Protein AF-A0A1V5FV13-F1 (afdb_monomer)

Structure (mmCIF, N/CA/C/O backbone):
data_AF-A0A1V5FV13-F1
#
_entry.id   AF-A0A1V5FV13-F1
#
loop_
_atom_site.group_PDB
_atom_site.id
_atom_site.type_symbol
_atom_site.label_atom_id
_atom_site.label_alt_id
_atom_site.label_comp_id
_atom_site.label_asym_id
_atom_site.label_entity_id
_atom_site.label_seq_id
_atom_site.pdbx_PDB_ins_code
_atom_site.Cartn_x
_atom_site.Cartn_y
_atom_site.Cartn_z
_atom_site.occupancy
_atom_site.B_iso_or_equiv
_atom_site.auth_seq_id
_atom_site.auth_comp_id
_atom_site.auth_asym_id
_atom_site.auth_atom_id
_atom_site.pdbx_PDB_model_num
ATOM 1 N N . MET A 1 1 ? 7.565 -4.476 1.815 1.00 55.53 1 MET A N 1
ATOM 2 C CA . MET A 1 1 ? 7.872 -5.175 0.544 1.00 55.53 1 MET A CA 1
ATOM 3 C C . MET A 1 1 ? 6.632 -5.166 -0.353 1.00 55.53 1 MET A C 1
ATOM 5 O O . MET A 1 1 ? 6.034 -6.204 -0.584 1.00 55.53 1 MET A O 1
ATOM 9 N N . GLY A 1 2 ? 6.248 -3.991 -0.858 1.00 53.25 2 GLY A N 1
ATOM 10 C CA . GLY A 1 2 ? 4.907 -3.740 -1.401 1.00 53.25 2 GLY A CA 1
ATOM 11 C C . GLY A 1 2 ? 4.698 -3.949 -2.905 1.00 53.25 2 GLY A C 1
ATOM 12 O O . GLY A 1 2 ? 3.609 -3.717 -3.405 1.00 53.25 2 GLY A O 1
ATOM 13 N N . GLY A 1 3 ? 5.755 -4.334 -3.623 1.00 72.56 3 GLY A N 1
ATOM 14 C CA . GLY A 1 3 ? 5.903 -4.107 -5.072 1.00 72.56 3 GLY A CA 1
ATOM 15 C C . GLY A 1 3 ? 7.176 -3.326 -5.428 1.00 72.56 3 GLY A C 1
ATOM 16 O O . GLY A 1 3 ? 7.388 -2.966 -6.575 1.00 72.56 3 GLY A O 1
ATOM 17 N N . TYR A 1 4 ? 8.044 -3.070 -4.443 1.00 83.56 4 TYR A N 1
ATOM 18 C CA . TYR A 1 4 ? 9.275 -2.282 -4.582 1.00 83.56 4 TYR A CA 1
ATOM 19 C C . TYR A 1 4 ? 10.480 -3.029 -4.021 1.00 83.56 4 TYR A C 1
ATOM 21 O O . TYR A 1 4 ? 10.322 -3.952 -3.205 1.00 83.56 4 TYR A O 1
ATOM 29 N N . THR A 1 5 ? 11.686 -2.595 -4.374 1.00 78.31 5 THR A N 1
ATOM 30 C CA . THR A 1 5 ? 12.902 -2.999 -3.654 1.00 78.31 5 THR A CA 1
ATOM 31 C C . THR A 1 5 ? 12.886 -2.543 -2.192 1.00 78.31 5 THR A C 1
ATOM 33 O O . THR A 1 5 ? 12.186 -1.595 -1.805 1.00 78.31 5 THR A O 1
ATOM 36 N N . THR A 1 6 ? 13.637 -3.263 -1.353 1.00 77.94 6 THR A N 1
ATOM 37 C CA . THR A 1 6 ? 13.854 -2.907 0.056 1.00 77.94 6 THR A CA 1
ATOM 38 C C . THR A 1 6 ? 14.648 -1.608 0.178 1.00 77.94 6 THR A C 1
ATOM 40 O O . THR A 1 6 ? 15.412 -1.234 -0.717 1.00 77.94 6 THR A O 1
ATOM 43 N N . ASN A 1 7 ? 14.465 -0.914 1.301 1.00 75.44 7 ASN A N 1
ATOM 44 C CA . ASN A 1 7 ? 15.206 0.306 1.592 1.00 75.44 7 ASN A CA 1
ATOM 45 C C . ASN A 1 7 ? 16.709 -0.003 1.711 1.00 75.44 7 ASN A C 1
ATOM 47 O O . ASN A 1 7 ? 17.070 -0.952 2.400 1.00 75.44 7 ASN A O 1
ATOM 51 N N . GLN A 1 8 ? 17.563 0.794 1.058 1.00 70.12 8 GLN A N 1
ATOM 52 C CA . GLN A 1 8 ? 19.032 0.757 1.177 1.00 70.12 8 GLN A CA 1
ATOM 53 C C . GLN A 1 8 ? 19.722 -0.591 0.871 1.00 70.12 8 GLN A C 1
ATOM 55 O O . GLN A 1 8 ? 20.842 -0.809 1.319 1.00 70.12 8 GLN A O 1
ATOM 60 N N . GLY A 1 9 ? 19.108 -1.498 0.099 1.00 68.88 9 GLY A N 1
ATOM 61 C CA . GLY A 1 9 ? 19.774 -2.773 -0.222 1.00 68.88 9 GLY A CA 1
ATOM 62 C C . GLY A 1 9 ? 19.231 -3.571 -1.406 1.00 68.88 9 GLY A C 1
ATOM 63 O O . GLY A 1 9 ? 19.951 -4.397 -1.954 1.00 68.88 9 GLY A O 1
ATOM 64 N N . GLY A 1 10 ? 17.993 -3.338 -1.851 1.00 83.12 10 GLY A N 1
ATOM 65 C CA . GLY A 1 10 ? 17.407 -4.196 -2.886 1.00 83.12 10 GLY A CA 1
ATOM 66 C C . GLY A 1 10 ? 17.857 -3.896 -4.321 1.00 83.12 10 GLY A C 1
ATOM 67 O O . GLY A 1 10 ? 17.768 -4.779 -5.165 1.00 83.12 10 GLY A O 1
ATOM 68 N N . ALA A 1 11 ? 18.325 -2.680 -4.624 1.00 89.56 11 ALA A N 1
ATOM 69 C CA . ALA A 1 11 ? 18.615 -2.279 -6.005 1.00 89.56 11 ALA A CA 1
ATOM 70 C C . ALA A 1 11 ? 19.790 -3.049 -6.629 1.00 89.56 11 ALA A C 1
ATOM 72 O O . ALA A 1 11 ? 19.664 -3.518 -7.754 1.00 89.56 11 ALA A O 1
ATOM 73 N N . THR A 1 12 ? 20.884 -3.248 -5.888 1.00 90.81 12 THR A N 1
ATOM 74 C CA . THR A 1 12 ? 22.054 -4.006 -6.363 1.00 90.81 12 THR A CA 1
ATOM 75 C C . THR A 1 12 ? 21.690 -5.446 -6.718 1.00 90.81 12 THR A C 1
ATOM 77 O O . THR A 1 12 ? 22.043 -5.931 -7.789 1.00 90.81 12 THR A O 1
ATOM 80 N N . GLN A 1 13 ? 20.935 -6.129 -5.849 1.00 91.25 13 GLN A N 1
ATOM 81 C CA . GLN A 1 13 ? 20.506 -7.503 -6.115 1.00 91.25 13 GLN A CA 1
ATOM 82 C C . GLN A 1 13 ? 19.539 -7.578 -7.302 1.00 91.25 13 GLN A C 1
ATOM 84 O O . GLN A 1 13 ? 19.651 -8.488 -8.121 1.00 91.25 13 GLN A O 1
ATOM 89 N N . ILE A 1 14 ? 18.609 -6.622 -7.427 1.00 93.00 14 ILE A N 1
ATOM 90 C CA . ILE A 1 14 ? 17.726 -6.557 -8.595 1.00 93.00 14 ILE A CA 1
ATOM 91 C C . ILE A 1 14 ? 18.535 -6.401 -9.879 1.00 93.00 14 ILE A C 1
ATOM 93 O O . ILE A 1 14 ? 18.306 -7.164 -10.809 1.00 93.00 14 ILE A O 1
ATOM 97 N N . ASP A 1 15 ? 19.495 -5.480 -9.926 1.00 91.56 15 ASP A N 1
ATOM 98 C CA . ASP A 1 15 ? 20.342 -5.308 -11.105 1.00 91.56 15 ASP A CA 1
ATOM 99 C C . ASP A 1 15 ? 21.101 -6.598 -11.445 1.00 91.56 15 ASP A C 1
ATOM 101 O O . ASP A 1 15 ? 21.174 -6.975 -12.609 1.00 91.56 15 ASP A O 1
ATOM 105 N N . ARG A 1 16 ? 21.637 -7.306 -10.449 1.00 90.19 16 ARG A N 1
ATOM 106 C CA . ARG A 1 16 ? 22.454 -8.501 -10.692 1.00 90.19 16 ARG A CA 1
ATOM 107 C C . ARG A 1 16 ? 21.652 -9.732 -11.113 1.00 90.19 16 ARG A C 1
ATOM 109 O O . ARG A 1 16 ? 22.095 -10.484 -11.974 1.00 90.19 16 ARG A O 1
ATOM 116 N N . GLU A 1 17 ? 20.515 -9.975 -10.469 1.00 92.31 17 GLU A N 1
ATOM 117 C CA . GLU A 1 17 ? 19.840 -11.282 -10.515 1.00 92.31 17 GLU A CA 1
ATOM 118 C C . GLU A 1 17 ? 18.411 -11.207 -11.066 1.00 92.31 17 GLU A C 1
ATOM 120 O O . GLU A 1 17 ? 17.903 -12.194 -11.594 1.00 92.31 17 GLU A O 1
ATOM 125 N N . TYR A 1 18 ? 17.756 -10.046 -10.969 1.00 94.19 18 TYR A N 1
ATOM 126 C CA . TYR A 1 18 ? 16.312 -9.915 -11.193 1.00 94.19 18 TYR A CA 1
ATOM 127 C C . TYR A 1 18 ? 15.946 -8.695 -12.040 1.00 94.19 18 TYR A C 1
ATOM 129 O O . TYR A 1 18 ? 14.850 -8.154 -11.902 1.00 94.19 18 TYR A O 1
ATOM 137 N N . ARG A 1 19 ? 16.817 -8.240 -12.948 1.00 93.81 19 ARG A N 1
ATOM 138 C CA . ARG A 1 19 ? 16.584 -7.004 -13.717 1.00 93.81 19 ARG A CA 1
ATOM 139 C C . ARG A 1 19 ? 15.280 -7.049 -14.519 1.00 93.81 19 ARG A C 1
ATOM 141 O O . ARG A 1 19 ? 14.631 -6.030 -14.738 1.00 93.81 19 ARG A O 1
ATOM 148 N N . ARG A 1 20 ? 14.845 -8.249 -14.916 1.00 94.50 20 ARG A N 1
ATOM 149 C CA . ARG A 1 20 ? 13.572 -8.472 -15.619 1.00 94.50 20 ARG A CA 1
ATOM 150 C C . ARG A 1 20 ? 12.342 -8.201 -14.753 1.00 94.50 20 ARG A C 1
ATOM 152 O O . ARG A 1 20 ? 11.289 -7.945 -15.324 1.00 94.50 20 ARG A O 1
ATOM 159 N N . ALA A 1 21 ? 12.472 -8.255 -13.427 1.00 95.62 21 ALA A N 1
ATOM 160 C CA . ALA A 1 21 ? 11.410 -7.961 -12.470 1.00 95.62 21 ALA A CA 1
ATOM 161 C C . ALA A 1 21 ? 11.053 -6.470 -12.422 1.00 95.62 21 ALA A C 1
ATOM 163 O O . ALA A 1 21 ? 9.977 -6.119 -11.947 1.00 95.62 21 ALA A O 1
ATOM 164 N N . VAL A 1 22 ? 11.946 -5.586 -12.879 1.00 96.62 22 VAL A N 1
ATOM 165 C CA . VAL A 1 22 ? 11.745 -4.136 -12.818 1.00 96.62 22 VAL A CA 1
ATOM 166 C C . VAL A 1 22 ? 10.552 -3.727 -13.679 1.00 96.62 22 VAL A C 1
ATOM 168 O O . VAL A 1 22 ? 10.499 -4.020 -14.875 1.00 96.62 22 VAL A O 1
ATOM 171 N N . ALA A 1 23 ? 9.598 -3.030 -13.062 1.00 96.62 23 ALA A N 1
ATOM 172 C CA . ALA A 1 23 ? 8.479 -2.426 -13.764 1.00 96.62 23 ALA A CA 1
ATOM 173 C C . ALA A 1 23 ? 8.985 -1.337 -14.711 1.00 96.62 23 ALA A C 1
ATOM 175 O O . ALA A 1 23 ? 9.912 -0.590 -14.387 1.00 96.62 23 ALA A O 1
ATOM 176 N N . MET A 1 24 ? 8.353 -1.225 -15.876 1.00 97.38 24 MET A N 1
ATOM 177 C CA . MET A 1 24 ? 8.699 -0.216 -16.872 1.00 97.38 24 MET A CA 1
ATOM 178 C C . MET A 1 24 ? 7.460 0.578 -17.283 1.00 97.38 24 MET A C 1
ATOM 180 O O . MET A 1 24 ? 6.339 0.081 -17.179 1.00 97.38 24 MET A O 1
ATOM 184 N N . THR A 1 25 ? 7.663 1.805 -17.752 1.00 96.06 25 THR A N 1
ATOM 185 C CA . THR A 1 25 ? 6.617 2.657 -18.337 1.00 96.06 25 THR A CA 1
ATOM 186 C C . THR A 1 25 ? 7.013 3.042 -19.753 1.00 96.06 25 THR A C 1
ATOM 188 O O . THR A 1 25 ? 8.206 3.138 -20.051 1.00 96.06 25 THR A O 1
ATOM 191 N N . ASP A 1 26 ? 6.033 3.239 -20.633 1.00 94.19 26 ASP A N 1
ATOM 192 C CA . ASP A 1 26 ? 6.285 3.833 -21.941 1.00 94.19 26 ASP A CA 1
ATOM 193 C C . ASP A 1 26 ? 6.732 5.286 -21.756 1.00 94.19 26 ASP A C 1
ATOM 195 O O . ASP A 1 26 ? 6.127 6.036 -20.990 1.00 94.19 26 ASP A O 1
ATOM 199 N N . ALA A 1 27 ? 7.837 5.649 -22.404 1.00 93.00 27 ALA A N 1
ATOM 200 C CA . ALA A 1 27 ? 8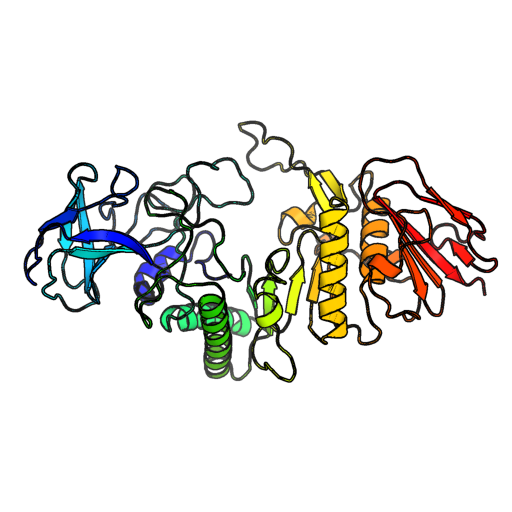.443 6.975 -22.291 1.00 93.00 27 ALA A CA 1
ATOM 201 C C . ALA A 1 27 ? 8.498 7.709 -23.630 1.00 93.00 27 ALA A C 1
ATOM 203 O O . ALA A 1 27 ? 8.430 8.935 -23.660 1.00 93.00 27 ALA A O 1
ATOM 204 N N . ALA A 1 28 ? 8.674 6.965 -24.724 1.00 94.12 28 ALA A N 1
ATOM 205 C CA . ALA A 1 28 ? 8.868 7.525 -26.052 1.00 94.12 28 ALA A CA 1
ATOM 206 C C . ALA A 1 28 ? 8.666 6.462 -27.146 1.00 94.12 28 ALA A C 1
ATOM 208 O O . ALA A 1 28 ? 8.244 5.335 -26.879 1.00 94.12 28 ALA A O 1
ATOM 209 N N . THR A 1 29 ? 9.016 6.809 -28.385 1.00 95.50 29 THR A N 1
ATOM 210 C CA . THR A 1 29 ? 9.021 5.892 -29.538 1.00 95.50 29 THR A CA 1
ATOM 211 C C . THR A 1 29 ? 10.331 5.979 -30.315 1.00 95.50 29 THR A C 1
ATOM 213 O O . THR A 1 29 ? 11.045 6.972 -30.215 1.00 95.50 29 THR A O 1
ATOM 216 N N . LEU A 1 30 ? 10.672 4.967 -31.112 1.00 96.88 30 LEU A N 1
ATOM 217 C CA . LEU A 1 30 ? 11.806 5.052 -32.034 1.00 96.88 30 LEU A CA 1
ATOM 218 C C . LEU A 1 30 ? 11.527 6.069 -33.151 1.00 96.88 30 LEU A C 1
ATOM 220 O O . LEU A 1 30 ? 10.501 5.996 -33.823 1.00 96.88 30 LEU A O 1
ATOM 224 N N . ALA A 1 31 ? 12.460 6.991 -33.396 1.00 95.94 31 ALA A N 1
ATOM 225 C CA . ALA A 1 31 ? 12.343 7.992 -34.462 1.00 95.94 31 ALA A CA 1
ATOM 226 C C . ALA A 1 31 ? 12.597 7.418 -35.865 1.00 95.94 31 ALA A C 1
ATOM 228 O O . ALA A 1 31 ? 12.163 7.988 -36.864 1.00 95.94 31 ALA A O 1
ATOM 229 N N . ALA A 1 32 ? 13.339 6.316 -35.943 1.00 95.75 32 ALA A N 1
ATOM 230 C CA . ALA A 1 32 ? 13.704 5.623 -37.171 1.00 95.75 32 ALA A CA 1
ATOM 231 C C . ALA A 1 32 ? 13.809 4.115 -36.893 1.00 95.75 32 ALA A C 1
ATOM 233 O O . ALA A 1 32 ? 13.938 3.735 -35.725 1.00 95.75 32 ALA A O 1
ATOM 234 N N . PRO A 1 33 ? 13.774 3.256 -37.928 1.00 97.06 33 PRO A N 1
ATOM 235 C CA . PRO A 1 33 ? 14.026 1.834 -37.745 1.00 97.06 33 PRO A CA 1
ATOM 236 C C . PRO A 1 33 ? 15.417 1.609 -37.147 1.00 97.06 33 PRO A C 1
ATOM 238 O O . PRO A 1 33 ? 16.367 2.327 -37.465 1.00 97.06 33 PRO A O 1
ATOM 241 N N . LEU A 1 34 ? 15.529 0.600 -36.293 1.00 97.50 34 LEU A N 1
ATOM 242 C CA . LEU A 1 34 ? 16.752 0.223 -35.604 1.00 97.50 34 LEU A CA 1
ATOM 243 C C . LEU A 1 34 ? 17.109 -1.207 -36.005 1.00 97.50 34 LEU A C 1
ATOM 245 O O . LEU A 1 34 ? 16.431 -2.146 -35.598 1.00 97.50 34 LEU A O 1
ATOM 249 N N . ASP A 1 35 ? 18.163 -1.395 -36.798 1.00 96.62 35 ASP A N 1
ATOM 250 C CA . ASP A 1 35 ? 18.653 -2.739 -37.131 1.00 96.62 35 ASP A CA 1
ATOM 251 C C . ASP A 1 35 ? 19.253 -3.442 -35.893 1.00 96.62 35 ASP A C 1
ATOM 253 O O . ASP A 1 35 ? 19.481 -2.805 -34.872 1.00 96.62 35 ASP A O 1
ATOM 257 N N . ALA A 1 36 ? 19.525 -4.749 -35.950 1.00 96.00 36 ALA A N 1
ATOM 258 C CA . ALA A 1 36 ? 19.979 -5.519 -34.783 1.00 96.00 36 ALA A CA 1
ATOM 259 C C . ALA A 1 36 ? 21.427 -5.232 -34.317 1.00 96.00 36 ALA A C 1
ATOM 261 O O . ALA A 1 36 ? 21.803 -5.659 -33.226 1.00 96.00 36 ALA A O 1
ATOM 262 N N . VAL A 1 37 ? 22.249 -4.540 -35.116 1.00 96.31 37 VAL A N 1
ATOM 263 C CA . VAL A 1 37 ? 23.675 -4.279 -34.818 1.00 96.31 37 VAL A CA 1
ATOM 264 C C . VAL A 1 37 ? 23.960 -2.811 -34.496 1.00 96.31 37 VAL A C 1
ATOM 266 O O . VAL A 1 37 ? 24.997 -2.496 -33.914 1.00 96.31 37 VAL A O 1
ATOM 269 N N . SER A 1 38 ? 23.040 -1.914 -34.843 1.00 96.81 38 SER A N 1
ATOM 270 C CA . SER A 1 38 ? 23.136 -0.478 -34.628 1.00 96.81 38 SER A CA 1
ATOM 271 C C . SER A 1 38 ? 23.206 -0.161 -33.139 1.00 96.81 38 SER A C 1
ATOM 273 O O . SER A 1 38 ? 22.321 -0.509 -32.362 1.00 96.81 38 SER A O 1
ATOM 275 N N . THR A 1 39 ? 24.257 0.535 -32.724 1.00 97.31 39 THR A N 1
ATOM 276 C CA . THR A 1 39 ? 24.445 0.960 -31.329 1.00 97.31 39 THR A CA 1
ATOM 277 C C . THR A 1 39 ? 23.926 2.367 -31.069 1.00 97.31 39 THR A C 1
ATOM 279 O O . THR A 1 39 ? 23.898 2.800 -29.924 1.00 97.31 39 THR A O 1
ATOM 282 N N . ARG A 1 40 ? 23.504 3.084 -32.114 1.00 97.62 40 ARG A N 1
ATOM 283 C CA . ARG A 1 40 ? 22.891 4.406 -32.003 1.00 97.62 40 ARG A CA 1
ATOM 284 C C . ARG A 1 40 ? 21.388 4.285 -32.149 1.00 97.62 40 ARG A C 1
ATOM 286 O O . ARG A 1 40 ? 20.903 3.755 -33.145 1.00 97.62 40 ARG A O 1
ATOM 293 N N . VAL A 1 41 ? 20.670 4.803 -31.167 1.00 96.69 41 VAL A N 1
ATOM 294 C CA . VAL A 1 41 ? 19.212 4.802 -31.127 1.00 96.69 41 VAL A CA 1
ATOM 295 C C . VAL A 1 41 ? 18.743 6.244 -31.122 1.00 96.69 41 VAL A C 1
ATOM 297 O O . VAL A 1 41 ? 19.195 7.044 -30.306 1.00 96.69 41 VAL A O 1
ATOM 300 N N . ARG A 1 42 ? 17.828 6.575 -32.033 1.00 95.31 42 ARG A N 1
ATOM 301 C CA . ARG A 1 42 ? 17.179 7.883 -32.063 1.00 95.31 42 ARG A CA 1
ATOM 302 C C . ARG A 1 42 ? 15.741 7.748 -31.600 1.00 95.31 42 ARG A C 1
ATOM 304 O O . ARG A 1 42 ? 14.995 6.911 -32.107 1.00 95.31 42 ARG A O 1
ATOM 311 N N . ILE A 1 43 ? 15.363 8.593 -30.659 1.00 93.88 43 ILE A N 1
ATOM 312 C CA . ILE A 1 43 ? 14.077 8.575 -29.984 1.00 93.88 43 ILE A CA 1
ATOM 313 C C . ILE A 1 43 ? 13.241 9.773 -30.449 1.00 93.88 43 ILE A C 1
ATOM 315 O O . ILE A 1 43 ? 13.753 10.873 -30.647 1.00 93.88 43 ILE A O 1
ATOM 319 N N . ALA A 1 44 ? 11.946 9.550 -30.651 1.00 90.81 44 ALA A N 1
ATOM 320 C CA . ALA A 1 44 ? 10.945 10.554 -30.976 1.00 90.81 44 ALA A CA 1
ATOM 321 C C . ALA A 1 44 ? 9.891 10.640 -29.868 1.00 90.81 44 ALA A C 1
ATOM 323 O O . ALA A 1 44 ? 9.537 9.627 -29.261 1.00 90.81 44 ALA A O 1
ATOM 324 N N . ASN A 1 45 ? 9.342 11.849 -29.703 1.00 72.50 45 ASN A N 1
ATOM 325 C CA . ASN A 1 45 ? 8.282 12.221 -28.763 1.00 72.50 45 ASN A CA 1
ATOM 326 C C . ASN A 1 45 ? 8.658 12.063 -27.283 1.00 72.50 45 ASN A C 1
ATOM 328 O O . ASN A 1 45 ? 8.735 10.958 -26.758 1.00 72.50 45 ASN A O 1
ATOM 332 N N . SER A 1 46 ? 8.795 13.195 -26.597 1.00 65.25 46 SER A N 1
ATOM 333 C CA . SER A 1 46 ? 8.669 13.287 -25.144 1.00 65.25 46 SER A CA 1
ATOM 334 C C . SER A 1 46 ? 7.488 14.214 -24.861 1.00 65.25 46 SER A C 1
ATOM 336 O O . SER A 1 46 ? 7.507 15.375 -25.272 1.00 65.25 46 SER A O 1
ATOM 338 N N . GLU A 1 47 ? 6.448 13.717 -24.184 1.00 61.84 47 GLU A N 1
ATOM 339 C CA . GLU A 1 47 ? 5.317 14.555 -23.747 1.00 61.84 47 GLU A CA 1
ATOM 340 C C . GLU A 1 47 ? 5.779 15.687 -22.803 1.00 61.84 47 GLU A C 1
ATOM 342 O O . GLU A 1 47 ? 5.127 16.726 -22.711 1.00 61.84 47 GLU A O 1
ATOM 347 N N . SER A 1 48 ? 6.925 15.509 -22.132 1.00 60.59 48 SER A N 1
ATOM 348 C CA . SER A 1 48 ? 7.515 16.442 -21.166 1.00 60.59 48 SER A CA 1
ATOM 349 C C . SER A 1 48 ? 8.538 17.421 -21.754 1.00 60.59 48 SER A C 1
ATOM 351 O O . SER A 1 48 ? 9.039 18.269 -21.019 1.00 60.59 48 SER A O 1
ATOM 353 N N . GLY A 1 49 ? 8.891 17.313 -23.040 1.00 68.94 49 GLY A N 1
ATOM 354 C CA . GLY A 1 49 ? 9.936 18.122 -23.689 1.00 68.94 49 GLY A CA 1
ATOM 355 C C . GLY A 1 49 ? 11.382 17.763 -23.306 1.00 68.94 49 GLY A C 1
ATOM 356 O O . GLY A 1 49 ? 12.310 18.175 -23.993 1.00 68.94 49 GLY A O 1
ATOM 357 N N . GLU A 1 50 ? 11.577 16.965 -22.255 1.00 81.56 50 GLU A N 1
ATOM 358 C CA . GLU A 1 50 ? 12.847 16.350 -21.853 1.00 81.56 50 GLU A CA 1
ATOM 359 C C . GLU A 1 50 ? 12.697 14.828 -21.918 1.00 81.56 50 GLU A C 1
ATOM 361 O O . GLU A 1 50 ? 11.684 14.287 -21.459 1.00 81.56 50 GLU A O 1
ATOM 366 N N . PHE A 1 51 ? 13.664 14.131 -22.513 1.00 88.25 51 PHE A N 1
ATOM 367 C CA . PHE A 1 51 ? 13.632 12.675 -22.583 1.00 88.25 51 PHE A CA 1
ATOM 368 C C . PHE A 1 51 ? 14.130 12.045 -21.275 1.00 88.25 51 PHE A C 1
ATOM 370 O O . PHE A 1 51 ? 15.226 12.386 -20.824 1.00 88.25 51 PHE A O 1
ATOM 377 N N . PRO A 1 52 ? 13.390 11.094 -20.675 1.00 91.50 52 PRO A N 1
ATOM 378 C CA . PRO A 1 52 ? 13.731 10.564 -19.364 1.00 91.50 52 PRO A CA 1
ATOM 379 C C . PRO A 1 52 ? 14.776 9.445 -19.440 1.00 91.50 52 PRO A C 1
ATOM 381 O O . PRO A 1 52 ? 14.520 8.302 -19.064 1.00 91.50 52 PRO A O 1
ATOM 384 N N . PHE A 1 53 ? 15.963 9.769 -19.954 1.00 92.31 53 PHE A N 1
ATOM 385 C CA . PHE A 1 53 ? 17.067 8.830 -20.136 1.00 92.31 53 PHE A CA 1
ATOM 386 C C . PHE A 1 53 ? 18.310 9.280 -19.375 1.00 92.31 53 PHE A C 1
ATOM 388 O O . PHE A 1 53 ? 18.651 10.459 -19.353 1.00 92.31 53 PHE A O 1
ATOM 395 N N . HIS A 1 54 ? 19.031 8.309 -18.818 1.00 93.56 54 HIS A N 1
ATOM 396 C CA . HIS A 1 54 ? 20.362 8.508 -18.257 1.00 93.56 54 HIS A CA 1
ATOM 397 C C . HIS A 1 54 ? 21.373 7.596 -18.950 1.00 93.56 54 HIS A C 1
ATOM 399 O O . HIS A 1 54 ? 21.026 6.531 -19.452 1.00 93.56 54 HIS A O 1
ATOM 405 N N . ALA A 1 55 ? 22.644 7.983 -18.958 1.00 96.06 55 ALA A N 1
ATOM 406 C CA . ALA A 1 55 ? 23.714 7.033 -19.229 1.00 96.06 55 ALA A CA 1
ATOM 407 C C . ALA A 1 55 ? 23.957 6.170 -17.982 1.00 96.06 55 ALA A C 1
ATOM 409 O O . ALA A 1 55 ? 23.847 6.656 -16.856 1.00 96.06 55 ALA A O 1
ATOM 410 N N . SER A 1 56 ? 24.310 4.899 -18.168 1.00 96.50 56 SER A N 1
ATOM 411 C CA . SER A 1 56 ? 24.803 4.071 -17.066 1.00 96.50 56 SER A CA 1
ATOM 412 C C . SER A 1 56 ? 26.108 4.645 -16.532 1.00 96.50 56 SER A C 1
ATOM 414 O O . SER A 1 56 ? 27.020 4.939 -17.301 1.00 96.50 56 SER A O 1
ATOM 416 N N . THR A 1 57 ? 26.228 4.736 -15.215 1.00 95.69 57 THR A N 1
ATOM 417 C CA . THR A 1 57 ? 27.454 5.179 -14.537 1.00 95.69 57 THR A CA 1
ATOM 418 C C . THR A 1 57 ? 28.241 4.014 -13.932 1.00 95.69 57 THR A C 1
ATOM 420 O O . THR A 1 57 ? 29.399 4.179 -13.552 1.00 95.69 57 THR A O 1
ATOM 423 N N . ALA A 1 58 ? 27.628 2.829 -13.867 1.00 92.62 58 ALA A N 1
ATOM 424 C CA . ALA A 1 58 ? 28.221 1.576 -13.417 1.00 92.62 58 ALA A CA 1
ATOM 425 C C . ALA A 1 58 ? 27.592 0.367 -14.148 1.00 92.62 58 ALA A C 1
ATOM 427 O O . ALA A 1 58 ? 26.666 0.509 -14.952 1.00 92.62 58 ALA A O 1
ATOM 428 N N . ASP A 1 59 ? 28.105 -0.840 -13.894 1.00 88.69 59 ASP A N 1
ATOM 429 C CA . ASP A 1 59 ? 27.507 -2.094 -14.388 1.00 88.69 59 ASP A CA 1
ATOM 430 C C . ASP A 1 59 ? 26.312 -2.562 -13.545 1.00 88.69 59 ASP A C 1
ATOM 432 O O . ASP A 1 59 ? 25.406 -3.217 -14.063 1.00 88.69 59 ASP A O 1
ATOM 436 N N . GLU A 1 60 ? 26.280 -2.167 -12.273 1.00 88.94 60 GLU A N 1
ATOM 437 C CA . GLU A 1 60 ? 25.229 -2.464 -11.298 1.00 88.94 60 GLU A CA 1
ATOM 438 C C . GLU A 1 60 ? 24.981 -1.232 -10.413 1.00 88.94 60 GLU A C 1
ATOM 440 O O . GLU A 1 60 ? 25.856 -0.374 -10.264 1.00 88.94 60 GLU A O 1
ATOM 445 N N . ALA A 1 61 ? 23.802 -1.152 -9.799 1.00 82.31 61 ALA A N 1
ATOM 446 C CA . ALA A 1 61 ? 23.501 -0.182 -8.756 1.00 82.31 61 ALA A CA 1
ATOM 447 C C . ALA A 1 61 ? 24.336 -0.393 -7.486 1.00 82.31 61 ALA A C 1
ATOM 449 O O . ALA A 1 61 ? 24.510 -1.522 -7.022 1.00 82.31 61 ALA A O 1
ATOM 450 N N . ASP A 1 62 ? 24.761 0.705 -6.863 1.00 82.56 62 ASP A N 1
ATOM 451 C CA . ASP A 1 62 ? 25.391 0.714 -5.541 1.00 82.56 62 ASP A CA 1
ATOM 452 C C . ASP A 1 62 ? 24.376 1.192 -4.488 1.00 82.56 62 ASP A C 1
ATOM 454 O O . ASP A 1 62 ? 23.842 2.301 -4.556 1.00 82.56 62 ASP A O 1
ATOM 458 N N . SER A 1 63 ? 24.084 0.355 -3.490 1.00 75.62 63 SER A N 1
ATOM 459 C CA . SER A 1 63 ? 23.139 0.703 -2.423 1.00 75.62 63 SER A CA 1
ATOM 460 C C . SER A 1 63 ? 23.605 1.869 -1.541 1.00 75.62 63 SER A C 1
ATOM 462 O O . SER A 1 63 ? 22.770 2.497 -0.886 1.00 75.62 63 SER A O 1
ATOM 464 N N . GLY A 1 64 ? 24.915 2.138 -1.494 1.00 78.38 64 GLY A N 1
ATOM 465 C CA . GLY A 1 64 ? 25.521 3.237 -0.741 1.00 78.38 64 GLY A CA 1
ATOM 466 C C . GLY A 1 64 ? 25.796 4.494 -1.570 1.00 78.38 64 GLY A C 1
ATOM 467 O O . GLY A 1 64 ? 26.103 5.532 -0.987 1.00 78.38 64 GLY A O 1
ATOM 468 N N . ASP A 1 65 ? 25.680 4.419 -2.897 1.00 84.00 65 ASP A N 1
ATOM 469 C CA . ASP A 1 65 ? 25.997 5.512 -3.817 1.00 84.00 65 ASP A CA 1
ATOM 470 C C . ASP A 1 65 ? 24.998 5.556 -4.981 1.00 84.00 65 ASP A C 1
ATOM 472 O O . ASP A 1 65 ? 25.115 4.855 -5.984 1.00 84.00 65 ASP A O 1
ATOM 476 N N . ASN A 1 66 ? 24.006 6.434 -4.859 1.00 82.88 66 ASN A N 1
ATOM 477 C CA . ASN A 1 66 ? 22.939 6.598 -5.844 1.00 82.88 66 ASN A CA 1
ATOM 478 C C . ASN A 1 66 ? 23.391 7.223 -7.179 1.00 82.88 66 ASN A C 1
ATOM 480 O O . ASN A 1 66 ? 22.586 7.323 -8.110 1.00 82.88 66 ASN A O 1
ATOM 484 N N . SER A 1 67 ? 24.651 7.658 -7.269 1.00 87.44 67 SER A N 1
ATOM 485 C CA . SER A 1 67 ? 25.262 8.127 -8.507 1.00 87.44 67 SER A CA 1
ATOM 486 C C . SER A 1 67 ? 25.808 6.973 -9.344 1.00 87.44 67 SER A C 1
ATOM 488 O O . SER A 1 67 ? 26.077 7.173 -10.526 1.00 87.44 67 SER A O 1
ATOM 490 N N . LYS A 1 68 ? 25.914 5.763 -8.772 1.00 91.56 68 LYS A N 1
ATOM 491 C CA . LYS A 1 68 ? 26.334 4.531 -9.447 1.00 91.56 68 LYS A CA 1
ATOM 492 C C . LYS A 1 68 ? 25.137 3.635 -9.724 1.00 91.56 68 LYS A C 1
ATOM 494 O O . LYS A 1 68 ? 24.554 3.047 -8.813 1.00 91.56 68 LYS A O 1
ATOM 499 N N . TYR A 1 69 ? 24.776 3.531 -10.994 1.00 93.50 69 TYR A N 1
ATOM 500 C CA . TYR A 1 69 ? 23.643 2.738 -11.450 1.00 93.50 69 TYR A CA 1
ATOM 501 C C . TYR A 1 69 ? 23.840 2.249 -12.883 1.00 93.50 69 TYR A C 1
ATOM 503 O O . TYR A 1 69 ? 24.563 2.848 -13.685 1.00 93.50 69 TYR A O 1
ATOM 511 N N . CYS A 1 70 ? 23.148 1.161 -13.208 1.00 94.88 70 CYS A N 1
ATOM 512 C CA . CYS A 1 70 ? 22.991 0.678 -14.570 1.00 94.88 70 CYS A CA 1
ATOM 513 C C . CYS A 1 70 ? 21.656 1.190 -15.117 1.00 94.88 70 CYS A C 1
ATOM 515 O O . CYS A 1 70 ? 20.612 0.952 -14.515 1.00 94.88 70 CYS A O 1
ATOM 517 N N . PHE A 1 71 ? 21.675 1.899 -16.245 1.00 96.56 71 PHE A N 1
ATOM 518 C CA . PHE A 1 71 ? 20.462 2.341 -16.926 1.00 96.56 71 PHE A CA 1
ATOM 519 C C . PHE A 1 71 ? 20.272 1.575 -18.232 1.00 96.56 71 PHE A C 1
ATOM 521 O O . PHE A 1 71 ? 21.193 1.419 -19.038 1.00 96.56 71 PHE A O 1
ATOM 528 N N . TRP A 1 72 ? 19.049 1.114 -18.466 1.00 97.50 72 TRP A N 1
ATOM 529 C CA . TRP A 1 72 ? 18.678 0.408 -19.683 1.00 97.50 72 TRP A CA 1
ATOM 530 C C . TRP A 1 72 ? 17.306 0.858 -20.165 1.00 97.50 72 TRP A C 1
ATOM 532 O O . TRP A 1 72 ? 16.468 1.301 -19.385 1.00 97.50 72 TRP A O 1
ATOM 542 N N . ILE A 1 73 ? 17.072 0.689 -21.459 1.00 97.69 73 ILE A N 1
ATOM 543 C CA . ILE A 1 73 ? 15.756 0.826 -22.083 1.00 97.69 73 ILE A CA 1
ATOM 544 C C . ILE A 1 73 ? 15.273 -0.538 -22.566 1.00 97.69 73 ILE A C 1
ATOM 546 O O . ILE A 1 73 ? 16.060 -1.485 -22.666 1.00 97.69 73 ILE A O 1
ATOM 550 N N . ARG A 1 74 ? 13.984 -0.644 -22.890 1.00 97.88 74 ARG A N 1
ATOM 551 C CA . ARG A 1 74 ? 13.417 -1.808 -23.579 1.00 97.88 74 ARG A CA 1
ATOM 552 C C . ARG A 1 74 ? 12.654 -1.377 -24.827 1.00 97.88 74 ARG A C 1
ATOM 554 O O . ARG A 1 74 ? 11.905 -0.407 -24.773 1.00 97.88 74 ARG A O 1
ATOM 561 N N . VAL A 1 75 ? 12.823 -2.126 -25.914 1.00 97.75 75 VAL A N 1
ATOM 562 C CA . VAL A 1 75 ? 12.047 -2.013 -27.158 1.00 97.75 75 VAL A CA 1
ATOM 563 C C . VAL A 1 75 ? 11.629 -3.422 -27.568 1.00 97.75 75 VAL A C 1
ATOM 565 O O . VAL A 1 75 ? 12.476 -4.303 -27.715 1.00 97.75 75 VAL A O 1
ATOM 568 N N . GLY A 1 76 ? 10.321 -3.672 -27.677 1.00 95.75 76 GLY A N 1
ATOM 569 C CA . GLY A 1 76 ? 9.809 -5.040 -27.807 1.00 95.75 76 GLY A CA 1
ATOM 570 C C . GLY A 1 76 ? 10.296 -5.916 -26.646 1.00 95.75 76 GLY A C 1
ATOM 571 O O . GLY A 1 76 ? 10.109 -5.561 -25.483 1.00 95.75 76 GLY A O 1
ATOM 572 N N . ASP A 1 77 ? 10.970 -7.027 -26.944 1.00 95.81 77 ASP A N 1
ATOM 573 C CA . ASP A 1 77 ? 11.587 -7.912 -25.940 1.00 95.81 77 ASP A CA 1
ATOM 574 C C . ASP A 1 77 ? 13.083 -7.663 -25.707 1.00 95.81 77 ASP A C 1
ATOM 576 O O . ASP A 1 77 ? 13.681 -8.262 -24.807 1.00 95.81 77 ASP A O 1
ATOM 580 N N . GLU A 1 78 ? 13.690 -6.758 -26.474 1.00 97.75 78 GLU A N 1
ATOM 581 C CA . GLU A 1 78 ? 15.098 -6.415 -26.326 1.00 97.75 78 GLU A CA 1
ATOM 582 C C . GLU A 1 78 ? 15.282 -5.356 -25.237 1.00 97.75 78 GLU A C 1
ATOM 584 O O . GLU A 1 78 ? 14.651 -4.300 -25.258 1.00 97.75 78 GLU A O 1
ATOM 589 N N . ARG A 1 79 ? 16.209 -5.610 -24.313 1.00 97.50 79 ARG A N 1
ATOM 590 C CA . ARG A 1 79 ? 16.761 -4.599 -23.410 1.00 97.50 79 ARG A CA 1
ATOM 591 C C . ARG A 1 79 ? 18.116 -4.140 -23.926 1.00 97.50 79 ARG A C 1
ATOM 593 O O . ARG A 1 79 ? 18.917 -4.942 -24.405 1.00 97.50 79 ARG A O 1
ATOM 600 N N . MET A 1 80 ? 18.385 -2.851 -23.785 1.00 98.06 80 MET A N 1
ATOM 601 C CA . MET A 1 80 ? 19.622 -2.229 -24.245 1.00 98.06 80 MET A CA 1
ATOM 602 C C . MET A 1 80 ? 20.196 -1.381 -23.115 1.00 98.06 80 MET A C 1
ATOM 604 O O . MET A 1 80 ? 19.505 -0.498 -22.603 1.00 98.06 80 MET A O 1
ATOM 608 N N . LYS A 1 81 ? 21.445 -1.639 -22.713 1.00 97.75 81 LYS A N 1
ATOM 609 C CA . LYS A 1 81 ? 22.134 -0.809 -21.712 1.00 97.75 81 LYS A CA 1
ATOM 610 C C . LYS A 1 81 ? 22.525 0.507 -22.369 1.00 97.75 81 LYS A C 1
ATOM 612 O O . LYS A 1 81 ? 23.190 0.485 -23.399 1.00 97.75 81 LYS A O 1
ATOM 617 N N . VAL A 1 82 ? 22.152 1.638 -21.784 1.00 97.94 82 VAL A N 1
ATOM 618 C CA . VAL A 1 82 ? 22.527 2.959 -22.305 1.00 97.94 82 VAL A CA 1
ATOM 619 C C . VAL A 1 82 ? 23.892 3.330 -21.745 1.00 97.94 82 VAL A C 1
ATOM 621 O O . VAL A 1 82 ? 24.083 3.328 -20.528 1.00 97.94 82 VAL A O 1
ATOM 624 N N . VAL A 1 83 ? 24.842 3.630 -22.624 1.00 98.12 83 VAL A N 1
ATOM 625 C CA . VAL A 1 83 ? 26.206 4.038 -22.252 1.00 98.12 83 VAL A CA 1
ATOM 626 C C . VAL A 1 83 ? 26.441 5.531 -22.456 1.00 98.12 83 VAL A C 1
ATOM 628 O O . VAL A 1 83 ? 27.253 6.111 -21.748 1.00 98.12 83 VAL A O 1
ATOM 631 N N . GLU A 1 84 ? 25.691 6.164 -23.359 1.00 97.44 84 GLU A N 1
ATOM 632 C CA . GLU A 1 84 ? 25.678 7.617 -23.555 1.00 97.44 84 GLU A CA 1
ATOM 633 C C . GLU A 1 84 ? 24.248 8.066 -23.872 1.00 97.44 84 GLU A C 1
ATOM 635 O O . GLU A 1 84 ? 23.504 7.336 -24.533 1.00 97.44 84 GLU A O 1
ATOM 640 N N . ALA A 1 85 ? 23.868 9.259 -23.416 1.00 94.50 85 ALA A N 1
ATOM 641 C CA . ALA A 1 85 ? 22.555 9.836 -23.675 1.00 94.50 85 ALA A CA 1
ATOM 642 C C . ALA A 1 85 ? 22.657 11.349 -23.900 1.00 94.50 85 ALA A C 1
ATOM 644 O O . ALA A 1 85 ? 23.232 12.059 -23.075 1.00 94.50 85 ALA A O 1
ATOM 645 N N . ASP A 1 86 ? 22.045 11.828 -24.981 1.00 92.06 86 ASP A N 1
ATOM 646 C CA . ASP A 1 86 ? 21.691 13.229 -25.185 1.00 92.06 86 ASP A CA 1
ATOM 647 C C . ASP A 1 86 ? 20.171 13.380 -24.980 1.00 92.06 86 ASP A C 1
ATOM 649 O O . ASP A 1 86 ? 19.381 13.110 -25.896 1.00 92.06 86 ASP A O 1
ATOM 653 N N . PRO A 1 87 ? 19.728 13.786 -23.775 1.00 84.31 87 PRO A N 1
ATOM 654 C CA . PRO A 1 87 ? 18.310 13.903 -23.452 1.00 84.31 87 PRO A CA 1
ATOM 655 C C . PRO A 1 87 ? 17.623 15.099 -24.129 1.00 84.31 87 PRO A C 1
ATOM 657 O O . PRO A 1 87 ? 16.400 15.197 -24.048 1.00 84.31 87 PRO A O 1
ATOM 660 N N . GLN A 1 88 ? 18.362 16.002 -24.792 1.00 84.56 88 GLN A N 1
ATOM 661 C CA . GLN A 1 88 ? 17.777 17.091 -25.583 1.00 84.56 88 GLN A CA 1
ATOM 662 C C . GLN A 1 88 ? 17.563 16.670 -27.037 1.00 84.56 88 GLN A C 1
ATOM 664 O O . GLN A 1 88 ? 16.511 16.948 -27.613 1.00 84.56 88 GLN A O 1
ATOM 669 N N . ALA A 1 89 ? 18.537 15.973 -27.627 1.00 87.38 89 ALA A N 1
ATOM 670 C CA . ALA A 1 89 ? 18.444 15.483 -29.002 1.00 87.38 89 ALA A CA 1
ATOM 671 C C . ALA A 1 89 ? 17.643 14.175 -29.131 1.00 87.38 89 ALA A C 1
ATOM 673 O O . ALA A 1 89 ? 17.211 13.823 -30.233 1.00 87.38 89 ALA A O 1
ATOM 674 N N . GLY A 1 90 ? 17.438 13.453 -28.022 1.00 90.00 90 GLY A N 1
ATOM 675 C CA . GLY A 1 90 ? 16.829 12.123 -28.030 1.00 90.00 90 GLY A CA 1
ATOM 676 C C . GLY A 1 90 ? 17.747 11.076 -28.662 1.00 90.00 90 GLY A C 1
ATOM 677 O O . GLY A 1 90 ? 17.268 10.152 -29.319 1.00 90.00 90 GLY A O 1
ATOM 678 N N . GLU A 1 91 ? 19.062 11.233 -28.516 1.00 94.94 91 GLU A N 1
ATOM 679 C CA . GLU A 1 91 ? 20.063 10.324 -29.077 1.00 94.94 91 GLU A CA 1
ATOM 680 C C . GLU A 1 91 ? 20.707 9.493 -27.970 1.00 94.94 91 GLU A C 1
ATOM 682 O O . GLU A 1 91 ? 21.148 10.024 -26.953 1.00 94.94 91 GLU A O 1
ATOM 687 N N . LEU A 1 92 ? 20.762 8.176 -28.165 1.00 97.38 92 LEU A N 1
ATOM 688 C CA . LEU A 1 92 ? 21.339 7.234 -27.211 1.00 97.38 92 LEU A CA 1
ATOM 689 C C . LEU A 1 92 ? 22.411 6.386 -27.896 1.00 97.38 92 LEU A C 1
ATOM 691 O O . LEU A 1 92 ? 22.190 5.873 -28.997 1.00 97.38 92 LEU A O 1
ATOM 695 N N . THR A 1 93 ? 23.528 6.160 -27.207 1.00 98.31 93 THR A N 1
ATOM 696 C CA . THR A 1 93 ? 24.468 5.078 -27.532 1.00 98.31 93 THR A CA 1
ATOM 697 C C . THR A 1 93 ? 24.200 3.917 -26.582 1.00 98.31 93 THR A C 1
ATOM 699 O O . THR A 1 93 ? 24.144 4.104 -25.363 1.00 98.31 93 THR A O 1
ATOM 702 N N . VAL A 1 94 ? 24.035 2.707 -27.119 1.00 98.19 94 VAL A N 1
ATOM 703 C CA . VAL A 1 94 ? 23.618 1.532 -26.349 1.00 98.19 94 VAL A CA 1
ATOM 704 C C . VAL A 1 94 ? 24.471 0.290 -26.610 1.00 98.19 94 VAL A C 1
ATOM 706 O O . VAL A 1 94 ? 25.011 0.090 -27.699 1.00 98.19 94 VAL A O 1
ATOM 709 N N . VAL A 1 95 ? 24.513 -0.599 -25.617 1.00 97.81 95 VAL A N 1
ATOM 710 C CA . VAL A 1 95 ? 24.897 -2.006 -25.775 1.00 97.81 95 VAL A CA 1
ATOM 711 C C . VAL A 1 95 ? 23.630 -2.818 -26.039 1.00 97.81 95 VAL A C 1
ATOM 713 O O . VAL A 1 95 ? 22.720 -2.859 -25.207 1.00 97.81 95 VAL A O 1
ATOM 716 N N . ARG A 1 96 ? 23.575 -3.444 -27.216 1.00 97.56 96 ARG A N 1
ATOM 717 C CA . ARG A 1 96 ? 22.448 -4.254 -27.703 1.00 97.56 96 ARG A CA 1
ATOM 718 C C . ARG A 1 96 ? 22.372 -5.609 -27.008 1.00 97.56 96 ARG A C 1
ATOM 720 O O . ARG A 1 96 ? 23.386 -6.112 -26.529 1.00 97.56 96 ARG A O 1
ATOM 727 N N . GLY A 1 97 ? 21.177 -6.200 -26.972 1.00 94.94 97 GLY A N 1
ATOM 728 C CA . GLY A 1 97 ? 20.968 -7.531 -26.392 1.00 94.94 97 GLY A CA 1
ATOM 729 C C . GLY A 1 97 ? 21.415 -7.651 -24.929 1.00 94.94 97 GLY A C 1
ATOM 730 O O . GLY A 1 97 ? 21.951 -8.676 -24.509 1.00 94.94 97 GLY A O 1
ATOM 731 N N . PHE A 1 98 ? 21.227 -6.600 -24.132 1.00 94.25 98 PHE A N 1
ATOM 732 C CA . PHE A 1 98 ? 21.570 -6.625 -22.716 1.00 94.25 98 PHE A CA 1
ATOM 733 C C . PHE A 1 98 ? 20.623 -7.598 -21.993 1.00 94.25 98 PHE A C 1
ATOM 735 O O . PHE A 1 98 ? 19.438 -7.321 -21.825 1.00 94.25 98 PHE A O 1
ATOM 742 N N . GLU A 1 99 ? 21.107 -8.799 -21.657 1.00 90.69 99 GLU A N 1
ATOM 743 C CA . GLU A 1 99 ? 20.318 -9.894 -21.047 1.00 90.69 99 GLU A CA 1
ATOM 744 C C . GLU A 1 99 ? 19.080 -10.331 -21.856 1.00 90.69 99 GLU A C 1
ATOM 746 O O . GLU A 1 99 ? 18.080 -10.841 -21.321 1.00 90.69 99 GLU A O 1
ATOM 751 N N . SER A 1 100 ? 19.139 -10.100 -23.162 1.00 95.06 100 SER A N 1
ATOM 752 C CA . SER A 1 100 ? 18.103 -10.383 -24.153 1.00 95.06 100 SER A CA 1
ATOM 753 C C . SER A 1 100 ? 18.760 -10.598 -25.519 1.00 95.06 100 SER A C 1
ATOM 755 O O . SER A 1 100 ? 19.957 -10.378 -25.676 1.00 95.06 100 SER A O 1
ATOM 757 N N . ALA A 1 101 ? 18.009 -11.061 -26.516 1.00 97.00 101 ALA A N 1
ATOM 758 C CA . ALA A 1 101 ? 18.530 -11.126 -27.878 1.00 97.00 101 ALA A CA 1
ATOM 759 C C . ALA A 1 101 ? 18.417 -9.749 -28.545 1.00 97.00 101 ALA A C 1
ATOM 761 O O . ALA A 1 101 ? 17.383 -9.091 -28.421 1.00 97.00 101 ALA A O 1
ATOM 762 N N . ALA A 1 102 ? 19.459 -9.331 -29.266 1.00 97.94 102 ALA A N 1
ATOM 763 C CA . ALA A 1 102 ? 19.377 -8.146 -30.112 1.00 97.94 102 ALA A CA 1
ATOM 764 C C . ALA A 1 102 ? 18.435 -8.402 -31.300 1.00 97.94 102 ALA A C 1
ATOM 766 O O . ALA A 1 102 ? 18.501 -9.467 -31.919 1.00 97.94 102 ALA A O 1
ATOM 767 N N . ALA A 1 103 ? 17.566 -7.442 -31.621 1.00 97.94 103 ALA A N 1
ATOM 768 C CA . ALA A 1 103 ? 16.564 -7.576 -32.677 1.00 97.94 103 ALA A CA 1
ATOM 769 C C . ALA A 1 103 ? 16.446 -6.303 -33.525 1.00 97.94 103 ALA A C 1
ATOM 771 O O . ALA A 1 103 ? 16.845 -5.219 -33.108 1.00 97.94 103 ALA A O 1
ATOM 772 N N . ALA A 1 104 ? 15.908 -6.429 -34.737 1.00 98.12 104 ALA A N 1
ATOM 773 C CA . ALA A 1 104 ? 15.510 -5.258 -35.509 1.00 98.12 104 ALA A CA 1
ATOM 774 C C . ALA A 1 104 ? 14.158 -4.734 -35.000 1.00 98.12 104 ALA A C 1
ATOM 776 O O . ALA A 1 104 ? 13.286 -5.527 -34.644 1.00 98.12 104 ALA A O 1
ATOM 777 N N . HIS A 1 105 ? 13.982 -3.415 -34.999 1.00 98.12 105 HIS A N 1
ATOM 778 C CA . HIS A 1 105 ? 12.757 -2.743 -34.569 1.00 98.12 105 HIS A CA 1
ATOM 779 C C . HIS A 1 105 ? 12.345 -1.689 -35.591 1.00 98.12 105 HIS A C 1
ATOM 781 O O . HIS A 1 105 ? 13.186 -0.982 -36.146 1.00 98.12 105 HIS A O 1
ATOM 787 N N . GLU A 1 106 ? 11.045 -1.560 -35.817 1.00 97.75 106 GLU A N 1
ATOM 788 C CA . GLU A 1 106 ? 10.495 -0.571 -36.741 1.00 97.75 106 GLU A CA 1
ATOM 789 C C . GLU A 1 106 ? 10.463 0.837 -36.127 1.00 97.75 106 GLU A C 1
ATOM 791 O O . GLU A 1 106 ? 10.425 1.012 -34.904 1.00 97.75 106 GLU A O 1
ATOM 796 N N . ALA A 1 107 ? 10.424 1.861 -36.984 1.00 97.06 107 ALA A N 1
ATOM 797 C CA . ALA A 1 107 ? 10.133 3.222 -36.538 1.00 97.06 107 ALA A CA 1
ATOM 798 C C . ALA A 1 107 ? 8.770 3.276 -35.827 1.00 97.06 107 ALA A C 1
ATOM 800 O O . ALA A 1 107 ? 7.824 2.589 -36.210 1.00 97.06 107 ALA A O 1
ATOM 801 N N . GLY A 1 108 ? 8.659 4.109 -34.795 1.00 96.00 108 GLY A N 1
ATOM 802 C CA . GLY A 1 108 ? 7.454 4.226 -33.977 1.00 96.00 108 GLY A CA 1
ATOM 803 C C . GLY A 1 108 ? 7.296 3.136 -32.912 1.00 96.00 108 GLY A C 1
ATOM 804 O O . GLY A 1 108 ? 6.370 3.229 -32.108 1.00 96.00 108 GLY A O 1
ATOM 805 N N . ALA A 1 109 ? 8.184 2.133 -32.846 1.00 97.06 109 ALA A N 1
ATOM 806 C CA . ALA A 1 109 ? 8.163 1.154 -31.759 1.00 97.06 109 ALA A CA 1
ATOM 807 C C . ALA A 1 109 ? 8.318 1.846 -30.395 1.00 97.06 109 ALA A C 1
ATOM 809 O O . ALA A 1 109 ? 9.134 2.757 -30.247 1.00 97.06 109 ALA A O 1
ATOM 810 N N . MET A 1 110 ? 7.538 1.418 -29.399 1.00 96.31 110 MET A N 1
ATOM 811 C CA . MET A 1 110 ? 7.582 2.002 -28.056 1.00 96.31 110 MET A CA 1
ATOM 812 C C . MET A 1 110 ? 8.919 1.735 -27.373 1.00 96.31 110 MET A C 1
ATOM 814 O O . MET A 1 110 ? 9.452 0.624 -27.421 1.00 96.31 110 MET A O 1
ATOM 818 N N . VAL A 1 111 ? 9.411 2.760 -26.684 1.00 96.56 111 VAL A N 1
ATOM 819 C CA . VAL A 1 111 ? 10.598 2.696 -25.841 1.00 96.56 111 VAL A CA 1
ATOM 820 C C . VAL A 1 111 ? 10.175 2.835 -24.390 1.00 96.56 111 VAL A C 1
ATOM 822 O O . VAL A 1 111 ? 9.541 3.817 -23.994 1.00 96.56 111 VAL A O 1
ATOM 825 N N . PHE A 1 112 ? 10.543 1.833 -23.602 1.00 97.50 112 PHE A N 1
ATOM 826 C CA . PHE A 1 112 ? 10.208 1.733 -22.192 1.00 97.50 112 PHE A CA 1
ATOM 827 C C . PHE A 1 112 ? 11.419 2.039 -21.319 1.00 97.50 112 PHE A C 1
ATOM 829 O O . PHE A 1 112 ? 12.539 1.628 -21.638 1.00 97.50 112 PHE A O 1
ATOM 836 N N . VAL A 1 113 ? 11.173 2.685 -20.179 1.00 97.06 113 VAL A N 1
ATOM 837 C CA . VAL A 1 113 ? 12.190 2.988 -19.160 1.00 97.06 113 VAL A CA 1
ATOM 838 C C . VAL A 1 113 ? 11.835 2.356 -17.812 1.00 97.06 113 VAL A C 1
ATOM 840 O O . VAL A 1 113 ? 10.647 2.178 -17.526 1.00 97.06 113 VAL A O 1
ATOM 843 N N . PRO A 1 114 ? 12.833 2.014 -16.976 1.00 97.38 114 PRO A N 1
ATOM 844 C CA . PRO A 1 114 ? 12.622 1.571 -15.604 1.00 97.38 114 PRO A CA 1
ATOM 845 C C . PRO A 1 114 ? 11.814 2.580 -14.789 1.00 97.38 114 PRO A C 1
ATOM 847 O O . PRO A 1 114 ? 11.993 3.791 -14.928 1.00 97.38 114 PRO A O 1
ATOM 850 N N . VAL A 1 115 ? 10.955 2.069 -13.910 1.00 96.62 115 VAL A N 1
ATOM 851 C CA . VAL A 1 115 ? 10.182 2.883 -12.969 1.00 96.62 115 VAL A CA 1
ATOM 852 C C . VAL A 1 115 ? 10.802 2.807 -11.579 1.00 96.62 115 VAL A C 1
ATOM 854 O O . VAL A 1 115 ? 11.137 1.732 -11.072 1.00 96.62 115 VAL A O 1
ATOM 857 N N . TYR A 1 116 ? 10.925 3.971 -10.955 1.00 95.00 116 TYR A N 1
ATOM 858 C CA . TYR A 1 116 ? 11.533 4.186 -9.650 1.00 95.00 116 TYR A CA 1
ATOM 859 C C . TYR A 1 116 ? 10.496 4.648 -8.621 1.00 95.00 116 TYR A C 1
ATOM 861 O O . TYR A 1 116 ? 9.320 4.846 -8.939 1.00 95.00 116 TYR A O 1
ATOM 869 N N . VAL A 1 117 ? 10.927 4.816 -7.369 1.00 92.62 117 VAL A N 1
ATOM 870 C CA . VAL A 1 117 ? 10.081 5.321 -6.277 1.00 92.62 117 VAL A CA 1
ATOM 871 C C . VAL A 1 117 ? 10.511 6.739 -5.907 1.00 92.62 117 VAL A C 1
ATOM 873 O O . VAL A 1 117 ? 11.585 6.924 -5.345 1.00 92.62 117 VAL A O 1
ATOM 876 N N . GLY A 1 118 ? 9.679 7.742 -6.171 1.00 92.25 118 GLY A N 1
ATOM 877 C CA . GLY A 1 118 ? 9.954 9.129 -5.816 1.00 92.25 118 GLY A CA 1
ATOM 878 C C . GLY A 1 118 ? 9.052 10.157 -6.478 1.00 92.25 118 GLY A C 1
ATOM 879 O O . GLY A 1 118 ? 8.147 9.827 -7.244 1.00 92.25 118 GLY A O 1
ATOM 880 N N . ASN A 1 119 ? 9.306 11.424 -6.147 1.00 92.06 119 ASN A N 1
ATOM 881 C CA . ASN A 1 119 ? 8.685 12.570 -6.792 1.00 92.06 119 ASN A CA 1
ATOM 882 C C . ASN A 1 119 ? 9.595 13.804 -6.679 1.00 92.06 119 ASN A C 1
ATOM 884 O O . ASN A 1 119 ? 9.706 14.408 -5.610 1.00 92.06 119 ASN A O 1
ATOM 888 N N . ARG A 1 120 ? 10.186 14.240 -7.799 1.00 91.50 120 ARG A N 1
ATOM 889 C CA . ARG A 1 120 ? 11.089 15.407 -7.841 1.00 91.50 120 ARG A CA 1
ATOM 890 C C . ARG A 1 120 ? 10.446 16.713 -7.373 1.00 91.50 120 ARG A C 1
ATOM 892 O O . ARG A 1 120 ? 11.150 17.621 -6.946 1.00 91.50 120 ARG A O 1
ATOM 899 N N . ASN A 1 121 ? 9.117 16.795 -7.413 1.00 90.00 121 ASN A N 1
ATOM 900 C CA . ASN A 1 121 ? 8.362 17.968 -6.976 1.00 90.00 121 ASN A CA 1
ATOM 901 C C . ASN A 1 121 ? 7.980 17.921 -5.484 1.00 90.00 121 ASN A C 1
ATOM 903 O O . ASN A 1 121 ? 7.353 18.858 -4.996 1.00 90.00 121 ASN A O 1
ATOM 907 N N . ASP A 1 122 ? 8.330 16.854 -4.755 1.00 85.31 122 ASP A N 1
ATOM 908 C CA . ASP A 1 122 ? 7.959 16.649 -3.346 1.00 85.31 122 ASP A CA 1
ATOM 909 C C . ASP A 1 122 ? 9.148 16.162 -2.492 1.00 85.31 122 ASP A C 1
ATOM 911 O O . ASP A 1 122 ? 9.056 15.223 -1.698 1.00 85.31 122 ASP A O 1
ATOM 915 N N . LEU A 1 123 ? 10.302 16.822 -2.646 1.00 86.06 123 LEU A N 1
ATOM 916 C CA . LEU A 1 123 ? 11.560 16.414 -1.999 1.00 86.06 123 LEU A CA 1
ATOM 917 C C . LEU A 1 123 ? 11.535 16.468 -0.462 1.00 86.06 123 LEU A C 1
ATOM 919 O O . LEU A 1 123 ? 12.356 15.839 0.202 1.00 86.06 123 LEU A O 1
ATOM 923 N N . ASN A 1 124 ? 10.609 17.235 0.115 1.00 79.38 124 ASN A N 1
ATOM 924 C CA . ASN A 1 124 ? 10.562 17.493 1.554 1.00 79.38 124 ASN A CA 1
ATOM 925 C C . ASN A 1 124 ? 9.615 16.561 2.320 1.00 79.38 124 ASN A C 1
ATOM 927 O O . ASN A 1 124 ? 9.566 16.639 3.551 1.00 79.38 124 ASN A O 1
ATOM 931 N N . ASN A 1 125 ? 8.866 15.694 1.634 1.00 75.31 125 ASN A N 1
ATOM 932 C CA . ASN A 1 125 ? 7.894 14.825 2.280 1.00 75.31 125 ASN A CA 1
ATOM 933 C C . ASN A 1 125 ? 8.584 13.667 3.018 1.00 75.31 125 ASN A C 1
ATOM 935 O O . ASN A 1 125 ? 9.172 12.791 2.387 1.00 75.31 125 ASN A O 1
ATOM 939 N N . PRO A 1 126 ? 8.492 13.601 4.359 1.00 66.69 126 PRO A N 1
ATOM 940 C CA . PRO A 1 126 ? 9.202 12.598 5.148 1.00 66.69 126 PRO A CA 1
ATOM 941 C C . PRO A 1 126 ? 8.642 11.175 4.991 1.00 66.69 126 PRO A C 1
ATOM 943 O O . PRO A 1 126 ? 9.238 10.240 5.524 1.00 66.69 126 PRO A O 1
ATOM 946 N N . ARG A 1 127 ? 7.492 11.005 4.321 1.00 70.50 127 ARG A N 1
ATOM 947 C CA . ARG A 1 127 ? 6.888 9.696 4.020 1.00 70.50 127 ARG A CA 1
ATOM 948 C C . ARG A 1 127 ? 7.303 9.149 2.650 1.00 70.50 127 ARG A C 1
ATOM 950 O O . ARG A 1 127 ? 7.025 7.988 2.356 1.00 70.50 127 ARG A O 1
ATOM 957 N N . HIS A 1 128 ? 7.947 9.960 1.814 1.00 77.38 128 HIS A N 1
ATOM 958 C CA . HIS A 1 128 ? 8.378 9.566 0.479 1.00 77.38 128 HIS A CA 1
ATOM 959 C C . HIS A 1 128 ? 9.893 9.376 0.454 1.00 77.38 128 HIS A C 1
ATOM 961 O O . HIS A 1 128 ? 10.642 10.187 0.990 1.00 77.38 128 HIS A O 1
ATOM 967 N N . SER A 1 129 ? 10.337 8.291 -0.176 1.00 81.94 129 SER A N 1
ATOM 968 C CA . SER A 1 129 ? 11.719 8.180 -0.638 1.00 81.94 129 SER A CA 1
ATOM 969 C C . SER A 1 129 ? 11.805 8.796 -2.027 1.00 81.94 129 SER A C 1
ATOM 971 O O . SER A 1 129 ? 10.914 8.559 -2.841 1.00 81.94 129 SER A O 1
ATOM 973 N N . ASN A 1 130 ? 12.861 9.547 -2.296 1.00 89.75 130 ASN A N 1
ATOM 974 C CA . ASN A 1 130 ? 13.164 10.174 -3.571 1.00 89.75 130 ASN A CA 1
ATOM 975 C C . ASN A 1 130 ? 14.332 9.428 -4.232 1.00 89.75 130 ASN A C 1
ATOM 977 O O . ASN A 1 130 ? 15.488 9.850 -4.201 1.00 89.75 130 ASN A O 1
ATOM 981 N N . SER A 1 131 ? 13.993 8.249 -4.755 1.00 91.81 131 SER A N 1
ATOM 982 C CA . SER A 1 131 ? 14.890 7.121 -4.999 1.00 91.81 131 SER A CA 1
ATOM 983 C C . SER A 1 131 ? 15.005 6.740 -6.479 1.00 91.81 131 SER A C 1
ATOM 985 O O . SER A 1 131 ? 14.664 5.623 -6.871 1.00 91.81 131 SER A O 1
ATOM 987 N N . TRP A 1 132 ? 15.516 7.655 -7.297 1.00 93.81 132 TRP A N 1
ATOM 988 C CA . TRP A 1 132 ? 15.795 7.465 -8.728 1.00 93.81 132 TRP A CA 1
ATOM 989 C C . TRP A 1 132 ? 17.268 7.803 -9.043 1.00 93.81 132 TRP A C 1
ATOM 991 O O . TRP A 1 132 ? 17.975 8.290 -8.152 1.00 93.81 132 TRP A O 1
ATOM 1001 N N . PRO A 1 133 ? 17.765 7.535 -10.265 1.00 93.44 133 PRO A N 1
ATOM 1002 C CA . PRO A 1 133 ? 19.137 7.850 -10.658 1.00 93.44 133 PRO A CA 1
ATOM 1003 C C . PRO A 1 133 ? 19.501 9.320 -10.407 1.00 93.44 133 PRO A C 1
ATOM 1005 O O . PRO A 1 133 ? 18.836 10.227 -10.896 1.00 93.44 133 PRO A O 1
ATOM 1008 N N . GLY A 1 134 ? 20.541 9.574 -9.606 1.00 89.56 134 GLY A N 1
ATOM 1009 C CA . GLY A 1 134 ? 20.944 10.942 -9.245 1.00 89.56 134 GLY A CA 1
ATOM 1010 C C . GLY A 1 134 ? 19.961 11.709 -8.343 1.00 89.56 134 GLY A C 1
ATOM 1011 O O . GLY A 1 134 ? 20.134 12.913 -8.147 1.00 89.56 134 GLY A O 1
ATOM 1012 N N . GLY A 1 135 ? 18.939 11.045 -7.789 1.00 90.38 135 GLY A N 1
ATOM 1013 C CA . GLY A 1 135 ? 18.044 11.616 -6.779 1.00 90.38 135 GLY A CA 1
ATOM 1014 C C . GLY A 1 135 ? 18.758 11.928 -5.452 1.00 90.38 135 GLY A C 1
ATOM 1015 O O . GLY A 1 135 ? 19.967 11.759 -5.333 1.00 90.38 135 GLY A O 1
ATOM 1016 N N . PRO A 1 136 ? 18.051 12.411 -4.418 1.00 88.88 136 PRO A N 1
ATOM 1017 C CA . PRO A 1 136 ? 18.673 12.732 -3.128 1.00 88.88 136 PRO A CA 1
ATOM 1018 C C . PRO A 1 136 ? 18.852 11.535 -2.173 1.00 88.88 136 PRO A C 1
ATOM 1020 O O . PRO A 1 136 ? 19.638 11.651 -1.234 1.00 88.88 136 PRO A O 1
ATOM 1023 N N . ASP A 1 137 ? 18.134 10.419 -2.369 1.00 87.19 137 ASP A N 1
ATOM 1024 C CA . ASP A 1 137 ? 18.169 9.258 -1.458 1.00 87.19 137 ASP A CA 1
ATOM 1025 C C . ASP A 1 137 ? 19.008 8.094 -2.029 1.00 87.19 137 ASP A C 1
ATOM 1027 O O . ASP A 1 137 ? 20.082 8.304 -2.561 1.00 87.19 137 ASP A O 1
ATOM 1031 N N . TYR A 1 138 ? 18.576 6.841 -1.908 1.00 88.88 138 TYR A N 1
ATOM 1032 C CA . TYR A 1 138 ? 19.210 5.654 -2.511 1.00 88.88 138 TYR A CA 1
ATOM 1033 C C . TYR A 1 138 ? 18.349 5.136 -3.666 1.00 88.88 138 TYR A C 1
ATOM 1035 O O . TYR A 1 138 ? 17.172 5.474 -3.728 1.00 88.88 138 TYR A O 1
ATOM 1043 N N . LEU A 1 139 ? 18.874 4.295 -4.559 1.00 90.50 139 LEU A N 1
ATOM 1044 C CA . LEU A 1 139 ? 18.098 3.793 -5.700 1.00 90.50 139 LEU A CA 1
ATOM 1045 C C . LEU A 1 139 ? 17.002 2.800 -5.267 1.00 90.50 139 LEU A C 1
ATOM 1047 O O . LEU A 1 139 ? 17.256 1.890 -4.470 1.00 90.50 139 LEU A O 1
ATOM 1051 N N . ARG A 1 140 ? 15.782 2.939 -5.804 1.00 92.50 140 ARG A N 1
ATOM 1052 C CA . ARG A 1 140 ? 14.691 1.972 -5.599 1.00 92.50 140 ARG A CA 1
ATOM 1053 C C . ARG A 1 140 ? 13.891 1.746 -6.869 1.00 92.50 140 ARG A C 1
ATOM 1055 O O . ARG A 1 140 ? 13.341 2.693 -7.416 1.00 92.50 140 ARG A O 1
ATOM 1062 N N . TYR A 1 141 ? 13.742 0.484 -7.257 1.00 94.19 141 TYR A N 1
ATOM 1063 C CA . TYR A 1 141 ? 12.899 0.092 -8.382 1.00 94.19 141 TYR A CA 1
ATOM 1064 C C . TYR A 1 141 ? 11.483 -0.249 -7.925 1.00 94.19 141 TYR A C 1
ATOM 1066 O O . TYR A 1 141 ? 11.282 -0.875 -6.874 1.00 94.19 141 TYR A O 1
ATOM 1074 N N . ALA A 1 142 ? 10.513 0.107 -8.761 1.00 94.88 142 ALA A N 1
ATOM 1075 C CA . ALA A 1 142 ? 9.232 -0.576 -8.804 1.00 94.88 142 ALA A CA 1
ATOM 1076 C C . ALA A 1 142 ? 9.383 -1.921 -9.522 1.00 94.88 142 ALA A C 1
ATOM 1078 O O . ALA A 1 142 ? 10.181 -2.058 -10.448 1.00 94.88 142 ALA A O 1
ATOM 1079 N N . LEU A 1 143 ? 8.636 -2.924 -9.072 1.00 95.06 143 LEU A N 1
ATOM 1080 C CA . LEU A 1 143 ? 8.667 -4.282 -9.600 1.00 95.06 143 LEU A CA 1
ATOM 1081 C C . LEU A 1 143 ? 7.316 -4.615 -10.235 1.00 95.06 143 LEU A C 1
ATOM 1083 O O . LEU A 1 143 ? 6.269 -4.285 -9.679 1.00 95.06 143 LEU A O 1
ATOM 1087 N N . ASP A 1 144 ? 7.344 -5.265 -11.394 1.00 95.25 144 ASP A N 1
ATOM 1088 C CA . ASP A 1 144 ? 6.146 -5.694 -12.110 1.00 95.25 144 ASP A CA 1
ATOM 1089 C C . ASP A 1 144 ? 5.533 -6.907 -11.389 1.00 95.25 144 ASP A C 1
ATOM 1091 O O . ASP A 1 144 ? 6.185 -7.957 -11.323 1.00 95.25 144 ASP A O 1
ATOM 1095 N N . PRO A 1 145 ? 4.307 -6.807 -10.839 1.00 93.94 145 PRO A N 1
ATOM 1096 C CA . PRO A 1 145 ? 3.700 -7.902 -10.086 1.00 93.94 145 PRO A CA 1
ATOM 1097 C C . PRO A 1 145 ? 3.417 -9.131 -10.954 1.00 93.94 145 PRO A C 1
ATOM 1099 O O . PRO A 1 145 ? 3.423 -10.253 -10.447 1.00 93.94 145 PRO A O 1
ATOM 1102 N N . ALA A 1 146 ? 3.219 -8.959 -12.264 1.00 94.06 146 ALA A N 1
ATOM 1103 C CA . ALA A 1 146 ? 3.038 -10.098 -13.148 1.00 94.06 146 ALA A CA 1
ATOM 1104 C C . ALA A 1 146 ? 4.341 -10.883 -13.333 1.00 94.06 146 ALA A C 1
ATOM 1106 O O . ALA A 1 146 ? 4.292 -12.083 -13.589 1.00 94.06 146 ALA A O 1
ATOM 1107 N N . ASN A 1 147 ? 5.513 -10.263 -13.203 1.00 95.31 147 ASN A N 1
ATOM 1108 C CA . ASN A 1 147 ? 6.770 -10.915 -13.543 1.00 95.31 147 ASN A CA 1
ATOM 1109 C C . ASN A 1 147 ? 7.146 -12.037 -12.552 1.00 95.31 147 ASN A C 1
ATOM 1111 O O . ASN A 1 147 ? 7.129 -11.858 -11.334 1.00 95.31 147 ASN A O 1
ATOM 1115 N N . SER A 1 148 ? 7.538 -13.207 -13.068 1.00 95.69 148 SER A N 1
ATOM 1116 C CA . SER A 1 148 ? 7.954 -14.346 -12.238 1.00 95.69 148 SER A CA 1
ATOM 1117 C C . SER A 1 148 ? 9.221 -14.071 -11.427 1.00 95.69 148 SER A C 1
ATOM 1119 O O . SER A 1 148 ? 9.380 -14.621 -10.339 1.00 95.69 148 SER A O 1
ATOM 1121 N N . ASP A 1 149 ? 10.109 -13.208 -11.921 1.00 95.75 149 ASP A N 1
ATOM 1122 C CA . ASP A 1 149 ? 11.333 -12.829 -11.214 1.00 95.75 149 ASP A CA 1
ATOM 1123 C C . ASP A 1 149 ? 11.004 -11.946 -10.001 1.00 95.75 149 ASP A C 1
ATOM 1125 O O . ASP A 1 149 ? 11.652 -12.074 -8.964 1.00 95.75 149 ASP A O 1
ATOM 1129 N N . THR A 1 150 ? 9.927 -11.147 -10.061 1.00 95.25 150 THR A N 1
ATOM 1130 C CA . THR A 1 150 ? 9.381 -10.446 -8.885 1.00 95.25 150 THR A CA 1
ATOM 1131 C C . THR A 1 150 ? 8.940 -11.445 -7.821 1.00 95.25 150 THR A C 1
ATOM 1133 O O . THR A 1 150 ? 9.282 -11.295 -6.648 1.00 95.25 150 THR A O 1
ATOM 1136 N N . GLN A 1 151 ? 8.203 -12.484 -8.224 1.00 95.88 151 GLN A N 1
ATOM 1137 C CA . GLN A 1 151 ? 7.719 -13.523 -7.311 1.00 95.88 151 GLN A CA 1
ATOM 1138 C C . GLN A 1 151 ? 8.880 -14.276 -6.660 1.00 95.88 151 GLN A C 1
ATOM 1140 O O . GLN A 1 151 ? 8.875 -14.456 -5.445 1.00 95.88 151 GLN A O 1
ATOM 1145 N N . ARG A 1 152 ? 9.893 -14.656 -7.450 1.00 96.69 152 ARG A N 1
ATOM 1146 C CA . ARG A 1 152 ? 11.102 -15.338 -6.973 1.00 96.69 152 ARG A CA 1
ATOM 1147 C C . ARG A 1 152 ? 11.880 -14.483 -5.981 1.00 96.69 152 ARG A C 1
ATOM 1149 O O . ARG A 1 152 ? 12.061 -14.911 -4.849 1.00 96.69 152 ARG A O 1
ATOM 1156 N N . TYR A 1 153 ? 12.220 -13.250 -6.355 1.00 95.25 153 TYR A N 1
ATOM 1157 C CA . TYR A 1 153 ? 12.932 -12.319 -5.480 1.00 95.25 153 TYR A CA 1
ATOM 1158 C C . TYR A 1 153 ? 12.228 -12.139 -4.126 1.00 95.25 153 TYR A C 1
ATOM 1160 O O . TYR A 1 153 ? 12.853 -12.186 -3.068 1.00 95.25 153 TYR A O 1
ATOM 1168 N N . LYS A 1 154 ? 10.900 -11.957 -4.136 1.00 94.38 154 LYS A N 1
ATOM 1169 C CA . LYS A 1 154 ? 10.120 -11.816 -2.899 1.00 94.38 154 LYS A CA 1
ATOM 1170 C C . LYS A 1 154 ? 10.056 -13.109 -2.097 1.00 94.38 154 LYS A C 1
ATOM 1172 O O . LYS A 1 154 ? 10.189 -13.054 -0.877 1.00 94.38 154 LYS A O 1
ATOM 1177 N N . ALA A 1 155 ? 9.855 -14.244 -2.759 1.00 96.44 155 ALA A N 1
ATOM 1178 C CA . ALA A 1 155 ? 9.826 -15.542 -2.106 1.00 96.44 155 ALA A CA 1
ATOM 1179 C C . ALA A 1 155 ? 11.159 -15.867 -1.426 1.00 96.44 155 ALA A C 1
ATOM 1181 O O . ALA A 1 155 ? 11.142 -16.334 -0.292 1.00 96.44 155 ALA A O 1
ATOM 1182 N N . ASP A 1 156 ? 12.291 -15.560 -2.060 1.00 95.38 156 ASP A N 1
ATOM 1183 C CA . ASP A 1 156 ? 13.617 -15.817 -1.497 1.00 95.38 156 ASP A CA 1
ATOM 1184 C C . ASP A 1 156 ? 13.849 -14.998 -0.221 1.00 95.38 156 ASP A C 1
ATOM 1186 O O . ASP A 1 156 ? 14.187 -15.570 0.816 1.00 95.38 156 ASP A O 1
ATOM 1190 N N . LEU A 1 157 ? 13.523 -13.698 -0.235 1.00 93.75 157 LEU A N 1
ATOM 1191 C CA . LEU A 1 157 ? 13.593 -12.849 0.964 1.00 93.75 157 LEU A CA 1
ATOM 1192 C C . LEU A 1 157 ? 12.702 -13.366 2.105 1.00 93.75 157 LEU A C 1
ATOM 1194 O O . LEU A 1 157 ? 13.099 -13.366 3.269 1.00 93.75 157 LEU A O 1
ATOM 1198 N N . ILE A 1 158 ? 11.481 -13.804 1.791 1.00 95.69 158 ILE A N 1
ATOM 1199 C CA . ILE A 1 158 ? 10.544 -14.328 2.796 1.00 95.69 158 ILE A CA 1
ATOM 1200 C C . ILE A 1 158 ? 11.030 -15.677 3.335 1.00 95.69 158 ILE A C 1
ATOM 1202 O O . ILE A 1 158 ? 10.975 -15.914 4.541 1.00 95.69 158 ILE A O 1
ATOM 1206 N N . ALA A 1 159 ? 11.538 -16.553 2.470 1.00 97.19 159 ALA A N 1
ATOM 1207 C CA . ALA A 1 159 ? 12.081 -17.843 2.864 1.00 97.19 159 ALA A CA 1
ATOM 1208 C C . ALA A 1 159 ? 13.308 -17.683 3.772 1.00 97.19 159 ALA A C 1
ATOM 1210 O O . ALA A 1 159 ? 13.434 -18.415 4.753 1.00 97.19 159 ALA A O 1
ATOM 1211 N N . GLU A 1 160 ? 14.192 -16.722 3.489 1.00 95.31 160 GLU A N 1
ATOM 1212 C CA . GLU A 1 160 ? 15.314 -16.374 4.367 1.00 95.31 160 GLU A CA 1
ATOM 1213 C C . GLU A 1 160 ? 14.837 -15.914 5.746 1.00 95.31 160 GLU A C 1
ATOM 1215 O O . GLU A 1 160 ? 15.299 -16.451 6.753 1.00 95.31 160 GLU A O 1
ATOM 1220 N N . LEU A 1 161 ? 13.853 -15.009 5.812 1.00 94.50 161 LEU A N 1
ATOM 1221 C CA . LEU A 1 161 ? 13.258 -14.589 7.085 1.00 94.50 161 LEU A CA 1
ATOM 1222 C C . LEU A 1 161 ? 12.682 -15.786 7.854 1.00 94.50 161 LEU A C 1
ATOM 1224 O O . LEU A 1 161 ? 12.987 -15.979 9.032 1.00 94.50 161 LEU A O 1
ATOM 1228 N N . MET A 1 162 ? 11.910 -16.650 7.196 1.00 96.38 162 MET A N 1
ATOM 1229 C CA . MET A 1 162 ? 11.310 -17.813 7.854 1.00 96.38 162 MET A CA 1
ATOM 1230 C C . MET A 1 162 ? 12.342 -18.827 8.362 1.00 96.38 162 MET A C 1
ATOM 1232 O O . MET A 1 162 ? 12.141 -19.425 9.420 1.00 96.38 162 MET A O 1
ATOM 1236 N N . LYS A 1 163 ? 13.476 -18.989 7.668 1.00 96.56 163 LYS A N 1
ATOM 1237 C CA . LYS A 1 163 ? 14.600 -19.827 8.128 1.00 96.56 163 LYS A CA 1
ATOM 1238 C C . LYS A 1 163 ? 15.235 -19.310 9.425 1.00 96.56 163 LYS A C 1
ATOM 1240 O O . LYS A 1 163 ? 15.852 -20.092 10.140 1.00 96.56 163 LYS A O 1
ATOM 1245 N N . THR A 1 164 ? 15.054 -18.028 9.755 1.00 95.69 164 THR A N 1
ATOM 1246 C CA . THR A 1 164 ? 15.524 -17.422 11.017 1.00 95.69 164 THR A CA 1
ATOM 1247 C C . THR A 1 164 ? 14.506 -17.483 12.162 1.00 95.69 164 THR A C 1
ATOM 1249 O O . THR A 1 164 ? 14.789 -16.999 13.255 1.00 95.69 164 THR A O 1
ATOM 1252 N N . GLY A 1 165 ? 13.345 -18.111 11.944 1.00 94.62 165 GLY A N 1
ATOM 1253 C CA . GLY A 1 165 ? 12.338 -18.366 12.980 1.00 94.62 165 GLY A CA 1
ATOM 1254 C C . GLY A 1 165 ? 11.058 -17.538 12.865 1.00 94.62 165 GLY A C 1
ATOM 1255 O O . GLY A 1 165 ? 10.162 -17.714 13.683 1.00 94.62 165 GLY A O 1
ATOM 1256 N N . TYR A 1 166 ? 10.938 -16.666 11.861 1.00 94.81 166 TYR A N 1
ATOM 1257 C CA . TYR A 1 166 ? 9.690 -15.948 11.585 1.00 94.81 166 TYR A CA 1
ATOM 1258 C C . TYR A 1 166 ? 8.652 -16.852 10.897 1.00 94.81 166 TYR A C 1
ATOM 1260 O O . TYR A 1 166 ? 8.991 -17.822 10.219 1.00 94.81 166 TYR A O 1
ATOM 1268 N N . ASP A 1 167 ? 7.369 -16.512 11.022 1.00 96.69 167 ASP A N 1
ATOM 1269 C CA . ASP A 1 167 ? 6.274 -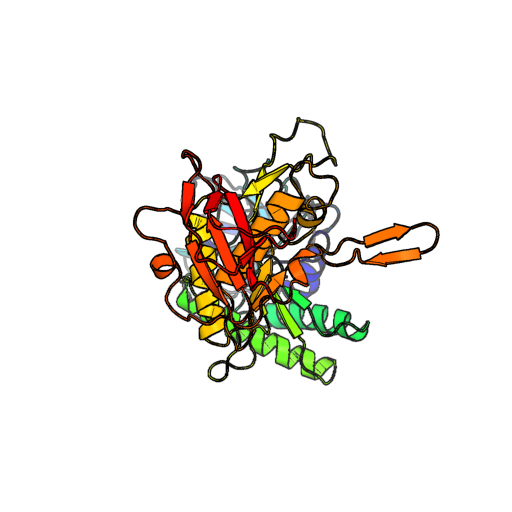17.242 10.362 1.00 96.69 167 ASP A CA 1
ATOM 1270 C C . ASP A 1 167 ? 5.930 -16.737 8.962 1.00 96.69 167 ASP A C 1
ATOM 1272 O O . ASP A 1 167 ? 5.214 -17.401 8.214 1.00 96.69 167 ASP A O 1
ATOM 1276 N N . GLY A 1 168 ? 6.464 -15.584 8.578 1.00 95.62 168 GLY A N 1
ATOM 1277 C CA . GLY A 1 168 ? 6.228 -14.992 7.275 1.00 95.62 168 GLY A CA 1
ATOM 1278 C C . GLY A 1 168 ? 6.707 -13.551 7.232 1.00 95.62 168 GLY A C 1
ATOM 1279 O O . GLY A 1 168 ? 7.751 -13.232 7.803 1.00 95.62 168 GLY A O 1
ATOM 1280 N N . ALA A 1 169 ? 5.975 -12.680 6.540 1.00 94.25 169 ALA A N 1
ATOM 1281 C CA . ALA A 1 169 ? 6.429 -11.321 6.279 1.00 94.25 169 ALA A CA 1
ATOM 1282 C C . ALA A 1 169 ? 5.314 -10.275 6.312 1.00 94.25 169 ALA A C 1
ATOM 1284 O O . ALA A 1 169 ? 4.174 -10.518 5.919 1.00 94.25 169 ALA A O 1
ATOM 1285 N N . TRP A 1 170 ? 5.713 -9.066 6.715 1.00 90.81 170 TRP A N 1
ATOM 1286 C CA . TRP A 1 170 ? 4.925 -7.845 6.597 1.00 90.81 170 TRP A CA 1
ATOM 1287 C C . TRP A 1 170 ? 5.279 -7.091 5.307 1.00 90.81 170 TRP A C 1
ATOM 1289 O O . TRP A 1 170 ? 6.387 -6.568 5.120 1.00 90.81 170 TRP A O 1
ATOM 1299 N N . LEU A 1 171 ? 4.325 -7.010 4.389 1.00 91.44 171 LEU A N 1
ATOM 1300 C CA . LEU A 1 171 ? 4.455 -6.366 3.092 1.00 91.44 171 LEU A CA 1
ATOM 1301 C C . LEU A 1 171 ? 4.132 -4.872 3.214 1.00 91.44 171 LEU A C 1
ATOM 1303 O O . LEU A 1 171 ? 3.016 -4.424 2.987 1.00 91.44 171 LEU A O 1
ATOM 1307 N N . ASP A 1 172 ? 5.144 -4.090 3.587 1.00 86.25 172 ASP A N 1
ATOM 1308 C CA . ASP A 1 172 ? 5.010 -2.629 3.670 1.00 86.25 172 ASP A CA 1
ATOM 1309 C C . ASP A 1 172 ? 4.863 -1.940 2.298 1.00 86.25 172 ASP A C 1
ATOM 1311 O O . ASP A 1 172 ? 5.506 -2.392 1.340 1.00 86.25 172 ASP A O 1
ATOM 1315 N N . THR A 1 173 ? 4.117 -0.826 2.224 1.00 82.12 173 THR A N 1
ATOM 1316 C CA . THR A 1 173 ? 3.738 -0.055 1.010 1.00 82.12 173 THR A CA 1
ATOM 1317 C C . THR A 1 173 ? 3.007 -0.881 -0.056 1.00 82.12 173 THR A C 1
ATOM 1319 O O . THR A 1 173 ? 3.250 -0.726 -1.249 1.00 82.12 173 THR A O 1
ATOM 1322 N N . PHE A 1 174 ? 2.163 -1.823 0.362 1.00 88.06 174 PHE A N 1
ATOM 1323 C CA . PHE A 1 174 ? 1.493 -2.763 -0.535 1.00 88.06 174 PHE A CA 1
ATOM 1324 C C . PHE A 1 174 ? 0.081 -2.263 -0.839 1.00 88.06 174 PHE A C 1
ATOM 1326 O O . PHE A 1 174 ? -0.775 -2.245 0.036 1.00 88.06 174 PHE A O 1
ATOM 1333 N N . GLN A 1 175 ? -0.188 -1.837 -2.069 1.00 85.62 175 GLN A N 1
ATOM 1334 C CA . GLN A 1 175 ? -1.517 -1.361 -2.455 1.00 85.62 175 GLN A CA 1
ATOM 1335 C C . GLN A 1 175 ? -1.825 -1.683 -3.912 1.00 85.62 175 GLN A C 1
ATOM 1337 O O . GLN A 1 175 ? -0.920 -1.787 -4.738 1.00 85.62 175 GLN A O 1
ATOM 1342 N N . VAL A 1 176 ? -3.115 -1.789 -4.238 1.00 86.06 176 VAL A N 1
ATOM 1343 C CA . VAL A 1 176 ? -3.546 -1.792 -5.639 1.00 86.06 176 VAL A CA 1
ATOM 1344 C C . VAL A 1 176 ? -3.336 -0.393 -6.217 1.00 86.06 176 VAL A C 1
ATOM 1346 O O . VAL A 1 176 ? -3.801 0.606 -5.660 1.00 86.06 176 VAL A O 1
ATOM 1349 N N . GLY A 1 177 ? -2.646 -0.331 -7.354 1.00 84.38 177 GLY A N 1
ATOM 1350 C CA . GLY A 1 177 ? -2.336 0.906 -8.064 1.00 84.38 177 GLY A CA 1
ATOM 1351 C C . GLY A 1 177 ? -0.918 1.401 -7.800 1.00 84.38 177 GLY A C 1
ATOM 1352 O O . GLY A 1 177 ? -0.018 0.636 -7.463 1.00 84.38 177 GLY A O 1
ATOM 1353 N N . THR A 1 178 ? -0.702 2.697 -8.003 1.00 83.06 178 THR A N 1
ATOM 1354 C CA . THR A 1 178 ? 0.632 3.300 -7.992 1.00 83.06 178 THR A CA 1
ATOM 1355 C C . THR A 1 178 ? 0.881 4.088 -6.706 1.00 83.06 178 THR A C 1
ATOM 1357 O O . THR A 1 178 ? 0.055 4.896 -6.280 1.00 83.06 178 THR A O 1
ATOM 1360 N N . TYR A 1 179 ? 2.014 3.832 -6.044 1.00 84.81 179 TYR A N 1
ATOM 1361 C CA . TYR A 1 179 ? 2.484 4.581 -4.874 1.00 84.81 179 TYR A CA 1
ATOM 1362 C C . TYR A 1 179 ? 3.789 5.295 -5.214 1.00 84.81 179 TYR A C 1
ATOM 1364 O O . TYR A 1 179 ? 4.783 4.626 -5.475 1.00 84.81 179 TYR A O 1
ATOM 1372 N N . ASN A 1 180 ? 3.783 6.633 -5.173 1.00 88.50 180 ASN A N 1
ATOM 1373 C CA . ASN A 1 180 ? 4.990 7.466 -5.258 1.00 88.50 180 ASN A CA 1
ATOM 1374 C C . ASN A 1 180 ? 5.974 7.002 -6.351 1.00 88.50 180 ASN A C 1
ATOM 1376 O O . ASN A 1 180 ? 7.134 6.731 -6.063 1.00 88.50 180 ASN A O 1
ATOM 1380 N N . LEU A 1 181 ? 5.490 6.815 -7.578 1.00 92.38 181 LEU A N 1
ATOM 1381 C CA . LEU A 1 181 ? 6.315 6.332 -8.681 1.00 92.38 181 LEU A CA 1
ATOM 1382 C C . LEU A 1 181 ? 6.880 7.478 -9.485 1.00 92.38 181 LEU A C 1
ATOM 1384 O O . LEU A 1 181 ? 6.169 8.457 -9.740 1.00 92.38 181 LEU A O 1
ATOM 1388 N N . CYS A 1 182 ? 8.090 7.281 -9.990 1.00 94.94 182 CYS A N 1
ATOM 1389 C CA . CYS A 1 182 ? 8.672 8.192 -10.945 1.00 94.94 182 CYS A CA 1
ATOM 1390 C C . CYS A 1 182 ? 9.438 7.517 -12.076 1.00 94.94 182 CYS A C 1
ATOM 1392 O O . CYS A 1 182 ? 9.829 6.354 -12.000 1.00 94.94 182 CYS A O 1
ATOM 1394 N N . ASP A 1 183 ? 9.645 8.291 -13.130 1.00 95.31 183 ASP A N 1
ATOM 1395 C CA . ASP A 1 183 ? 10.564 7.980 -14.209 1.00 95.31 183 ASP A CA 1
ATOM 1396 C C . ASP A 1 183 ? 12.028 8.200 -13.746 1.00 95.31 183 ASP A C 1
ATOM 1398 O O . ASP A 1 183 ? 12.275 8.596 -12.595 1.00 95.31 183 ASP A O 1
ATOM 1402 N N . PRO A 1 184 ? 13.016 7.944 -14.617 1.00 94.69 184 PRO A N 1
ATOM 1403 C CA . PRO A 1 184 ? 14.429 8.149 -14.303 1.00 94.69 184 PRO A CA 1
ATOM 1404 C C . PRO A 1 184 ? 14.812 9.590 -13.923 1.00 94.69 184 PRO A C 1
ATOM 1406 O O . PRO A 1 184 ? 15.808 9.767 -13.233 1.00 94.69 184 PRO A O 1
ATOM 1409 N N . LEU A 1 185 ? 14.023 10.603 -14.303 1.00 93.75 185 LEU A N 1
ATOM 1410 C CA . LEU A 1 185 ? 14.246 12.015 -13.953 1.00 93.75 185 LEU A CA 1
ATOM 1411 C C . LEU A 1 185 ? 13.511 12.441 -12.673 1.00 93.75 185 LEU A C 1
ATOM 1413 O O . LEU A 1 185 ? 13.573 13.608 -12.271 1.00 93.75 185 LEU A O 1
ATOM 1417 N N . GLY A 1 186 ? 12.764 11.530 -12.047 1.00 93.75 186 GLY A N 1
ATOM 1418 C CA . GLY A 1 186 ? 11.936 11.826 -10.886 1.00 93.75 186 GLY A CA 1
ATOM 1419 C C . GLY A 1 186 ? 10.564 12.425 -11.226 1.00 93.75 186 GLY A C 1
ATOM 1420 O O . GLY A 1 186 ? 9.861 12.865 -10.311 1.00 93.75 186 GLY A O 1
ATOM 1421 N N . ASN A 1 187 ? 10.145 12.455 -12.499 1.00 93.25 187 ASN A N 1
ATOM 1422 C CA . ASN A 1 187 ? 8.780 12.846 -12.866 1.00 93.25 187 ASN A CA 1
ATOM 1423 C C . ASN A 1 187 ? 7.787 11.781 -12.442 1.00 93.25 187 ASN A C 1
ATOM 1425 O O . ASN A 1 187 ? 8.031 10.594 -12.620 1.00 93.25 187 ASN A O 1
ATOM 1429 N N . ARG A 1 188 ? 6.623 12.204 -11.953 1.00 93.06 188 ARG A N 1
ATOM 1430 C CA . ARG A 1 188 ? 5.583 11.282 -11.505 1.00 93.06 188 ARG A CA 1
ATOM 1431 C C . ARG A 1 188 ? 5.094 10.380 -12.644 1.00 93.06 188 ARG A C 1
ATOM 1433 O O . ARG A 1 188 ? 4.678 10.872 -13.687 1.00 93.06 188 ARG A O 1
ATOM 1440 N N . VAL A 1 189 ? 5.028 9.081 -12.369 1.00 92.38 189 VAL A N 1
ATOM 1441 C CA . VAL A 1 189 ? 4.461 8.058 -13.257 1.00 92.38 189 VAL A CA 1
ATOM 1442 C C . VAL A 1 189 ? 3.133 7.558 -12.685 1.00 92.38 189 VAL A C 1
ATOM 1444 O O . VAL A 1 189 ? 2.997 7.348 -11.478 1.00 92.38 189 VAL A O 1
ATOM 1447 N N . ALA A 1 190 ? 2.121 7.400 -13.541 1.00 90.69 190 ALA A N 1
ATOM 1448 C CA . ALA A 1 190 ? 0.768 7.026 -13.121 1.00 90.69 190 ALA A CA 1
ATOM 1449 C C . ALA A 1 190 ? 0.470 5.521 -13.227 1.00 90.69 190 ALA A C 1
ATOM 1451 O O . ALA A 1 190 ? -0.459 5.055 -12.566 1.00 90.69 190 ALA A O 1
ATOM 1452 N N . TYR A 1 191 ? 1.239 4.772 -14.022 1.00 92.00 191 TYR A N 1
ATOM 1453 C CA . TYR A 1 191 ? 1.002 3.362 -14.353 1.00 92.00 191 TYR A CA 1
ATOM 1454 C C . TYR A 1 191 ? 2.315 2.642 -14.703 1.00 92.00 191 TYR A C 1
ATOM 1456 O O . TYR A 1 191 ? 3.329 3.281 -14.961 1.00 92.00 191 TYR A O 1
ATOM 1464 N N . TYR A 1 192 ? 2.283 1.309 -14.750 1.00 92.25 192 TYR A N 1
ATOM 1465 C CA . TYR A 1 192 ? 3.315 0.504 -15.415 1.00 92.25 192 TYR A CA 1
ATOM 1466 C C . TYR A 1 192 ? 2.743 -0.120 -16.693 1.00 92.25 192 TYR A C 1
ATOM 1468 O O . TYR A 1 192 ? 1.521 -0.189 -16.868 1.00 92.25 192 TYR A O 1
ATOM 1476 N N . TRP A 1 193 ? 3.623 -0.619 -17.553 1.00 95.50 193 TRP A N 1
ATOM 1477 C CA . TRP A 1 193 ? 3.267 -1.416 -18.720 1.00 95.50 193 TRP A CA 1
ATOM 1478 C C . TRP A 1 193 ? 3.164 -2.906 -18.370 1.00 95.50 193 TRP A C 1
ATOM 1480 O O . TRP A 1 193 ? 4.096 -3.484 -17.813 1.00 95.50 193 TRP A O 1
ATOM 1490 N N . ASP A 1 194 ? 2.049 -3.536 -18.732 1.00 95.25 194 ASP A N 1
ATOM 1491 C CA . ASP A 1 194 ? 1.878 -4.986 -18.737 1.00 95.25 194 ASP A CA 1
ATOM 1492 C C . ASP A 1 194 ? 2.380 -5.539 -20.078 1.00 95.25 194 ASP A C 1
ATOM 1494 O O . ASP A 1 194 ? 1.713 -5.445 -21.111 1.00 95.25 194 ASP A O 1
ATOM 1498 N N . PHE A 1 195 ? 3.568 -6.144 -20.066 1.00 94.19 195 PHE A N 1
ATOM 1499 C CA . PHE A 1 195 ? 4.159 -6.742 -21.265 1.00 94.19 195 PHE A CA 1
ATOM 1500 C C . PHE A 1 195 ? 3.469 -8.033 -21.722 1.00 94.19 195 PHE A C 1
ATOM 1502 O O . PHE A 1 195 ? 3.647 -8.418 -22.873 1.00 94.19 195 PHE A O 1
ATOM 1509 N N . ARG A 1 196 ? 2.683 -8.709 -20.870 1.00 92.69 196 ARG A N 1
ATOM 1510 C CA . ARG A 1 196 ? 1.946 -9.924 -21.263 1.00 92.69 196 ARG A CA 1
ATOM 1511 C C . ARG A 1 196 ? 0.752 -9.576 -22.132 1.00 92.69 196 ARG A C 1
ATOM 1513 O O . ARG A 1 196 ? 0.475 -10.267 -23.106 1.00 92.69 196 ARG A O 1
ATOM 1520 N N . ALA A 1 197 ? 0.057 -8.506 -21.761 1.00 93.81 197 ALA A N 1
ATOM 1521 C CA . ALA A 1 197 ? -1.114 -8.026 -22.478 1.00 93.81 197 ALA A CA 1
ATOM 1522 C C . ALA A 1 197 ? -0.804 -6.859 -23.435 1.00 93.81 197 ALA A C 1
ATOM 1524 O O . ALA A 1 197 ? -1.699 -6.388 -24.132 1.00 93.81 197 ALA A O 1
ATOM 1525 N N . ASN A 1 198 ? 0.456 -6.413 -23.468 1.00 94.81 198 ASN A N 1
ATOM 1526 C CA . ASN A 1 198 ? 0.972 -5.306 -24.268 1.00 94.81 198 ASN A CA 1
ATOM 1527 C C . ASN A 1 198 ? 0.134 -4.020 -24.149 1.00 94.81 198 ASN A C 1
ATOM 1529 O O . ASN A 1 198 ? -0.304 -3.451 -25.149 1.00 94.81 198 ASN A O 1
ATOM 1533 N N . GLN A 1 199 ? -0.108 -3.580 -22.915 1.00 95.69 199 GLN A N 1
ATOM 1534 C CA . GLN A 1 199 ? -0.864 -2.361 -22.611 1.00 95.69 199 GLN A CA 1
ATOM 1535 C C . GLN A 1 199 ? -0.533 -1.835 -21.210 1.00 95.69 199 GLN A C 1
ATOM 1537 O O . GLN A 1 199 ? 0.080 -2.529 -20.405 1.00 95.69 199 GLN A O 1
ATOM 1542 N N . ARG A 1 200 ? -0.978 -0.621 -20.877 1.00 95.81 200 ARG A N 1
ATOM 1543 C CA . ARG A 1 200 ? -0.871 -0.078 -19.512 1.00 95.81 200 ARG A CA 1
ATOM 1544 C C . ARG A 1 200 ? -1.773 -0.860 -18.552 1.00 95.81 200 ARG A C 1
ATOM 1546 O O . ARG A 1 200 ? -2.897 -1.209 -18.913 1.00 95.81 200 ARG A O 1
ATOM 1553 N N . TYR A 1 201 ? -1.311 -1.087 -17.323 1.00 94.12 201 TYR A N 1
ATOM 1554 C CA . TYR A 1 201 ? -2.167 -1.660 -16.285 1.00 94.12 201 TYR A CA 1
ATOM 1555 C C . TYR A 1 201 ? -3.350 -0.738 -15.981 1.00 94.12 201 TYR A C 1
ATOM 1557 O O . TYR A 1 201 ? -3.175 0.441 -15.668 1.00 94.12 201 TYR A O 1
ATOM 1565 N N . ASP A 1 202 ? -4.547 -1.311 -15.987 1.00 92.62 202 ASP A N 1
ATOM 1566 C CA . ASP A 1 202 ? -5.693 -0.764 -15.272 1.00 92.62 202 ASP A CA 1
ATOM 1567 C C . ASP A 1 202 ? -5.787 -1.381 -13.865 1.00 92.62 202 ASP A C 1
ATOM 1569 O O . ASP A 1 202 ? -4.981 -2.226 -13.462 1.00 92.62 202 ASP A O 1
ATOM 1573 N N . LEU A 1 203 ? -6.774 -0.926 -13.094 1.00 90.62 203 LEU A N 1
ATOM 1574 C CA . LEU A 1 203 ? -6.973 -1.364 -11.718 1.00 90.62 203 LEU A CA 1
ATOM 1575 C C . LEU A 1 203 ? -7.281 -2.866 -11.614 1.00 90.62 203 LEU A C 1
ATOM 1577 O O . LEU A 1 203 ? -6.786 -3.531 -10.703 1.00 90.62 203 LEU A O 1
ATOM 1581 N N . GLU A 1 204 ? -8.084 -3.402 -12.534 1.00 92.94 204 GLU A N 1
ATOM 1582 C CA . GLU A 1 204 ? -8.522 -4.799 -12.514 1.00 92.94 204 GLU A CA 1
ATOM 1583 C C . GLU A 1 204 ? -7.345 -5.732 -12.805 1.00 92.94 204 GLU A C 1
ATOM 1585 O O . GLU A 1 204 ? -7.066 -6.646 -12.027 1.00 92.94 204 GLU A O 1
ATOM 1590 N N . ARG A 1 205 ? -6.580 -5.438 -13.860 1.00 92.88 205 ARG A N 1
ATOM 1591 C CA . ARG A 1 205 ? -5.387 -6.201 -14.244 1.00 92.88 205 ARG A CA 1
ATOM 1592 C C . ARG A 1 205 ? -4.291 -6.114 -13.198 1.00 92.88 205 ARG A C 1
ATOM 1594 O O . ARG A 1 205 ? -3.673 -7.127 -12.889 1.00 92.88 205 ARG A O 1
ATOM 1601 N N . M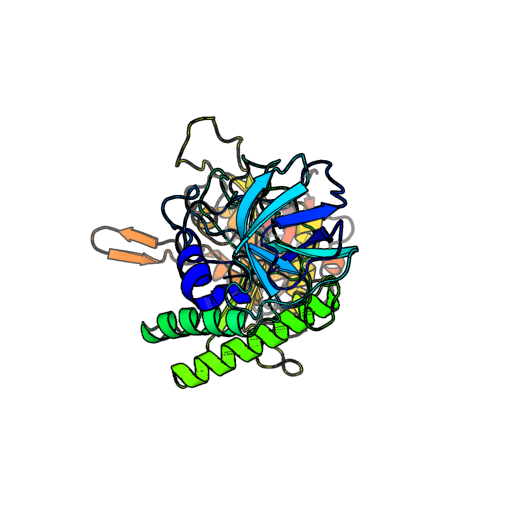ET A 1 206 ? -4.084 -4.935 -12.608 1.00 93.38 206 MET A N 1
ATOM 1602 C CA . MET A 1 206 ? -3.158 -4.775 -11.485 1.00 93.38 206 MET A CA 1
ATOM 1603 C C . MET A 1 206 ? -3.574 -5.654 -10.300 1.00 93.38 206 MET A C 1
ATOM 1605 O O . MET A 1 206 ? -2.743 -6.356 -9.729 1.00 93.38 206 MET A O 1
ATOM 1609 N N . THR A 1 207 ? -4.864 -5.658 -9.952 1.00 93.75 207 THR A N 1
ATOM 1610 C CA . THR A 1 207 ? -5.393 -6.508 -8.874 1.00 93.75 207 THR A CA 1
ATOM 1611 C C . THR A 1 207 ? -5.141 -7.987 -9.166 1.00 93.75 207 THR A C 1
ATOM 1613 O O . THR A 1 207 ? -4.611 -8.692 -8.309 1.00 93.75 207 THR A O 1
ATOM 1616 N N . ALA A 1 208 ? -5.460 -8.451 -10.378 1.00 94.44 208 ALA A N 1
ATOM 1617 C CA . ALA A 1 208 ? -5.252 -9.840 -10.785 1.00 94.44 208 ALA A CA 1
ATOM 1618 C C . ALA A 1 208 ? -3.765 -10.237 -10.762 1.00 94.44 208 ALA A C 1
ATOM 1620 O O . ALA A 1 208 ? -3.407 -11.262 -10.183 1.00 94.44 208 ALA A O 1
ATOM 1621 N N . ALA A 1 209 ? -2.883 -9.389 -11.297 1.00 94.81 209 ALA A N 1
ATOM 1622 C CA . ALA A 1 209 ? -1.443 -9.628 -11.289 1.00 94.81 209 ALA A CA 1
ATOM 1623 C C . ALA A 1 209 ? -0.879 -9.720 -9.861 1.00 94.81 209 ALA A C 1
ATOM 1625 O O . ALA A 1 209 ? -0.051 -10.585 -9.581 1.00 94.81 209 ALA A O 1
ATOM 1626 N N . ILE A 1 210 ? -1.351 -8.879 -8.934 1.00 95.06 210 ILE A N 1
ATOM 1627 C CA . ILE A 1 210 ? -0.948 -8.947 -7.522 1.00 95.06 210 ILE A CA 1
ATOM 1628 C C . ILE A 1 210 ? -1.469 -10.228 -6.853 1.00 95.06 210 ILE A C 1
ATOM 1630 O O . ILE A 1 210 ? -0.736 -10.846 -6.081 1.00 95.06 210 ILE A O 1
ATOM 1634 N N . GLN A 1 211 ? -2.699 -10.663 -7.145 1.00 95.88 211 GLN A N 1
ATOM 1635 C CA . GLN A 1 211 ? -3.212 -11.941 -6.634 1.00 95.88 211 GLN A CA 1
ATOM 1636 C C . GLN A 1 211 ? -2.352 -13.121 -7.103 1.00 95.88 211 GLN A C 1
ATOM 1638 O O . GLN A 1 211 ? -1.977 -13.972 -6.295 1.00 95.88 211 GLN A O 1
ATOM 1643 N N . ASP A 1 212 ? -1.995 -13.154 -8.386 1.00 95.75 212 ASP A N 1
ATOM 1644 C CA . ASP A 1 212 ? -1.124 -14.191 -8.939 1.00 95.75 212 ASP A CA 1
ATOM 1645 C C . ASP A 1 212 ? 0.282 -14.130 -8.340 1.00 95.75 212 ASP A C 1
ATOM 1647 O O . ASP A 1 212 ? 0.861 -15.168 -8.013 1.00 95.75 212 ASP A O 1
ATOM 1651 N N . MET A 1 213 ? 0.802 -12.922 -8.105 1.00 96.31 213 MET A N 1
ATOM 1652 C CA . MET A 1 213 ? 2.065 -12.720 -7.403 1.00 96.31 213 MET A CA 1
ATOM 1653 C C . MET A 1 213 ? 2.035 -13.325 -5.994 1.00 96.31 213 MET A C 1
ATOM 1655 O O . MET A 1 213 ? 2.959 -14.049 -5.628 1.00 96.31 213 MET A O 1
ATOM 1659 N N . LEU A 1 214 ? 0.984 -13.063 -5.208 1.00 97.12 214 LEU A N 1
ATOM 1660 C CA . LEU A 1 214 ? 0.837 -13.593 -3.846 1.00 97.12 214 LEU A CA 1
ATOM 1661 C C . LEU A 1 214 ? 0.789 -15.126 -3.835 1.00 97.12 214 LEU A C 1
ATOM 1663 O O . LEU A 1 214 ? 1.496 -15.758 -3.045 1.00 97.12 214 LEU A O 1
ATOM 1667 N N . ARG A 1 215 ? 0.015 -15.728 -4.747 1.00 97.31 215 ARG A N 1
ATOM 1668 C CA . ARG A 1 215 ? -0.063 -17.191 -4.894 1.00 97.31 215 ARG A CA 1
ATOM 1669 C C . ARG A 1 215 ? 1.291 -17.789 -5.276 1.00 97.31 215 ARG A C 1
ATOM 1671 O O . ARG A 1 215 ? 1.720 -18.767 -4.662 1.00 97.31 215 ARG A O 1
ATOM 1678 N N . GLY A 1 216 ? 1.984 -17.174 -6.236 1.00 97.31 216 GLY A N 1
ATOM 1679 C CA . GLY A 1 216 ? 3.321 -17.586 -6.664 1.00 97.31 216 GLY A CA 1
ATOM 1680 C C . GLY A 1 216 ? 4.347 -17.508 -5.533 1.00 97.31 216 GLY A C 1
ATOM 1681 O O . GLY A 1 216 ? 5.069 -18.474 -5.290 1.00 97.31 216 GLY A O 1
ATOM 1682 N N . ILE A 1 217 ? 4.354 -16.408 -4.771 1.00 97.38 217 ILE A N 1
ATOM 1683 C CA . ILE A 1 217 ? 5.220 -16.242 -3.594 1.00 97.38 217 ILE A CA 1
ATOM 1684 C C . ILE A 1 217 ? 4.965 -17.354 -2.572 1.00 97.38 217 ILE A C 1
ATOM 1686 O O . ILE A 1 217 ? 5.913 -18.012 -2.147 1.00 97.38 217 ILE A O 1
ATOM 1690 N N . ARG A 1 218 ? 3.704 -17.606 -2.194 1.00 97.75 218 ARG A N 1
ATOM 1691 C CA . ARG A 1 218 ? 3.361 -18.669 -1.231 1.00 97.75 218 ARG A CA 1
ATOM 1692 C C . ARG A 1 218 ? 3.860 -20.034 -1.688 1.00 97.75 218 ARG A C 1
ATOM 1694 O O . ARG A 1 218 ? 4.449 -20.764 -0.893 1.00 97.75 218 ARG A O 1
ATOM 1701 N N . GLN A 1 219 ? 3.649 -20.364 -2.962 1.00 98.19 219 GLN A N 1
ATOM 1702 C CA . GLN A 1 219 ? 4.086 -21.633 -3.534 1.00 98.19 219 GLN A CA 1
ATOM 1703 C C . GLN A 1 219 ? 5.612 -21.781 -3.492 1.00 98.19 219 GLN A C 1
ATOM 1705 O O . GLN A 1 219 ? 6.109 -22.811 -3.035 1.00 98.19 219 GLN A O 1
ATOM 1710 N N . LEU A 1 220 ? 6.350 -20.760 -3.934 1.00 98.31 220 LEU A N 1
ATOM 1711 C CA . LEU A 1 220 ? 7.815 -20.768 -3.954 1.00 98.31 220 LEU A CA 1
ATOM 1712 C C . LEU A 1 220 ? 8.402 -20.849 -2.538 1.00 98.31 220 LEU A C 1
ATOM 1714 O O . LEU A 1 220 ? 9.311 -21.641 -2.288 1.00 98.31 220 LEU A O 1
ATOM 1718 N N . VAL A 1 221 ? 7.839 -20.105 -1.581 1.00 98.31 221 VAL A N 1
ATOM 1719 C CA . VAL A 1 221 ? 8.248 -20.189 -0.172 1.00 98.31 221 VAL A CA 1
ATOM 1720 C C . VAL A 1 221 ? 7.984 -21.590 0.375 1.00 98.31 221 VAL A C 1
ATOM 1722 O O . VAL A 1 221 ? 8.897 -22.204 0.922 1.00 98.31 221 VAL A O 1
ATOM 1725 N N . LYS A 1 222 ? 6.787 -22.149 0.164 1.00 98.31 222 LYS A N 1
ATOM 1726 C CA . LYS A 1 222 ? 6.439 -23.509 0.606 1.00 98.31 222 LYS A CA 1
ATOM 1727 C C . LYS A 1 222 ? 7.394 -24.565 0.062 1.00 98.31 222 LYS A C 1
ATOM 1729 O O . LYS A 1 222 ? 7.769 -25.470 0.799 1.00 98.31 222 LYS A O 1
ATOM 1734 N N . GLN A 1 223 ? 7.815 -24.442 -1.193 1.00 98.25 223 GLN A N 1
ATOM 1735 C CA . GLN A 1 223 ? 8.824 -25.325 -1.785 1.00 98.25 223 GLN A CA 1
ATOM 1736 C C . GLN A 1 223 ? 10.197 -25.178 -1.109 1.00 98.25 223 GLN A C 1
ATOM 1738 O O . GLN A 1 223 ? 10.895 -26.172 -0.937 1.00 98.25 223 GLN A O 1
ATOM 1743 N N . SER A 1 224 ? 10.569 -23.960 -0.705 1.00 97.88 224 SER A N 1
ATOM 1744 C CA . SER A 1 224 ? 11.863 -23.648 -0.082 1.00 97.88 224 SER A CA 1
ATOM 1745 C C . SER A 1 224 ? 11.943 -24.027 1.405 1.00 97.88 224 SER A C 1
ATOM 1747 O O . SER A 1 224 ? 12.993 -24.477 1.864 1.00 97.88 224 SER A O 1
ATOM 1749 N N . VAL A 1 225 ? 10.857 -23.855 2.173 1.00 97.88 225 VAL A N 1
ATOM 1750 C CA . VAL A 1 225 ? 10.852 -24.039 3.644 1.00 97.88 225 VAL A CA 1
ATOM 1751 C C . VAL A 1 225 ? 9.872 -25.102 4.157 1.00 97.88 225 VAL A C 1
ATOM 1753 O O . VAL A 1 225 ? 9.791 -25.328 5.361 1.00 97.88 225 VAL A O 1
ATOM 1756 N N . GLY A 1 226 ? 9.116 -25.763 3.277 1.00 97.69 226 GLY A N 1
ATOM 1757 C CA . GLY A 1 226 ? 8.201 -26.863 3.619 1.00 97.69 226 GLY A CA 1
ATOM 1758 C C . GLY A 1 226 ? 6.831 -26.446 4.170 1.00 97.69 226 GLY A C 1
ATOM 1759 O O . GLY A 1 226 ? 6.000 -27.310 4.448 1.00 97.69 226 GLY A O 1
ATOM 1760 N N . ARG A 1 227 ? 6.560 -25.144 4.315 1.00 97.38 227 ARG A N 1
ATOM 1761 C CA . ARG A 1 227 ? 5.281 -24.591 4.799 1.00 97.38 227 ARG A CA 1
ATOM 1762 C C . ARG A 1 227 ? 4.977 -23.239 4.161 1.00 97.38 227 ARG A C 1
ATOM 1764 O O . ARG A 1 227 ? 5.888 -22.552 3.709 1.00 97.38 227 ARG A O 1
ATOM 1771 N N . GLU A 1 228 ? 3.705 -22.859 4.130 1.00 97.06 228 GLU A N 1
ATOM 1772 C CA . GLU A 1 228 ? 3.295 -21.558 3.591 1.00 97.06 228 GLU A CA 1
ATOM 1773 C C . GLU A 1 228 ? 3.649 -20.411 4.550 1.00 97.06 228 GLU A C 1
ATOM 1775 O O . GLU A 1 228 ? 3.609 -20.608 5.768 1.00 97.06 228 GLU A O 1
ATOM 1780 N N . PRO A 1 229 ? 4.006 -19.228 4.016 1.00 97.62 229 PRO A N 1
ATOM 1781 C CA . PRO A 1 229 ? 4.245 -18.042 4.825 1.00 97.62 229 PRO A CA 1
ATOM 1782 C C . PRO A 1 229 ? 2.933 -17.421 5.307 1.00 97.62 229 PRO A C 1
ATOM 1784 O O . PRO A 1 229 ? 1.945 -17.410 4.572 1.00 97.62 229 PRO A O 1
ATOM 1787 N N . TYR A 1 230 ? 2.976 -16.797 6.483 1.00 96.81 230 TYR A N 1
ATOM 1788 C CA . TYR A 1 230 ? 1.983 -15.808 6.891 1.00 96.81 230 TYR A CA 1
ATOM 1789 C C . TYR A 1 230 ? 2.271 -14.458 6.209 1.00 96.81 230 TYR A C 1
ATOM 1791 O O . TYR A 1 230 ? 3.308 -13.837 6.454 1.00 96.81 230 TYR A O 1
ATOM 1799 N N . LEU A 1 231 ? 1.387 -13.993 5.331 1.00 96.44 231 LEU A N 1
ATOM 1800 C CA . LEU A 1 231 ? 1.542 -12.749 4.577 1.00 96.44 231 LEU A CA 1
ATOM 1801 C C . LEU A 1 231 ? 0.550 -11.699 5.069 1.00 96.44 231 LEU A C 1
ATOM 1803 O O . LEU A 1 231 ? -0.631 -11.736 4.729 1.00 96.44 231 LEU A O 1
ATOM 1807 N N . ALA A 1 232 ? 1.056 -10.719 5.811 1.00 94.19 232 ALA A N 1
ATOM 1808 C CA . ALA A 1 232 ? 0.313 -9.514 6.158 1.00 94.19 232 ALA A CA 1
ATOM 1809 C C . ALA A 1 232 ? 0.785 -8.342 5.298 1.00 94.19 232 ALA A C 1
ATOM 1811 O O . ALA A 1 232 ? 1.960 -8.272 4.945 1.00 94.19 232 ALA A O 1
ATOM 1812 N N . ALA A 1 233 ? -0.094 -7.396 4.985 1.00 92.88 233 ALA A N 1
ATOM 1813 C CA . ALA A 1 233 ? 0.261 -6.215 4.203 1.00 92.88 233 ALA A CA 1
ATOM 1814 C C . ALA A 1 233 ? -0.118 -4.908 4.896 1.00 92.88 233 ALA A C 1
ATOM 1816 O O . ALA A 1 233 ? -0.999 -4.867 5.756 1.00 92.88 233 ALA A O 1
ATOM 1817 N N . ASN A 1 234 ? 0.542 -3.832 4.475 1.00 89.44 234 ASN A N 1
ATOM 1818 C CA . ASN A 1 234 ? 0.273 -2.472 4.917 1.00 89.44 234 ASN A CA 1
ATOM 1819 C C . ASN A 1 234 ? -0.401 -1.634 3.835 1.00 89.44 234 ASN A C 1
ATOM 1821 O O . ASN A 1 234 ? -0.135 -1.874 2.664 1.00 89.44 234 ASN A O 1
ATOM 1825 N N . SER A 1 235 ? -1.162 -0.612 4.234 1.00 85.81 235 SER A N 1
ATOM 1826 C CA . SER A 1 235 ? -1.730 0.416 3.346 1.00 85.81 235 SER A CA 1
ATOM 1827 C C . SER A 1 235 ? -3.009 0.020 2.581 1.00 85.81 235 SER A C 1
ATOM 1829 O O . SER A 1 235 ? -3.215 0.435 1.436 1.00 85.81 235 SER A O 1
ATOM 1831 N N . VAL A 1 236 ? -3.938 -0.710 3.221 1.00 90.56 236 VAL A N 1
ATOM 1832 C CA . VAL A 1 236 ? -5.297 -0.872 2.648 1.00 90.56 236 VAL A CA 1
ATOM 1833 C C . VAL A 1 236 ? -6.125 0.414 2.750 1.00 90.56 236 VAL A C 1
ATOM 1835 O O . VAL A 1 236 ? -7.062 0.637 1.976 1.00 90.56 236 VAL A O 1
ATOM 1838 N N . SER A 1 237 ? -5.757 1.304 3.680 1.00 82.31 237 SER A N 1
ATOM 1839 C CA . SER A 1 237 ? -6.380 2.618 3.855 1.00 82.31 237 SER A CA 1
ATOM 1840 C C . SER A 1 237 ? -6.360 3.406 2.541 1.00 82.31 237 SER A C 1
ATOM 1842 O O . SER A 1 237 ? -5.313 3.812 2.049 1.00 82.31 237 SER A O 1
ATOM 1844 N N . GLY A 1 238 ? -7.539 3.633 1.957 1.00 81.88 238 GLY A N 1
ATOM 1845 C CA . GLY A 1 238 ? -7.702 4.346 0.685 1.00 81.88 238 GLY A CA 1
ATOM 1846 C C . GLY A 1 238 ? -7.588 3.483 -0.579 1.00 81.88 238 GLY A C 1
ATOM 1847 O O . GLY A 1 238 ? -7.908 3.972 -1.665 1.00 81.88 238 GLY A O 1
ATOM 1848 N N . SER A 1 239 ? -7.187 2.215 -0.479 1.00 87.88 239 SER A N 1
ATOM 1849 C CA . SER A 1 239 ? -7.216 1.247 -1.589 1.00 87.88 239 SER A CA 1
ATOM 1850 C C . SER A 1 239 ? -8.293 0.170 -1.419 1.00 87.88 239 SER A C 1
ATOM 1852 O O . SER A 1 239 ? -8.618 -0.492 -2.399 1.00 87.88 239 SER A O 1
ATOM 1854 N N . TYR A 1 240 ? -8.903 0.052 -0.232 1.00 92.94 240 TYR A N 1
ATOM 1855 C CA . TYR A 1 240 ? -9.940 -0.935 0.095 1.00 92.94 240 TYR A CA 1
ATOM 1856 C C . TYR A 1 240 ? -11.017 -1.088 -0.997 1.00 92.94 240 TYR A C 1
ATOM 1858 O O . TYR A 1 240 ? -11.101 -2.142 -1.629 1.00 92.94 240 TYR A O 1
ATOM 1866 N N . ASP A 1 241 ? -11.737 -0.002 -1.309 1.00 90.69 241 ASP A N 1
ATOM 1867 C CA . ASP A 1 241 ? -12.805 0.031 -2.330 1.00 90.69 241 ASP A CA 1
ATOM 1868 C C . ASP A 1 241 ? -12.273 -0.043 -3.770 1.00 90.69 241 ASP A C 1
ATOM 1870 O O . ASP A 1 241 ? -13.028 -0.227 -4.720 1.00 90.69 241 ASP A O 1
ATOM 1874 N N . ARG A 1 242 ? -10.959 0.126 -3.950 1.00 88.94 242 ARG A N 1
ATOM 1875 C CA . ARG A 1 242 ? -10.263 0.130 -5.244 1.00 88.94 242 ARG A CA 1
ATOM 1876 C C . ARG A 1 242 ? -9.533 -1.192 -5.491 1.00 88.94 242 ARG A C 1
ATOM 1878 O O . ARG A 1 242 ? -8.463 -1.210 -6.083 1.00 88.94 242 ARG A O 1
ATOM 1885 N N . GLY A 1 243 ? -10.090 -2.295 -5.001 1.00 89.94 243 GLY A N 1
ATOM 1886 C CA . GLY A 1 243 ? -9.536 -3.637 -5.186 1.00 89.94 243 GLY A CA 1
ATOM 1887 C C . GLY A 1 243 ? -8.640 -4.124 -4.048 1.00 89.94 243 GLY A C 1
ATOM 1888 O O . GLY A 1 243 ? -8.325 -5.308 -4.020 1.00 89.94 243 GLY A O 1
ATOM 1889 N N . GLY A 1 244 ? -8.289 -3.281 -3.068 1.00 92.69 244 GLY A N 1
ATOM 1890 C CA . GLY A 1 244 ? -7.507 -3.696 -1.897 1.00 92.69 244 GLY A CA 1
ATOM 1891 C C . GLY A 1 244 ? -8.170 -4.838 -1.123 1.00 92.69 244 GLY A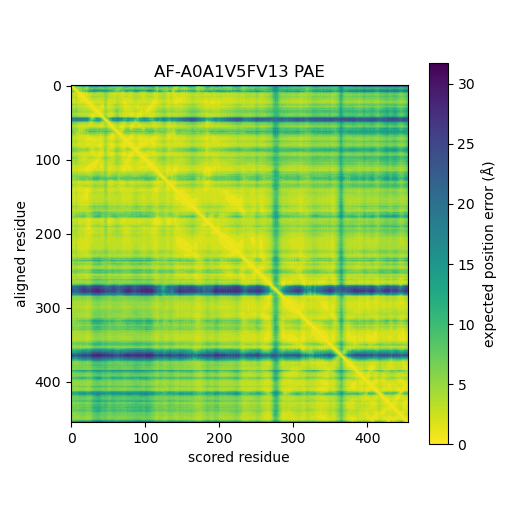 C 1
ATOM 1892 O O . GLY A 1 244 ? -7.501 -5.808 -0.769 1.00 92.69 244 GLY A O 1
ATOM 1893 N N . LYS A 1 245 ? -9.501 -4.799 -0.969 1.00 94.56 245 LYS A N 1
ATOM 1894 C CA . LYS A 1 245 ? -10.258 -5.895 -0.341 1.00 94.56 245 LYS A CA 1
ATOM 1895 C C . LYS A 1 245 ? -10.150 -7.225 -1.089 1.00 94.56 245 LYS A C 1
ATOM 1897 O O . LYS A 1 245 ? -10.246 -8.288 -0.490 1.00 94.56 245 LYS A O 1
ATOM 1902 N N . ASN A 1 246 ? -9.894 -7.180 -2.398 1.00 94.62 246 ASN A N 1
ATOM 1903 C CA . ASN A 1 246 ? -9.746 -8.376 -3.225 1.00 94.62 246 ASN A CA 1
ATOM 1904 C C . ASN A 1 246 ? -8.381 -9.051 -3.072 1.00 94.62 246 ASN A C 1
ATOM 1906 O O . ASN A 1 246 ? -8.163 -10.101 -3.668 1.00 94.62 246 ASN A O 1
ATOM 1910 N N . LEU A 1 247 ? -7.465 -8.462 -2.304 1.00 95.31 247 LEU A N 1
ATOM 1911 C CA . LEU A 1 247 ? -6.170 -9.057 -1.981 1.00 95.31 247 LEU A CA 1
ATOM 1912 C C . LEU A 1 247 ? -6.191 -9.815 -0.647 1.00 95.31 247 LEU A C 1
ATOM 1914 O O . LEU A 1 247 ? -5.193 -10.427 -0.281 1.00 95.31 247 LEU A O 1
ATOM 1918 N N . MET A 1 248 ? -7.300 -9.769 0.088 1.00 95.62 248 MET A N 1
ATOM 1919 C CA . MET A 1 248 ? -7.468 -10.455 1.367 1.00 95.62 248 MET A CA 1
ATOM 1920 C C . MET A 1 248 ? -7.989 -11.871 1.125 1.00 95.62 248 MET A C 1
ATOM 1922 O O . MET A 1 248 ? -8.822 -12.080 0.243 1.00 95.62 248 MET A O 1
ATOM 1926 N N . SER A 1 249 ? -7.475 -12.841 1.880 1.00 93.56 249 SER A N 1
ATOM 1927 C CA . SER A 1 249 ? -7.932 -14.225 1.760 1.00 93.56 249 SER A CA 1
ATOM 1928 C C . SER A 1 249 ? -9.312 -14.395 2.385 1.00 93.56 249 SER A C 1
ATOM 1930 O O . SER A 1 249 ? -9.574 -13.879 3.468 1.00 93.56 249 SER A O 1
ATOM 1932 N N . ASP A 1 250 ? -10.154 -15.185 1.727 1.00 90.12 250 ASP A N 1
ATOM 1933 C CA . ASP A 1 250 ? -11.409 -15.703 2.272 1.00 90.12 250 ASP A CA 1
ATOM 1934 C C . ASP A 1 250 ? -11.679 -17.114 1.720 1.00 90.12 250 ASP A C 1
ATOM 1936 O O . ASP A 1 250 ? -10.864 -17.676 0.981 1.00 90.12 250 ASP A O 1
ATOM 1940 N N . ALA A 1 251 ? -12.827 -17.701 2.067 1.00 87.88 251 ALA A N 1
ATOM 1941 C CA . ALA A 1 251 ? -13.201 -19.043 1.617 1.00 87.88 251 ALA A CA 1
ATOM 1942 C C . ALA A 1 251 ? -13.307 -19.180 0.081 1.00 87.88 251 ALA A C 1
ATOM 1944 O O . ALA A 1 251 ? -13.032 -20.248 -0.462 1.00 87.88 251 ALA A O 1
ATOM 1945 N N . SER A 1 252 ? -13.698 -18.114 -0.622 1.00 88.12 252 SER A N 1
ATOM 1946 C CA . SER A 1 252 ? -13.802 -18.054 -2.088 1.00 88.12 252 SER A CA 1
ATOM 1947 C C . SER A 1 252 ? -12.483 -17.682 -2.777 1.00 88.12 252 SER A C 1
ATOM 1949 O O . SER A 1 252 ? -12.279 -18.001 -3.949 1.00 88.12 252 SER A O 1
ATOM 1951 N N . ARG A 1 253 ? -11.571 -17.023 -2.054 1.00 88.81 253 ARG A N 1
ATOM 1952 C CA . ARG A 1 253 ? -10.286 -16.509 -2.542 1.00 88.81 253 ARG A CA 1
ATOM 1953 C C . ARG A 1 253 ? -9.153 -16.936 -1.605 1.00 88.81 253 ARG A C 1
ATOM 1955 O O . ARG A 1 253 ? -8.560 -16.091 -0.932 1.00 88.81 253 ARG A O 1
ATOM 1962 N N . PRO A 1 254 ? -8.825 -18.235 -1.544 1.00 90.75 254 PRO A N 1
ATOM 1963 C CA . PRO A 1 254 ? -7.749 -18.703 -0.685 1.00 90.75 254 PRO A CA 1
ATOM 1964 C C . PRO A 1 254 ? -6.377 -18.241 -1.199 1.00 90.75 254 PRO A C 1
ATOM 1966 O O . PRO A 1 254 ? -6.203 -17.906 -2.377 1.00 90.75 254 PRO A O 1
ATOM 1969 N N . ASN A 1 255 ? -5.374 -18.324 -0.321 1.00 92.44 255 ASN A N 1
ATOM 1970 C CA . ASN A 1 255 ? -3.952 -18.144 -0.640 1.00 92.44 255 ASN A CA 1
ATOM 1971 C C . ASN A 1 255 ? -3.568 -16.725 -1.106 1.00 92.44 255 ASN A C 1
ATOM 1973 O O . ASN A 1 255 ? -2.700 -16.573 -1.968 1.00 92.44 255 ASN A O 1
ATOM 1977 N N . LEU A 1 256 ? -4.189 -15.688 -0.541 1.00 95.81 256 LEU A N 1
ATOM 1978 C CA . LEU A 1 256 ? -3.834 -14.280 -0.759 1.00 95.81 256 LEU A CA 1
ATOM 1979 C C . LEU A 1 256 ? -3.160 -13.700 0.499 1.00 95.81 256 LEU A C 1
ATOM 1981 O O . LEU A 1 256 ? -2.221 -14.314 1.004 1.00 95.81 256 LEU A O 1
ATOM 1985 N N . LEU A 1 257 ? -3.566 -12.532 1.004 1.00 96.69 257 LEU A N 1
ATOM 1986 C CA . LEU A 1 257 ? -3.084 -11.999 2.285 1.00 96.69 257 LEU A CA 1
ATOM 1987 C C . LEU A 1 257 ? -3.826 -12.646 3.458 1.00 96.69 257 LEU A C 1
ATOM 1989 O O . LEU A 1 257 ? -5.044 -12.801 3.399 1.00 96.69 257 LEU A O 1
ATOM 1993 N N . ASP A 1 258 ? -3.110 -12.984 4.527 1.00 96.00 258 ASP A N 1
ATOM 1994 C CA . ASP A 1 258 ? -3.697 -13.448 5.794 1.00 96.00 258 ASP A CA 1
ATOM 1995 C C . ASP A 1 258 ? -4.157 -12.291 6.685 1.00 96.00 258 ASP A C 1
ATOM 1997 O O . ASP A 1 258 ? -4.861 -12.506 7.666 1.00 96.00 258 ASP A O 1
ATOM 2001 N N . GLY A 1 259 ? -3.745 -11.063 6.368 1.00 94.25 259 GLY A N 1
ATOM 2002 C CA . GLY A 1 259 ? -4.201 -9.868 7.056 1.00 94.25 259 GLY A CA 1
ATOM 2003 C C . GLY A 1 259 ? -3.804 -8.590 6.326 1.00 94.25 259 GLY A C 1
ATOM 2004 O O . GLY A 1 259 ? -2.765 -8.534 5.663 1.00 94.25 259 GLY A O 1
ATOM 2005 N N . TYR A 1 260 ? -4.621 -7.544 6.442 1.00 94.69 260 TYR A N 1
ATOM 2006 C CA . TYR A 1 260 ? -4.343 -6.262 5.792 1.00 94.69 260 TYR A CA 1
ATOM 2007 C C . TYR A 1 260 ? -4.556 -5.086 6.748 1.00 94.69 260 TYR A C 1
ATOM 2009 O O . TYR A 1 260 ? -5.565 -4.998 7.447 1.00 94.69 260 TYR A O 1
ATOM 2017 N N . CYS A 1 261 ? -3.572 -4.196 6.820 1.00 93.94 261 CYS A N 1
ATOM 2018 C CA . CYS A 1 261 ? -3.534 -3.101 7.773 1.00 93.94 261 CYS A CA 1
ATOM 2019 C C . CYS A 1 261 ? -4.181 -1.812 7.256 1.00 93.94 261 CYS A C 1
ATOM 2021 O O . CYS A 1 261 ? -3.782 -1.254 6.224 1.00 93.94 261 CYS A O 1
ATOM 2023 N N . PHE A 1 262 ? -5.151 -1.324 8.031 1.00 94.00 262 PHE A N 1
ATOM 2024 C CA . PHE A 1 262 ? -5.683 0.029 7.952 1.00 94.00 262 PHE A CA 1
ATOM 2025 C C . PHE A 1 262 ? -4.785 0.965 8.773 1.00 94.00 262 PHE A C 1
ATOM 2027 O O . PHE A 1 262 ? -4.876 1.028 9.999 1.00 94.00 262 PHE A O 1
ATOM 2034 N N . GLU A 1 263 ? -3.908 1.702 8.095 1.00 90.25 263 GLU A N 1
ATOM 2035 C CA . GLU A 1 263 ? -3.084 2.746 8.712 1.00 90.25 263 GLU A CA 1
ATOM 2036 C C . GLU A 1 263 ? -3.856 4.036 8.933 1.00 90.25 263 GLU A C 1
ATOM 2038 O O . GLU A 1 263 ? -4.775 4.363 8.170 1.00 90.25 263 GLU A O 1
ATOM 2043 N N . ASP A 1 264 ? -3.402 4.804 9.926 1.00 90.88 264 ASP A N 1
ATOM 2044 C CA . ASP A 1 264 ? -4.019 6.057 10.350 1.00 90.88 264 ASP A CA 1
ATOM 2045 C C . ASP A 1 264 ? -5.537 5.847 10.553 1.00 90.88 264 ASP A C 1
ATOM 2047 O O . ASP A 1 264 ? -6.354 6.618 10.038 1.00 90.88 264 ASP A O 1
ATOM 2051 N N . SER A 1 265 ? -5.931 4.739 11.204 1.00 93.31 265 SER A N 1
ATOM 2052 C CA . SER A 1 265 ? -7.348 4.369 11.321 1.00 93.31 265 SER A CA 1
ATOM 2053 C C . SER A 1 265 ? -8.136 5.442 12.064 1.00 93.31 265 SER A C 1
ATOM 2055 O O . SER A 1 265 ? -9.219 5.829 11.621 1.00 93.31 265 SER A O 1
ATOM 2057 N N . TYR A 1 266 ? -7.566 5.942 13.163 1.00 95.38 266 TYR A N 1
ATOM 2058 C CA . TYR A 1 266 ? -8.235 6.874 14.073 1.00 95.38 266 TYR A CA 1
ATOM 2059 C C . TYR A 1 266 ? -7.402 8.122 14.340 1.00 95.38 266 TYR A C 1
ATOM 2061 O O . TYR A 1 266 ? -7.965 9.191 14.560 1.00 95.38 266 TYR A O 1
ATOM 2069 N N . LEU A 1 267 ? -6.075 8.004 14.283 1.00 94.12 267 LEU A N 1
ATOM 2070 C CA . LEU A 1 267 ? -5.123 9.066 14.563 1.00 94.12 267 LEU A CA 1
ATOM 2071 C C . LEU A 1 267 ? -4.279 9.377 13.326 1.00 94.12 267 LEU A C 1
ATOM 2073 O O . LEU A 1 267 ? -3.882 8.485 12.578 1.00 94.12 267 LEU A O 1
ATOM 2077 N N . ARG A 1 268 ? -3.944 10.652 13.147 1.00 90.81 268 ARG A N 1
ATOM 2078 C CA . ARG A 1 268 ? -2.953 11.132 12.179 1.00 90.81 268 ARG A CA 1
ATOM 2079 C C . ARG A 1 268 ? -1.844 11.888 12.906 1.00 90.81 268 ARG A C 1
ATOM 2081 O O . ARG A 1 268 ? -2.125 12.609 13.864 1.00 90.81 268 ARG A O 1
ATOM 2088 N N . PRO A 1 269 ? -0.591 11.797 12.442 1.00 87.81 269 PRO A N 1
ATOM 2089 C CA . PRO A 1 269 ? 0.450 12.681 12.929 1.00 87.81 269 PRO A CA 1
ATOM 2090 C C . PRO A 1 269 ? 0.204 14.099 12.406 1.00 87.81 269 PRO A C 1
ATOM 2092 O O . PRO A 1 269 ? -0.056 14.305 11.218 1.00 87.81 269 PRO A O 1
ATOM 2095 N N . ILE A 1 270 ? 0.348 15.083 13.284 1.00 84.56 270 ILE A N 1
ATOM 2096 C CA . ILE A 1 270 ? 0.530 16.480 12.916 1.00 84.56 270 ILE A CA 1
ATOM 2097 C C . ILE A 1 270 ? 2.030 16.655 12.684 1.00 84.56 270 ILE A C 1
ATOM 2099 O O . ILE A 1 270 ? 2.820 16.876 13.602 1.00 84.56 270 ILE A O 1
ATOM 2103 N N . LEU A 1 271 ? 2.449 16.486 11.435 1.00 68.56 271 LEU A N 1
ATOM 2104 C CA . LEU A 1 271 ? 3.836 16.729 11.069 1.00 68.56 271 LEU A CA 1
ATOM 2105 C C . LEU A 1 271 ? 4.049 18.245 11.016 1.00 68.56 271 LEU A C 1
ATOM 2107 O O . LEU A 1 271 ? 3.573 18.913 10.098 1.00 68.56 271 LEU A O 1
ATOM 2111 N N . GLY A 1 272 ? 4.755 18.792 12.009 1.00 58.59 272 GLY A N 1
ATOM 2112 C CA . GLY A 1 272 ? 5.279 20.152 11.918 1.00 58.59 272 GLY A CA 1
ATOM 2113 C C . GLY A 1 272 ? 6.165 20.303 10.676 1.00 58.59 272 GLY A C 1
ATOM 2114 O O . GLY A 1 272 ? 6.736 19.322 10.187 1.00 58.59 272 GLY A O 1
ATOM 2115 N N . ARG A 1 273 ? 6.305 21.531 10.152 1.00 50.50 273 ARG A N 1
ATOM 2116 C CA . ARG A 1 273 ? 7.333 21.806 9.135 1.00 50.50 273 ARG A CA 1
ATOM 2117 C C . ARG A 1 273 ? 8.670 21.314 9.692 1.00 50.50 273 ARG A C 1
ATOM 2119 O O . ARG A 1 273 ? 9.043 21.711 10.793 1.00 50.50 273 ARG A O 1
ATOM 2126 N N . ARG A 1 274 ? 9.380 20.456 8.950 1.00 51.62 274 ARG A N 1
ATOM 2127 C CA . ARG A 1 274 ? 10.789 20.172 9.249 1.00 51.62 274 ARG A CA 1
ATOM 2128 C C . ARG A 1 274 ? 11.497 21.520 9.338 1.00 51.62 274 ARG A C 1
ATOM 2130 O O . ARG A 1 274 ? 11.517 22.249 8.348 1.00 51.62 274 ARG A O 1
ATOM 2137 N N . GLU A 1 275 ? 12.061 21.854 10.495 1.00 47.44 275 GLU A N 1
ATOM 2138 C CA . GLU A 1 275 ? 13.049 22.924 10.527 1.00 47.44 275 GLU A CA 1
ATOM 2139 C C . GLU A 1 275 ? 14.199 22.506 9.599 1.00 47.44 275 GLU A C 1
ATOM 2141 O O . GLU A 1 275 ? 14.700 21.376 9.718 1.00 47.44 275 GLU A O 1
ATOM 2146 N N . PRO A 1 276 ? 14.598 23.352 8.635 1.00 42.88 276 PRO A N 1
ATOM 2147 C CA . PRO A 1 276 ? 15.743 23.061 7.787 1.00 42.88 276 PRO A CA 1
ATOM 2148 C C . PRO A 1 276 ? 16.967 22.749 8.663 1.00 42.88 276 PRO A C 1
ATOM 2150 O O . PRO A 1 276 ? 17.383 23.577 9.465 1.00 42.88 276 PRO A O 1
ATOM 2153 N N . GLY A 1 277 ? 17.527 21.541 8.538 1.00 44.12 277 GLY A N 1
ATOM 2154 C CA . GLY A 1 277 ? 18.708 21.105 9.300 1.00 44.12 277 GLY A CA 1
ATOM 2155 C C . GLY A 1 277 ? 18.441 20.167 10.486 1.00 44.12 277 GLY A C 1
ATOM 2156 O O . GLY A 1 277 ? 19.381 19.535 10.968 1.00 44.12 277 GLY A O 1
ATOM 2157 N N . ALA A 1 278 ? 17.188 19.966 10.907 1.00 45.62 278 ALA A N 1
ATOM 2158 C CA . ALA A 1 278 ? 16.846 19.017 11.972 1.00 45.62 278 ALA A CA 1
ATOM 2159 C C . ALA A 1 278 ? 16.805 17.561 11.458 1.00 45.62 278 ALA A C 1
ATOM 2161 O O . ALA A 1 278 ? 15.755 16.914 11.408 1.00 45.62 278 ALA A O 1
ATOM 2162 N N . ARG A 1 279 ? 17.957 17.009 11.055 1.00 42.31 279 ARG A N 1
ATOM 2163 C CA . ARG A 1 279 ? 18.076 15.560 10.822 1.00 42.31 279 ARG A CA 1
ATOM 2164 C C . ARG A 1 279 ? 17.903 14.836 12.164 1.00 42.31 279 ARG A C 1
ATOM 2166 O O . ARG A 1 279 ? 18.754 14.940 13.038 1.00 42.31 279 ARG A O 1
ATOM 2173 N N . GLY A 1 280 ? 16.804 14.095 12.322 1.00 46.97 280 GLY A N 1
ATOM 2174 C CA . GLY A 1 280 ? 16.665 13.078 13.375 1.00 46.97 280 GLY A CA 1
ATOM 2175 C C . GLY A 1 280 ? 15.777 13.407 14.580 1.00 46.97 280 GLY A C 1
ATOM 2176 O O . GLY A 1 280 ? 15.682 12.572 15.474 1.00 46.97 280 GLY A O 1
ATOM 2177 N N . ARG A 1 281 ? 15.085 14.555 14.629 1.00 50.91 281 ARG A N 1
ATOM 2178 C CA . ARG A 1 281 ? 14.051 14.808 15.654 1.00 50.91 281 ARG A CA 1
ATOM 2179 C C . ARG A 1 281 ? 12.697 15.052 15.001 1.00 50.91 281 ARG A C 1
ATOM 2181 O O . ARG A 1 281 ? 12.378 16.170 14.613 1.00 50.91 281 ARG A O 1
ATOM 2188 N N . LEU A 1 282 ? 11.904 13.989 14.866 1.00 59.25 282 LEU A N 1
ATOM 2189 C CA . LEU A 1 282 ? 10.480 14.129 14.575 1.00 59.25 282 LEU A CA 1
ATOM 2190 C C . LEU A 1 282 ? 9.803 14.592 15.873 1.00 59.25 282 LEU A C 1
ATOM 2192 O O . LEU A 1 282 ? 9.753 13.833 16.838 1.00 59.25 282 LEU A O 1
ATOM 2196 N N . ASN A 1 283 ? 9.324 15.834 15.921 1.00 62.59 283 ASN A N 1
ATOM 2197 C CA . ASN A 1 283 ? 8.395 16.255 16.967 1.00 62.59 283 ASN A CA 1
ATOM 2198 C C . ASN A 1 283 ? 6.983 15.895 16.488 1.00 62.59 283 ASN A C 1
ATOM 2200 O O . ASN A 1 283 ? 6.320 16.704 15.840 1.00 62.59 283 ASN A O 1
ATOM 2204 N N . ALA A 1 284 ? 6.591 14.632 16.668 1.00 69.44 284 ALA A N 1
ATOM 2205 C CA . ALA A 1 284 ? 5.255 14.175 16.303 1.00 69.44 284 ALA A CA 1
ATOM 2206 C C . ALA A 1 284 ? 4.271 14.528 17.417 1.00 69.44 284 ALA A C 1
ATOM 2208 O O . ALA A 1 284 ? 4.343 13.961 18.504 1.00 69.44 284 ALA A O 1
ATOM 2209 N N . SER A 1 285 ? 3.320 15.411 17.130 1.00 85.19 285 SER A N 1
ATOM 2210 C CA . SER A 1 285 ? 2.035 15.404 17.826 1.00 85.19 285 SER A CA 1
ATOM 2211 C C . SER A 1 285 ? 1.024 14.604 17.008 1.00 85.19 285 SER A C 1
ATOM 2213 O O . SER A 1 285 ? 1.221 14.361 15.814 1.00 85.19 285 SER A O 1
ATOM 2215 N N . PHE A 1 286 ? -0.048 14.152 17.652 1.00 90.25 286 PHE A N 1
ATOM 2216 C CA . PHE A 1 286 ? -1.105 13.378 17.009 1.00 90.25 286 PHE A CA 1
ATOM 2217 C C . PHE A 1 286 ? -2.454 14.022 17.260 1.00 90.25 286 PHE A C 1
ATOM 2219 O O . PHE A 1 286 ? -2.712 14.570 18.334 1.00 90.25 286 PHE A O 1
ATOM 2226 N N . ASP A 1 287 ? -3.305 13.909 16.252 1.00 92.31 287 ASP A N 1
ATOM 2227 C CA . ASP A 1 287 ? -4.698 14.311 16.313 1.00 92.31 287 ASP A CA 1
ATOM 2228 C C . ASP A 1 287 ? -5.583 13.193 15.788 1.00 92.31 287 ASP A C 1
ATOM 2230 O O . ASP A 1 287 ? -5.119 12.289 15.089 1.00 92.31 287 ASP A O 1
ATOM 2234 N N . VAL A 1 288 ? -6.870 13.286 16.078 1.00 94.44 288 VAL A N 1
ATOM 2235 C CA . VAL A 1 288 ? -7.868 12.423 15.459 1.00 94.44 288 VAL A CA 1
ATOM 2236 C C . VAL A 1 288 ? -7.943 12.688 13.950 1.00 94.44 288 VAL A C 1
ATOM 2238 O O . VAL A 1 288 ? -7.682 13.794 13.459 1.00 94.44 288 VAL A O 1
ATOM 2241 N N . VAL A 1 289 ? -8.259 11.656 13.170 1.00 93.44 289 VAL A N 1
ATOM 2242 C CA . VAL A 1 289 ? -8.501 11.828 11.734 1.00 93.44 289 VAL A CA 1
ATOM 2243 C C . VAL A 1 289 ? -9.821 12.586 11.503 1.00 93.44 289 VAL A C 1
ATOM 2245 O O . VAL A 1 289 ? -10.754 12.424 12.289 1.00 93.44 289 VAL A O 1
ATOM 2248 N N . PRO A 1 290 ? -9.932 13.409 10.438 1.00 92.69 290 PRO A N 1
ATOM 2249 C CA . PRO A 1 290 ? -11.167 14.142 10.142 1.00 92.69 290 PRO A CA 1
ATOM 2250 C C . PRO A 1 290 ? -12.376 13.215 9.964 1.00 92.69 290 PRO A C 1
ATOM 2252 O O . PRO A 1 290 ? -12.209 12.126 9.409 1.00 92.69 290 PRO A O 1
ATOM 2255 N N . GLU A 1 291 ? -13.577 13.676 10.340 1.00 93.69 291 GLU A N 1
ATOM 2256 C CA . GLU A 1 291 ? -14.834 12.900 10.312 1.00 93.69 291 GLU A CA 1
ATOM 2257 C C . GLU A 1 291 ? -15.002 12.043 9.051 1.00 93.69 291 GLU A C 1
ATOM 2259 O O . GLU A 1 291 ? -15.158 10.830 9.149 1.00 93.69 291 GLU A O 1
ATOM 2264 N N . ALA A 1 292 ? -14.892 12.639 7.859 1.00 93.25 292 ALA A N 1
ATOM 2265 C CA . ALA A 1 292 ? -15.086 11.913 6.603 1.00 93.25 292 ALA A CA 1
ATOM 2266 C C . ALA A 1 292 ? -14.110 10.732 6.428 1.00 93.25 292 ALA A C 1
ATOM 2268 O O . ALA A 1 292 ? -14.488 9.676 5.921 1.00 93.25 292 ALA A O 1
ATOM 2269 N N . ARG A 1 293 ? -12.850 10.882 6.866 1.00 93.56 293 ARG A N 1
ATOM 2270 C CA . ARG A 1 293 ? -11.861 9.792 6.837 1.00 93.56 293 ARG A CA 1
ATOM 2271 C C . ARG A 1 293 ? -12.140 8.771 7.938 1.00 93.56 293 ARG A C 1
ATOM 2273 O O . ARG A 1 293 ? -12.017 7.580 7.678 1.00 93.56 293 ARG A O 1
ATOM 2280 N N . TRP A 1 294 ? -12.518 9.229 9.130 1.00 95.44 294 TRP A N 1
ATOM 2281 C CA . TRP A 1 294 ? -12.857 8.370 10.265 1.00 95.44 294 TRP A CA 1
ATOM 2282 C C . TRP A 1 294 ? -14.037 7.448 9.942 1.00 95.44 294 TRP A C 1
ATOM 2284 O O . TRP A 1 294 ? -13.894 6.231 10.019 1.00 95.44 294 TRP A O 1
ATOM 2294 N N . LEU A 1 295 ? -15.161 8.007 9.481 1.00 95.25 295 LEU A N 1
ATOM 2295 C CA . LEU A 1 295 ? -16.358 7.250 9.098 1.00 95.25 295 LEU A CA 1
ATOM 2296 C C . LEU A 1 295 ? -16.067 6.263 7.971 1.00 95.25 295 LEU A C 1
ATOM 2298 O O . LEU A 1 295 ? -16.501 5.112 8.031 1.00 95.25 295 LEU A O 1
ATOM 2302 N N . LYS A 1 296 ? -15.289 6.683 6.966 1.00 95.38 296 LYS A N 1
ATOM 2303 C CA . LYS A 1 296 ? -14.867 5.792 5.885 1.00 95.38 296 LYS A CA 1
ATOM 2304 C C . LYS A 1 296 ? -14.029 4.624 6.411 1.00 95.38 296 LYS A C 1
ATOM 2306 O O . LYS A 1 296 ? -14.292 3.481 6.052 1.00 95.38 296 LYS A O 1
ATOM 2311 N N . ASN A 1 297 ? -13.042 4.893 7.265 1.00 95.31 297 ASN A N 1
ATOM 2312 C CA . ASN A 1 297 ? -12.217 3.845 7.865 1.00 95.31 297 ASN A CA 1
ATOM 2313 C C . ASN A 1 297 ? -13.072 2.872 8.689 1.00 95.31 297 ASN A C 1
ATOM 2315 O O . ASN A 1 297 ? -12.951 1.668 8.493 1.00 95.31 297 ASN A O 1
ATOM 2319 N N . LEU A 1 298 ? -13.969 3.375 9.545 1.00 95.94 298 LEU A N 1
ATOM 2320 C CA . LEU A 1 298 ? -14.872 2.538 10.341 1.00 95.94 298 LEU A CA 1
ATOM 2321 C C . LEU A 1 298 ? -15.785 1.674 9.474 1.00 95.94 298 LEU A C 1
ATOM 2323 O O . LEU A 1 298 ? -15.950 0.488 9.747 1.00 95.94 298 LEU A O 1
ATOM 2327 N N . THR A 1 299 ? -16.349 2.259 8.418 1.00 95.94 299 THR A N 1
ATOM 2328 C CA . THR A 1 299 ? -17.212 1.542 7.474 1.00 95.94 299 THR A CA 1
ATOM 2329 C C . THR A 1 299 ? -16.441 0.405 6.812 1.00 95.94 299 THR A C 1
ATOM 2331 O O . THR A 1 299 ? -16.900 -0.731 6.837 1.00 95.94 299 THR A O 1
ATOM 2334 N N . ASN A 1 300 ? -15.232 0.673 6.316 1.00 96.19 300 ASN A N 1
ATOM 2335 C CA . ASN A 1 300 ? -14.413 -0.330 5.635 1.00 96.19 300 ASN A CA 1
ATOM 2336 C C . ASN A 1 300 ? -13.906 -1.426 6.588 1.00 96.19 300 ASN A C 1
ATOM 2338 O O . ASN A 1 300 ? -13.842 -2.591 6.216 1.00 96.19 300 ASN A O 1
ATOM 2342 N N . GLN A 1 301 ? -13.558 -1.079 7.829 1.00 95.94 301 GLN A N 1
ATOM 2343 C CA . GLN A 1 301 ? -13.152 -2.061 8.841 1.00 95.94 301 GLN A CA 1
ATOM 2344 C C . GLN A 1 301 ? -14.310 -2.967 9.252 1.00 95.94 301 GLN A C 1
ATOM 2346 O O . GLN A 1 301 ? -14.120 -4.165 9.461 1.00 95.94 301 GLN A O 1
ATOM 2351 N N . ARG A 1 302 ? -15.512 -2.401 9.362 1.00 94.94 302 ARG A N 1
ATOM 2352 C CA . ARG A 1 302 ? -16.716 -3.168 9.652 1.00 94.94 302 ARG A CA 1
ATOM 2353 C C . ARG A 1 302 ? -17.112 -4.073 8.493 1.00 94.94 302 ARG A C 1
ATOM 2355 O O . ARG A 1 302 ? -17.483 -5.217 8.734 1.00 94.94 302 ARG A O 1
ATOM 2362 N N . ASP A 1 303 ? -17.007 -3.572 7.265 1.00 95.06 303 ASP A N 1
ATOM 2363 C CA . ASP A 1 303 ? -17.178 -4.360 6.041 1.00 95.06 303 ASP A CA 1
ATOM 2364 C C . ASP A 1 303 ? -16.226 -5.566 6.052 1.00 95.06 303 ASP A C 1
ATOM 2366 O O . ASP A 1 303 ? -16.692 -6.697 5.972 1.00 95.06 303 ASP A O 1
ATOM 2370 N N . CYS A 1 304 ? -14.928 -5.357 6.333 1.00 94.50 304 CYS A N 1
ATOM 2371 C CA . CYS A 1 304 ? -13.978 -6.460 6.536 1.00 94.50 304 CYS A CA 1
ATOM 2372 C C . CYS A 1 304 ? -14.459 -7.470 7.582 1.00 94.50 304 CYS A C 1
ATOM 2374 O O . CYS A 1 304 ? -14.413 -8.675 7.344 1.00 94.50 304 CYS A O 1
ATOM 2376 N N . ALA A 1 305 ? -14.884 -6.990 8.755 1.00 93.56 305 ALA A N 1
ATOM 2377 C CA . ALA A 1 305 ? -15.293 -7.859 9.851 1.00 93.56 305 ALA A CA 1
ATOM 2378 C C . ALA A 1 305 ? -16.499 -8.738 9.469 1.00 93.56 305 ALA A C 1
ATOM 2380 O O . ALA A 1 305 ? -16.477 -9.941 9.742 1.00 93.56 305 ALA A O 1
ATOM 2381 N N . ARG A 1 306 ? -17.503 -8.153 8.797 1.00 92.94 306 ARG A N 1
ATOM 2382 C CA . ARG A 1 306 ? -18.705 -8.848 8.302 1.00 92.94 306 ARG A CA 1
ATOM 2383 C C . ARG A 1 306 ? -18.396 -9.837 7.182 1.00 92.94 306 ARG A C 1
ATOM 2385 O O . ARG A 1 306 ? -18.939 -10.937 7.187 1.00 92.94 306 ARG A O 1
ATOM 2392 N N . ASP A 1 307 ? -17.491 -9.476 6.278 1.00 92.75 307 ASP A N 1
ATOM 2393 C CA . ASP A 1 307 ? -17.069 -10.328 5.160 1.00 92.75 307 ASP A CA 1
ATOM 2394 C C . ASP A 1 307 ? -16.119 -11.461 5.597 1.00 92.75 307 ASP A C 1
ATOM 2396 O O . ASP A 1 307 ? -15.665 -12.259 4.774 1.00 92.75 307 ASP A O 1
ATOM 2400 N N . GLY A 1 308 ? -15.798 -11.561 6.892 1.00 93.00 308 GLY A N 1
ATOM 2401 C CA . GLY A 1 308 ? -14.891 -12.583 7.409 1.00 93.00 308 GLY A CA 1
ATOM 2402 C C . GLY A 1 308 ? -13.420 -12.331 7.068 1.00 93.00 308 GLY A C 1
ATOM 2403 O O . GLY A 1 308 ? -12.605 -13.247 7.156 1.00 93.00 308 GLY A O 1
ATOM 2404 N N . LEU A 1 309 ? -13.072 -11.105 6.673 1.00 95.19 309 LEU A N 1
ATOM 2405 C CA . LEU A 1 309 ? -11.723 -10.724 6.272 1.00 95.19 309 LEU A CA 1
ATOM 2406 C C . LEU A 1 309 ? -10.887 -10.314 7.486 1.00 95.19 309 LEU A C 1
ATOM 2408 O O . LEU A 1 309 ? -11.338 -9.579 8.368 1.00 95.19 309 LEU A O 1
ATOM 2412 N N . THR A 1 310 ? -9.624 -10.739 7.507 1.00 94.94 310 THR A N 1
ATOM 2413 C CA . THR A 1 310 ? -8.704 -10.390 8.592 1.00 94.94 310 THR A CA 1
ATOM 2414 C C . THR A 1 310 ? -8.066 -9.025 8.375 1.00 94.94 310 THR A C 1
ATOM 2416 O O . THR A 1 310 ? -7.312 -8.827 7.422 1.00 94.94 310 THR A O 1
ATOM 2419 N N . ALA A 1 311 ? -8.306 -8.080 9.284 1.00 95.06 311 ALA A N 1
ATOM 2420 C CA . ALA A 1 311 ? -7.721 -6.743 9.195 1.00 95.06 311 ALA A CA 1
ATOM 2421 C C . ALA A 1 311 ? -7.014 -6.306 10.480 1.00 95.06 311 ALA A C 1
ATOM 2423 O O . ALA A 1 311 ? -7.429 -6.645 11.587 1.00 95.06 311 ALA A O 1
ATOM 2424 N N . TYR A 1 312 ? -5.976 -5.487 10.318 1.00 94.81 312 TYR A N 1
ATOM 2425 C CA . TYR A 1 312 ? -5.279 -4.830 11.422 1.00 94.81 312 TYR A CA 1
ATOM 2426 C C . TYR A 1 312 ? -5.627 -3.345 11.433 1.00 94.81 312 TYR A C 1
ATOM 2428 O O . TYR A 1 312 ? -5.188 -2.584 10.572 1.00 94.81 312 TYR A O 1
ATOM 2436 N N . CYS A 1 313 ? -6.421 -2.916 12.404 1.00 95.25 313 CYS A N 1
ATOM 2437 C CA . CYS A 1 313 ? -6.857 -1.533 12.537 1.00 95.25 313 CYS A CA 1
ATOM 2438 C C . CYS A 1 313 ? -5.828 -0.756 13.367 1.00 95.25 313 CYS A C 1
ATOM 2440 O O . CYS A 1 313 ? -6.002 -0.577 14.575 1.00 95.25 313 CYS A O 1
ATOM 2442 N N . MET A 1 314 ? -4.724 -0.346 12.734 1.00 93.62 314 MET A N 1
ATOM 2443 C CA . MET A 1 314 ? -3.655 0.399 13.402 1.00 93.62 314 MET A CA 1
ATOM 2444 C C . MET A 1 314 ? -4.138 1.795 13.784 1.00 93.62 314 MET A C 1
ATOM 2446 O O . MET A 1 314 ? -4.618 2.546 12.931 1.00 93.62 314 MET A O 1
ATOM 2450 N N . ILE A 1 315 ? -3.976 2.168 15.059 1.00 93.50 315 ILE A N 1
ATOM 2451 C CA . ILE A 1 315 ? -4.500 3.445 15.562 1.00 93.50 315 ILE A CA 1
ATOM 2452 C C . ILE A 1 315 ? -3.941 4.661 14.816 1.00 93.50 315 ILE A C 1
ATOM 2454 O O . ILE A 1 315 ? -4.666 5.628 14.612 1.00 93.50 315 ILE A O 1
ATOM 2458 N N . GLY A 1 316 ? -2.688 4.590 14.367 1.00 90.75 316 GLY A N 1
ATOM 2459 C CA . GLY A 1 316 ? -1.980 5.633 13.630 1.00 90.75 316 GLY A CA 1
ATOM 2460 C C . GLY A 1 316 ? -1.216 5.065 12.427 1.00 90.75 316 GLY A C 1
ATOM 2461 O O . GLY A 1 316 ? -1.555 3.977 11.950 1.00 90.75 316 GLY A O 1
ATOM 2462 N N . PRO A 1 317 ? -0.181 5.765 11.927 1.00 86.56 317 PRO A N 1
ATOM 2463 C CA . PRO A 1 317 ? 0.678 5.239 10.866 1.00 86.56 317 PRO A CA 1
ATOM 2464 C C . PRO A 1 317 ? 1.339 3.935 11.316 1.00 86.56 317 PRO A C 1
ATOM 2466 O O . PRO A 1 317 ? 1.699 3.831 12.489 1.00 86.56 317 PRO A O 1
ATOM 2469 N N . ALA A 1 318 ? 1.575 2.978 10.418 1.00 81.62 318 ALA A N 1
ATOM 2470 C CA . ALA A 1 318 ? 2.465 1.867 10.733 1.00 81.62 318 ALA A CA 1
ATOM 2471 C C . ALA A 1 318 ? 3.940 2.301 10.588 1.00 81.62 318 ALA A C 1
ATOM 2473 O O . ALA A 1 318 ? 4.279 3.284 9.924 1.00 81.62 318 ALA A O 1
ATOM 2474 N N . GLY A 1 319 ? 4.844 1.576 11.250 1.00 78.00 319 GLY A N 1
ATOM 2475 C CA . GLY A 1 319 ? 6.282 1.856 11.227 1.00 78.00 319 GLY A CA 1
ATOM 2476 C C . GLY A 1 319 ? 6.750 2.833 12.311 1.00 78.00 319 GLY A C 1
ATOM 2477 O O . GLY A 1 319 ? 6.125 2.982 13.358 1.00 78.00 319 GLY A O 1
ATOM 2478 N N . TYR A 1 320 ? 7.899 3.480 12.090 1.00 74.62 320 TYR A N 1
ATOM 2479 C CA . TYR A 1 320 ? 8.620 4.195 13.155 1.00 74.62 320 TYR A CA 1
ATOM 2480 C C . TYR A 1 320 ? 7.845 5.381 13.754 1.00 74.62 320 TYR A C 1
ATOM 2482 O O . TYR A 1 320 ? 8.034 5.703 14.924 1.00 74.62 320 TYR A O 1
ATOM 2490 N N . VAL A 1 321 ? 6.963 6.026 12.980 1.00 79.00 321 VAL A N 1
ATOM 2491 C CA . VAL A 1 321 ? 6.153 7.157 13.468 1.00 79.00 321 VAL A CA 1
ATOM 2492 C C . VAL A 1 321 ? 5.171 6.695 14.550 1.00 79.00 321 VAL A C 1
ATOM 2494 O O . VAL A 1 321 ? 4.900 7.449 15.480 1.00 79.00 321 VAL A O 1
ATOM 2497 N N . ALA A 1 322 ? 4.704 5.443 14.489 1.00 80.81 322 ALA A N 1
ATOM 2498 C CA . ALA A 1 322 ? 3.810 4.860 15.487 1.00 80.81 322 ALA A CA 1
ATOM 2499 C C . ALA A 1 322 ? 4.408 4.899 16.902 1.00 80.81 322 ALA A C 1
ATOM 2501 O O . ALA A 1 322 ? 3.680 5.084 17.869 1.00 80.81 322 ALA A O 1
ATOM 2502 N N . ALA A 1 323 ? 5.735 4.776 17.033 1.00 79.88 323 ALA A N 1
ATOM 2503 C CA . ALA A 1 323 ? 6.423 4.745 18.326 1.00 79.88 323 ALA A CA 1
ATOM 2504 C C . ALA A 1 323 ? 6.294 6.057 19.129 1.00 79.88 323 ALA A C 1
ATOM 2506 O O . ALA A 1 323 ? 6.531 6.081 20.339 1.00 79.88 323 ALA A O 1
ATOM 2507 N N . TYR A 1 324 ? 5.902 7.154 18.475 1.00 82.81 324 TYR A N 1
ATOM 2508 C CA . TYR A 1 324 ? 5.617 8.424 19.143 1.00 82.81 324 TYR A CA 1
ATOM 2509 C C . TYR A 1 324 ? 4.216 8.470 19.774 1.00 82.81 324 TYR A C 1
ATOM 2511 O O . TYR A 1 324 ? 3.935 9.390 20.534 1.00 82.81 324 TYR A O 1
ATOM 2519 N N . ILE A 1 325 ? 3.350 7.485 19.505 1.00 86.81 325 ILE A N 1
ATOM 2520 C CA . ILE A 1 325 ? 2.056 7.336 20.177 1.00 86.81 325 ILE A CA 1
ATOM 2521 C C . ILE A 1 325 ? 2.284 6.583 21.487 1.00 86.81 325 ILE A C 1
ATOM 2523 O O . ILE A 1 325 ? 2.187 5.359 21.553 1.00 86.81 325 ILE A O 1
ATOM 2527 N N . ASN A 1 326 ? 2.653 7.322 22.528 1.00 87.19 326 ASN A N 1
ATOM 2528 C CA . ASN A 1 326 ? 2.971 6.766 23.838 1.00 87.19 326 ASN A CA 1
ATOM 2529 C C . ASN A 1 326 ? 2.521 7.694 24.977 1.00 87.19 326 ASN A C 1
ATOM 2531 O O . ASN A 1 326 ? 2.098 8.825 24.742 1.00 87.19 326 ASN A O 1
ATOM 2535 N N . ASP A 1 327 ? 2.645 7.198 26.206 1.00 87.00 327 ASP A N 1
ATOM 2536 C CA . ASP A 1 327 ? 2.239 7.837 27.465 1.00 87.00 327 ASP A CA 1
ATOM 2537 C C . ASP A 1 327 ? 2.907 9.189 27.767 1.00 87.00 327 ASP A C 1
ATOM 2539 O O . ASP A 1 327 ? 2.470 9.889 28.675 1.00 87.00 327 ASP A O 1
ATOM 2543 N N . SER A 1 328 ? 3.925 9.600 27.005 1.00 85.19 328 SER A N 1
ATOM 2544 C CA . SER A 1 328 ? 4.479 10.957 27.107 1.00 85.19 328 SER A CA 1
ATOM 2545 C C . SER A 1 328 ? 3.663 12.019 26.361 1.00 85.19 328 SER A C 1
ATOM 2547 O O . SER A 1 328 ? 3.893 13.213 26.568 1.00 85.19 328 SER A O 1
ATOM 2549 N N . LEU A 1 329 ? 2.717 11.626 25.498 1.00 87.31 329 LEU A N 1
ATOM 2550 C CA . LEU A 1 329 ? 1.839 12.580 24.823 1.00 87.31 329 LEU A CA 1
ATOM 2551 C C . LEU A 1 329 ? 0.869 13.217 25.836 1.00 87.31 329 LEU A C 1
ATOM 2553 O O . LEU A 1 329 ? 0.163 12.484 26.528 1.00 87.31 329 LEU A O 1
ATOM 2557 N N . PRO A 1 330 ? 0.732 14.559 25.874 1.00 90.12 330 PRO A N 1
ATOM 2558 C CA . PRO A 1 330 ? -0.165 15.236 26.820 1.00 90.12 330 PRO A CA 1
ATOM 2559 C C . PRO A 1 330 ? -1.634 14.804 26.729 1.00 90.12 330 PRO A C 1
ATOM 2561 O O . PRO A 1 330 ? -2.386 14.946 27.685 1.00 90.12 330 PRO A O 1
ATOM 2564 N N . ASN A 1 331 ? -2.052 14.302 25.569 1.00 91.06 331 ASN A N 1
ATOM 2565 C CA . ASN A 1 331 ? -3.403 13.830 25.285 1.00 91.06 331 ASN A CA 1
ATOM 2566 C C . ASN A 1 331 ? -3.469 12.307 25.063 1.00 91.06 331 ASN A C 1
ATOM 2568 O O . ASN A 1 331 ? -4.434 11.839 24.461 1.00 91.06 331 ASN A O 1
ATOM 2572 N N . TYR A 1 332 ? -2.468 11.537 25.513 1.00 92.31 332 TYR A N 1
ATOM 2573 C CA . TYR A 1 332 ? -2.371 10.095 25.256 1.00 92.31 332 TYR A CA 1
ATOM 2574 C C . TYR A 1 332 ? -3.649 9.332 25.623 1.00 92.31 332 TYR A C 1
ATOM 2576 O O . TYR A 1 332 ? -4.223 8.670 24.760 1.00 92.31 332 TYR A O 1
ATOM 2584 N N . ASP A 1 333 ? -4.132 9.472 26.861 1.00 93.75 333 ASP A N 1
ATOM 2585 C CA . ASP A 1 333 ? -5.298 8.723 27.345 1.00 93.75 333 ASP A CA 1
ATOM 2586 C C . ASP A 1 333 ? -6.550 9.026 26.516 1.00 93.75 333 ASP A C 1
ATOM 2588 O O . ASP A 1 333 ? -7.246 8.106 26.084 1.00 93.75 333 ASP A O 1
ATOM 2592 N N . ARG A 1 334 ? -6.767 10.304 26.171 1.00 95.38 334 ARG A N 1
ATOM 2593 C CA . ARG A 1 334 ? -7.849 10.727 25.269 1.00 95.38 334 ARG A CA 1
ATOM 2594 C C . ARG A 1 334 ? -7.732 10.056 23.899 1.00 95.38 334 ARG A C 1
ATOM 2596 O O . ARG A 1 334 ? -8.712 9.527 23.385 1.00 95.38 334 ARG A O 1
ATOM 2603 N N . LEU A 1 335 ? -6.541 10.068 23.295 1.00 95.44 335 LEU A N 1
ATOM 2604 C CA . LEU A 1 335 ? -6.312 9.488 21.967 1.00 95.44 335 LEU A CA 1
ATOM 2605 C C . LEU A 1 335 ? -6.500 7.965 21.962 1.00 95.44 335 LEU A C 1
ATOM 2607 O O . LEU A 1 335 ? -7.071 7.420 21.014 1.00 95.44 335 LEU A O 1
ATOM 2611 N N . ILE A 1 336 ? -6.043 7.277 23.011 1.00 95.50 336 ILE A N 1
ATOM 2612 C CA . ILE A 1 336 ? -6.223 5.832 23.168 1.00 95.50 336 ILE A CA 1
ATOM 2613 C C . ILE A 1 336 ? -7.693 5.489 23.392 1.00 95.50 336 ILE A C 1
ATOM 2615 O O . ILE A 1 336 ? -8.194 4.582 22.728 1.00 95.50 336 ILE A O 1
ATOM 2619 N N . ARG A 1 337 ? -8.397 6.225 24.260 1.00 97.31 337 ARG A N 1
ATOM 2620 C CA . ARG A 1 337 ? -9.834 6.047 24.490 1.00 97.31 337 ARG A CA 1
ATOM 2621 C C . ARG A 1 337 ? -10.629 6.243 23.207 1.00 97.31 337 ARG A C 1
ATOM 2623 O O . ARG A 1 337 ? -11.382 5.352 22.822 1.00 97.31 337 ARG A O 1
ATOM 2630 N N . PHE A 1 338 ? -10.389 7.344 22.494 1.00 97.94 338 PHE A N 1
ATOM 2631 C CA . PHE A 1 338 ? -11.007 7.601 21.195 1.00 97.94 338 PHE A CA 1
ATOM 2632 C C . PHE A 1 338 ? -10.754 6.463 20.201 1.00 97.94 338 PHE A C 1
ATOM 2634 O O . PHE A 1 338 ? -11.689 5.964 19.576 1.00 97.94 338 PHE A O 1
ATOM 2641 N N . SER A 1 339 ? -9.505 6.011 20.087 1.00 97.50 339 SER A N 1
ATOM 2642 C CA . SER A 1 339 ? -9.116 4.940 19.163 1.00 97.50 339 SER A CA 1
ATOM 2643 C C . SER A 1 339 ? -9.766 3.600 19.507 1.00 97.50 339 SER A C 1
ATOM 2645 O O . SER A 1 339 ? -10.267 2.911 18.621 1.00 97.50 339 SER A O 1
ATOM 2647 N N . TRP A 1 340 ? -9.773 3.225 20.788 1.00 97.69 340 TRP A N 1
ATOM 2648 C CA . TRP A 1 340 ? -10.358 1.970 21.253 1.00 97.69 340 TRP A CA 1
ATOM 2649 C C . TRP A 1 340 ? -11.877 1.955 21.079 1.00 97.69 340 TRP A C 1
ATOM 2651 O O . TRP A 1 340 ? -12.418 1.013 20.504 1.00 97.69 340 TRP A O 1
ATOM 2661 N N . CYS A 1 341 ? -12.566 3.021 21.490 1.00 98.25 341 CYS A N 1
ATOM 2662 C CA . CYS A 1 341 ? -14.006 3.138 21.279 1.00 98.25 341 CYS A CA 1
ATOM 2663 C C . CYS A 1 341 ? -14.354 3.148 19.786 1.00 98.25 341 CYS A C 1
ATOM 2665 O O . CYS A 1 341 ? -15.274 2.447 19.380 1.00 98.25 341 CYS A O 1
ATOM 2667 N N . SER A 1 342 ? -13.577 3.849 18.953 1.00 98.12 342 SER A N 1
ATOM 2668 C CA . SER A 1 342 ? -13.740 3.814 17.493 1.00 98.12 342 SER A CA 1
ATOM 2669 C C . SER A 1 342 ? -13.629 2.389 16.946 1.00 98.12 342 SER A C 1
ATOM 2671 O O . SER A 1 342 ? -14.504 1.948 16.210 1.00 98.12 342 SER A O 1
ATOM 2673 N N . PHE A 1 343 ? -12.607 1.632 17.355 1.00 97.88 343 PHE A N 1
ATOM 2674 C CA . PHE A 1 343 ? -12.461 0.227 16.968 1.00 97.88 343 PHE A CA 1
ATOM 2675 C C . PHE A 1 343 ? -13.679 -0.615 17.363 1.00 97.88 343 PHE A C 1
ATOM 2677 O O . PHE A 1 343 ? -14.204 -1.365 16.540 1.00 97.88 343 PHE A O 1
ATOM 2684 N N . LEU A 1 344 ? -14.186 -0.445 18.588 1.00 97.69 344 LEU A N 1
ATOM 2685 C CA . LEU A 1 344 ? -15.385 -1.143 19.056 1.00 97.69 344 LEU A CA 1
ATOM 2686 C C . LEU A 1 344 ? -16.648 -0.787 18.241 1.00 97.69 344 LEU A C 1
ATOM 2688 O O . LEU A 1 344 ? -17.560 -1.606 18.128 1.00 97.69 344 LEU A O 1
ATOM 2692 N N . LEU A 1 345 ? -16.720 0.372 17.584 1.00 97.56 345 LEU A N 1
ATOM 2693 C CA . LEU A 1 345 ? -17.823 0.657 16.654 1.00 97.56 345 LEU A CA 1
ATOM 2694 C C . LEU A 1 345 ? -17.794 -0.230 15.395 1.00 97.56 345 LEU A C 1
ATOM 2696 O O . LEU A 1 345 ? -18.846 -0.443 14.792 1.00 97.56 345 LEU A O 1
ATOM 2700 N N . ALA A 1 346 ? -16.633 -0.784 15.024 1.00 96.69 346 ALA A N 1
ATOM 2701 C CA . ALA A 1 346 ? -16.450 -1.601 13.822 1.00 96.69 346 ALA A CA 1
ATOM 2702 C C . ALA A 1 346 ? -16.420 -3.122 14.073 1.00 96.69 346 ALA A C 1
ATOM 2704 O O . ALA A 1 346 ? -16.657 -3.886 13.140 1.00 96.69 346 ALA A O 1
ATOM 2705 N N . VAL A 1 347 ? -16.152 -3.591 15.302 1.00 95.62 347 VAL A N 1
ATOM 2706 C CA . VAL A 1 347 ? -16.025 -5.039 15.581 1.00 95.62 347 VAL A CA 1
ATOM 2707 C C . VAL A 1 347 ? -17.322 -5.820 15.352 1.00 95.62 347 VAL A C 1
ATOM 2709 O O . VAL A 1 347 ? -18.424 -5.313 15.569 1.00 95.62 347 VAL A O 1
ATOM 2712 N N . THR A 1 348 ? -17.198 -7.091 14.984 1.00 93.31 348 THR A N 1
ATOM 2713 C CA . THR A 1 348 ? -18.306 -8.056 14.951 1.00 93.31 348 THR A CA 1
ATOM 2714 C C . THR A 1 348 ? -18.036 -9.200 15.932 1.00 93.31 348 THR A C 1
ATOM 2716 O O . THR A 1 348 ? -16.954 -9.282 16.522 1.00 93.31 348 THR A O 1
ATOM 2719 N N . LYS A 1 349 ? -19.019 -10.086 16.130 1.00 91.31 349 LYS A N 1
ATOM 2720 C CA . LYS A 1 349 ? -18.917 -11.219 17.069 1.00 91.31 349 LYS A CA 1
ATOM 2721 C C . LYS A 1 349 ? -17.860 -12.242 16.646 1.00 91.31 349 LYS A C 1
ATOM 2723 O O . LYS A 1 349 ? -17.315 -12.954 17.484 1.00 91.31 349 LYS A O 1
ATOM 2728 N N . GLU A 1 350 ? -17.553 -12.293 15.356 1.00 88.56 350 GLU A N 1
ATOM 2729 C CA . GLU A 1 350 ? -16.574 -13.192 14.746 1.00 88.56 350 GLU A CA 1
ATOM 2730 C C . GLU A 1 350 ? -15.129 -12.757 15.034 1.00 88.56 350 GLU A C 1
ATOM 2732 O O . GLU A 1 350 ? -14.220 -13.575 14.944 1.00 88.56 350 GLU A O 1
ATOM 2737 N N . LYS A 1 351 ? -14.910 -11.491 15.431 1.00 88.00 351 LYS A N 1
ATOM 2738 C CA . LYS A 1 351 ? -13.608 -10.956 15.881 1.00 88.00 351 LYS A CA 1
ATOM 2739 C C . LYS A 1 351 ? -12.472 -11.121 14.859 1.00 88.00 351 LYS A C 1
ATOM 2741 O O . LYS A 1 351 ? -11.318 -11.331 15.225 1.00 88.00 351 LYS A O 1
ATOM 2746 N N . ASN A 1 352 ? -12.792 -10.963 13.574 1.00 91.19 352 ASN A N 1
ATOM 2747 C CA . ASN A 1 352 ? -11.825 -11.092 12.476 1.00 91.19 352 ASN A CA 1
ATOM 2748 C C . ASN A 1 352 ? -10.909 -9.868 12.309 1.00 91.19 352 ASN A C 1
ATOM 2750 O O . ASN A 1 352 ? -9.874 -9.953 11.652 1.00 91.19 352 ASN A O 1
ATOM 2754 N N . ILE A 1 353 ? -11.251 -8.733 12.919 1.00 95.00 353 ILE A N 1
ATOM 2755 C CA . ILE A 1 353 ? -10.410 -7.532 12.921 1.00 95.00 353 ILE A CA 1
ATOM 2756 C C . ILE A 1 353 ? -9.699 -7.362 14.263 1.00 95.00 353 ILE A C 1
ATOM 2758 O O . ILE A 1 353 ? -10.235 -7.706 15.316 1.00 95.00 353 ILE A O 1
ATOM 2762 N N . GLN A 1 354 ? -8.491 -6.805 14.229 1.00 94.31 354 GLN A N 1
ATOM 2763 C CA . GLN A 1 354 ? -7.632 -6.646 15.399 1.00 94.31 354 GLN A CA 1
ATOM 2764 C C . GLN A 1 354 ? -7.299 -5.178 15.646 1.00 94.31 354 GLN A C 1
ATOM 2766 O O . GLN A 1 354 ? -7.016 -4.422 14.715 1.00 94.31 354 GLN A O 1
ATOM 2771 N N . PHE A 1 355 ? -7.283 -4.783 16.916 1.00 93.75 355 PHE A N 1
ATOM 2772 C CA . PHE A 1 355 ? -6.844 -3.455 17.322 1.00 93.75 355 PHE A CA 1
ATOM 2773 C C . PHE A 1 355 ? -5.317 -3.370 17.302 1.00 93.75 355 PHE A C 1
ATOM 2775 O O . PHE A 1 355 ? -4.638 -4.117 18.007 1.00 93.75 355 PHE A O 1
ATOM 2782 N N . GLY A 1 356 ? -4.776 -2.465 16.491 1.00 88.62 356 GLY A N 1
ATOM 2783 C CA . GLY A 1 356 ? -3.339 -2.343 16.285 1.00 88.62 356 GLY A CA 1
ATOM 2784 C C . GLY A 1 356 ? -2.718 -1.201 17.086 1.00 88.62 356 GLY A C 1
ATOM 2785 O O . GLY A 1 356 ? -2.979 -0.032 16.799 1.00 88.62 356 GLY A O 1
ATOM 2786 N N . LEU A 1 357 ? -1.849 -1.531 18.044 1.00 85.50 357 LEU A N 1
ATOM 2787 C CA . LEU A 1 357 ? -1.030 -0.568 18.788 1.00 85.50 357 LEU A CA 1
ATOM 2788 C C . LEU A 1 357 ? 0.440 -0.616 18.345 1.00 85.50 357 LEU A C 1
ATOM 2790 O O . LEU A 1 357 ? 0.918 -1.672 17.921 1.00 85.50 357 LEU A O 1
ATOM 2794 N N . PRO A 1 358 ? 1.189 0.497 18.471 1.00 74.69 358 PRO A N 1
ATOM 2795 C CA . PRO A 1 358 ? 2.630 0.469 18.280 1.00 74.69 358 PRO A CA 1
ATOM 2796 C C . PRO A 1 358 ? 3.276 -0.481 19.285 1.00 74.69 358 PRO A C 1
ATOM 2798 O O . PRO A 1 358 ? 2.955 -0.465 20.476 1.00 74.69 358 PRO A O 1
ATOM 2801 N N . LEU A 1 359 ? 4.247 -1.262 18.819 1.00 72.69 359 LEU A N 1
ATOM 2802 C CA . LEU A 1 359 ? 5.076 -2.057 19.709 1.00 72.69 359 LEU A CA 1
ATOM 2803 C C . LEU A 1 359 ? 6.007 -1.130 20.498 1.00 72.69 359 LEU A C 1
ATOM 2805 O O . LEU A 1 359 ? 7.003 -0.637 19.971 1.00 72.69 359 LEU A O 1
ATOM 2809 N N . MET A 1 360 ? 5.683 -0.904 21.767 1.00 68.19 360 MET A N 1
ATOM 2810 C CA . MET A 1 360 ? 6.513 -0.112 22.668 1.00 68.19 360 MET A CA 1
ATOM 2811 C C . MET A 1 360 ? 7.401 -1.040 23.486 1.00 68.19 360 MET A C 1
ATOM 2813 O O . MET A 1 360 ? 6.921 -1.820 24.311 1.00 68.19 360 MET A O 1
ATOM 2817 N N . ILE A 1 361 ? 8.704 -0.943 23.242 1.00 66.94 361 ILE A N 1
ATOM 2818 C CA . ILE A 1 361 ? 9.718 -1.668 23.995 1.00 66.94 361 ILE A CA 1
ATOM 2819 C C . ILE A 1 361 ? 10.236 -0.749 25.097 1.00 66.94 361 ILE A C 1
ATOM 2821 O O . ILE A 1 361 ? 10.816 0.301 24.823 1.00 66.94 361 ILE A O 1
ATOM 2825 N N . GLU A 1 362 ? 10.042 -1.151 26.346 1.00 61.81 362 GLU A N 1
ATOM 2826 C CA . GLU A 1 362 ? 10.608 -0.463 27.494 1.00 61.81 362 GLU A CA 1
ATOM 2827 C C . GLU A 1 362 ? 11.917 -1.134 27.909 1.00 61.81 362 GLU A C 1
ATOM 2829 O O . GLU A 1 362 ? 11.993 -2.352 28.099 1.00 61.81 362 GLU A O 1
ATOM 2834 N N . ARG A 1 363 ? 12.971 -0.329 28.055 1.00 59.12 363 ARG A N 1
ATOM 2835 C CA . ARG A 1 363 ? 14.253 -0.787 28.587 1.00 59.12 363 ARG A CA 1
ATOM 2836 C C . ARG A 1 363 ? 14.338 -0.424 30.066 1.00 59.12 363 ARG A C 1
ATOM 2838 O O . ARG A 1 363 ? 14.854 0.634 30.418 1.00 59.12 363 ARG A O 1
ATOM 2845 N N . GLN A 1 364 ? 13.837 -1.303 30.929 1.00 49.00 364 GLN A N 1
ATOM 2846 C CA . GLN A 1 364 ? 13.985 -1.170 32.380 1.00 49.00 364 GLN A CA 1
ATOM 2847 C C . GLN A 1 364 ? 15.257 -1.905 32.840 1.00 49.00 364 GLN A C 1
ATOM 2849 O O . GLN A 1 364 ? 15.299 -3.133 32.944 1.00 49.00 364 GLN A O 1
ATOM 2854 N N . GLY A 1 365 ? 16.342 -1.168 33.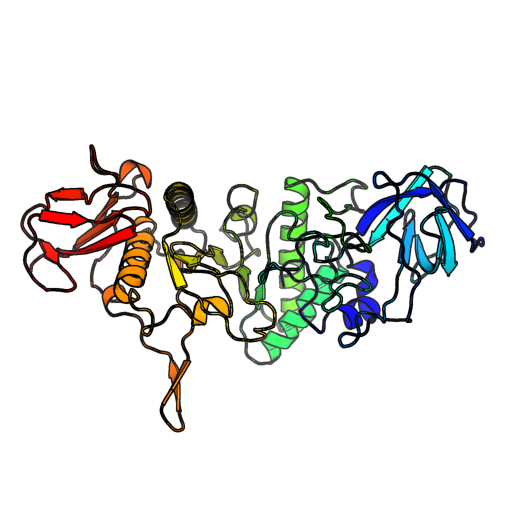099 1.00 69.81 365 GLY A N 1
ATOM 2855 C CA . GLY A 1 365 ? 17.614 -1.761 33.537 1.00 69.81 365 GLY A CA 1
ATOM 2856 C C . GLY A 1 365 ? 18.250 -2.695 32.489 1.00 69.81 365 GLY A C 1
ATOM 2857 O O . GLY A 1 365 ? 18.492 -2.287 31.352 1.00 69.81 365 GLY A O 1
ATOM 2858 N N . LYS A 1 366 ? 18.570 -3.945 32.877 1.00 43.06 366 LYS A N 1
ATOM 2859 C CA . LYS A 1 366 ? 19.147 -4.979 31.982 1.00 43.06 366 LYS A CA 1
ATOM 2860 C C . LYS A 1 366 ? 18.101 -5.707 31.115 1.00 43.06 366 LYS A C 1
ATOM 2862 O O . LYS A 1 366 ? 18.496 -6.518 30.283 1.00 43.06 366 LYS A O 1
ATOM 2867 N N . GLY A 1 367 ? 16.806 -5.451 31.312 1.00 51.22 367 GLY A N 1
ATOM 2868 C CA . GLY A 1 367 ? 15.716 -6.117 30.596 1.00 51.22 367 GLY A CA 1
ATOM 2869 C C . GLY A 1 367 ? 15.116 -5.264 29.479 1.00 51.22 367 GLY A C 1
ATOM 2870 O O . GLY A 1 367 ? 15.088 -4.037 29.555 1.00 51.22 367 GLY A O 1
ATOM 2871 N N . VAL A 1 368 ? 14.629 -5.943 28.445 1.00 57.66 368 VAL A N 1
ATOM 2872 C CA . VAL A 1 368 ? 13.828 -5.401 27.341 1.00 57.66 368 VAL A CA 1
ATOM 2873 C C . VAL A 1 368 ? 12.449 -6.043 27.480 1.00 57.66 368 VAL A C 1
ATOM 2875 O O . VAL A 1 368 ? 12.359 -7.269 27.460 1.00 57.66 368 VAL A O 1
ATOM 2878 N N . GLY A 1 369 ? 11.400 -5.244 27.675 1.00 58.12 369 GLY A N 1
ATOM 2879 C CA . GLY A 1 369 ? 10.029 -5.730 27.856 1.00 58.12 369 GLY A CA 1
ATOM 2880 C C . GLY A 1 369 ? 9.022 -4.977 26.991 1.00 58.12 369 GLY A C 1
ATOM 2881 O O . GLY A 1 369 ? 9.295 -3.872 26.529 1.00 58.12 369 GLY A O 1
ATOM 2882 N N . PHE A 1 370 ? 7.853 -5.575 26.765 1.00 71.75 370 PHE A N 1
ATOM 2883 C CA . PHE A 1 370 ? 6.734 -4.909 26.097 1.00 71.75 370 PHE A CA 1
ATOM 2884 C C . PHE A 1 370 ? 5.950 -4.069 27.101 1.00 71.75 370 PHE A C 1
ATOM 2886 O O . PHE A 1 370 ? 5.669 -4.542 28.205 1.00 71.75 370 PHE A O 1
ATOM 2893 N N . LYS A 1 371 ? 5.546 -2.853 26.716 1.00 71.69 371 LYS A N 1
ATOM 2894 C CA . LYS A 1 371 ? 4.569 -2.114 27.522 1.00 71.69 371 LYS A CA 1
ATOM 2895 C C . LYS A 1 371 ? 3.231 -2.869 27.529 1.00 71.69 371 LYS A C 1
ATOM 2897 O O . LYS A 1 371 ? 2.806 -3.360 26.479 1.00 71.69 371 LYS A O 1
ATOM 2902 N N . PRO A 1 372 ? 2.555 -2.971 28.687 1.00 78.25 372 PRO A N 1
ATOM 2903 C CA . PRO A 1 372 ? 1.237 -3.581 28.753 1.00 78.25 372 PRO A CA 1
ATOM 2904 C C . PRO A 1 372 ? 0.228 -2.776 27.928 1.00 78.25 372 PRO A C 1
ATOM 2906 O O . PRO A 1 372 ? 0.348 -1.558 27.792 1.00 78.25 372 PRO A O 1
ATOM 2909 N N . LEU A 1 373 ? -0.805 -3.457 27.425 1.00 84.06 373 LEU A N 1
ATOM 2910 C CA . LEU A 1 373 ? -1.925 -2.789 26.766 1.00 84.06 373 LEU A CA 1
ATOM 2911 C C . LEU A 1 373 ? -2.591 -1.780 27.724 1.00 84.06 373 LEU A C 1
ATOM 2913 O O . LEU A 1 373 ? -2.730 -2.085 28.920 1.00 84.06 373 LEU A O 1
ATOM 2917 N N . PRO A 1 374 ? -3.054 -0.617 27.226 1.00 90.12 374 PRO A N 1
ATOM 2918 C CA . PRO A 1 374 ? -3.827 0.334 28.019 1.00 90.12 374 PRO A CA 1
ATOM 2919 C C . PRO A 1 374 ? -5.004 -0.340 28.736 1.00 90.12 374 PRO A C 1
ATOM 2921 O O . PRO A 1 374 ? -5.620 -1.266 28.204 1.00 90.12 374 PRO A O 1
ATOM 2924 N N . ALA A 1 375 ? -5.319 0.101 29.958 1.00 92.88 375 ALA A N 1
ATOM 2925 C CA . ALA A 1 375 ? -6.332 -0.546 30.800 1.00 92.88 375 ALA A CA 1
ATOM 2926 C C . ALA A 1 375 ? -7.709 -0.632 30.119 1.00 92.88 375 ALA A C 1
ATOM 2928 O O . ALA A 1 375 ? -8.371 -1.662 30.218 1.00 92.88 375 ALA A O 1
ATOM 2929 N N . ILE A 1 376 ? -8.094 0.394 29.352 1.00 95.19 376 ILE A N 1
ATOM 2930 C CA . ILE A 1 376 ? -9.359 0.428 28.606 1.00 95.19 376 ILE A CA 1
ATOM 2931 C C . ILE A 1 376 ? -9.510 -0.724 27.598 1.00 95.19 376 ILE A C 1
ATOM 2933 O O . ILE A 1 376 ? -10.613 -1.225 27.403 1.00 95.19 376 ILE A O 1
ATOM 2937 N N . CYS A 1 377 ? -8.406 -1.233 27.034 1.00 93.81 377 CYS A N 1
ATOM 2938 C CA . CYS A 1 377 ? -8.422 -2.381 26.117 1.00 93.81 377 CYS A CA 1
ATOM 2939 C C . CYS A 1 377 ? -8.792 -3.706 26.809 1.00 93.81 377 CYS A C 1
ATOM 2941 O O . CYS A 1 377 ? -8.961 -4.725 26.145 1.00 93.81 377 CYS A O 1
ATOM 2943 N N . ARG A 1 378 ? -8.876 -3.711 28.146 1.00 93.62 378 ARG A N 1
ATOM 2944 C CA . ARG A 1 378 ? -9.248 -4.865 28.975 1.00 93.62 378 ARG A CA 1
ATOM 2945 C C . ARG A 1 378 ? -10.628 -4.711 29.618 1.00 93.62 378 ARG A C 1
ATOM 2947 O O . ARG A 1 378 ? -11.007 -5.566 30.414 1.00 93.62 378 ARG A O 1
ATOM 2954 N N . ALA A 1 379 ? -11.367 -3.647 29.293 1.00 95.06 379 ALA A N 1
ATOM 2955 C CA . ALA A 1 379 ? -12.709 -3.441 29.819 1.00 95.06 379 ALA A CA 1
ATOM 2956 C C . ALA A 1 379 ? -13.628 -4.620 29.424 1.00 95.06 379 ALA A C 1
ATOM 2958 O O . ALA A 1 379 ? -13.662 -4.987 28.244 1.00 95.06 379 ALA A O 1
ATOM 2959 N N . PRO A 1 380 ? -14.388 -5.217 30.364 1.00 96.38 380 PRO A N 1
ATOM 2960 C CA . PRO A 1 380 ? -15.247 -6.378 30.116 1.00 96.38 380 PRO A CA 1
ATOM 2961 C C . PRO A 1 380 ? -16.561 -5.998 29.407 1.00 96.38 380 PRO A C 1
ATOM 2963 O O . PRO A 1 380 ? -17.646 -6.382 29.837 1.00 96.38 380 PRO A O 1
ATOM 2966 N N . ILE A 1 381 ? -16.463 -5.247 28.306 1.00 97.12 381 ILE A N 1
ATOM 2967 C CA . ILE A 1 381 ? -17.593 -4.653 27.575 1.00 97.12 381 ILE A CA 1
ATOM 2968 C C . ILE A 1 381 ? -18.543 -5.705 26.971 1.00 97.12 381 ILE A C 1
ATOM 2970 O O . ILE A 1 381 ? -19.737 -5.453 26.814 1.00 97.12 381 ILE A O 1
ATOM 2974 N N . GLY A 1 382 ? -18.031 -6.909 26.701 1.00 96.38 382 GLY A N 1
ATOM 2975 C CA . GLY A 1 382 ? -18.789 -8.030 26.152 1.00 96.38 382 GLY A CA 1
ATOM 2976 C C . GLY A 1 382 ? -18.888 -8.013 24.625 1.00 96.38 382 GLY A C 1
ATOM 2977 O O . GLY A 1 382 ? -17.999 -7.503 23.946 1.00 96.38 382 GLY A O 1
ATOM 2978 N N . GLU A 1 383 ? -19.953 -8.604 24.082 1.00 96.62 383 GLU A N 1
ATOM 2979 C CA . GLU A 1 383 ? -20.166 -8.728 22.631 1.00 96.62 383 GLU A CA 1
ATOM 2980 C C . GLU A 1 383 ? -21.062 -7.603 22.097 1.00 96.62 383 GLU A C 1
ATOM 2982 O O . GLU A 1 383 ? -21.983 -7.179 22.806 1.00 96.62 383 GLU A O 1
ATOM 2987 N N . PRO A 1 384 ? -20.860 -7.132 20.851 1.00 96.44 384 PRO A N 1
ATOM 2988 C CA . PRO A 1 384 ? -21.750 -6.144 20.254 1.00 96.44 384 PRO A CA 1
ATOM 2989 C C . PRO A 1 384 ? -23.170 -6.715 20.120 1.00 96.44 384 PRO A C 1
ATOM 2991 O O . PRO A 1 384 ? -23.364 -7.846 19.659 1.00 96.44 384 PRO A O 1
ATOM 2994 N N . LEU A 1 385 ? -24.172 -5.926 20.516 1.00 95.81 385 LEU A N 1
ATOM 2995 C CA . LEU A 1 385 ? -25.589 -6.314 20.425 1.00 95.81 385 LEU A CA 1
ATOM 2996 C C . LEU A 1 385 ? -26.236 -5.919 19.098 1.00 95.81 385 LEU A C 1
ATOM 2998 O O . LEU A 1 385 ? -27.300 -6.425 18.754 1.00 95.81 385 LEU A O 1
ATOM 3002 N N . ASP A 1 386 ? -25.587 -5.022 18.367 1.00 88.50 386 ASP A N 1
ATOM 3003 C CA . ASP A 1 386 ? -26.097 -4.415 17.152 1.00 88.50 386 ASP A CA 1
ATOM 3004 C C . ASP A 1 386 ? -25.130 -4.647 15.989 1.00 88.50 38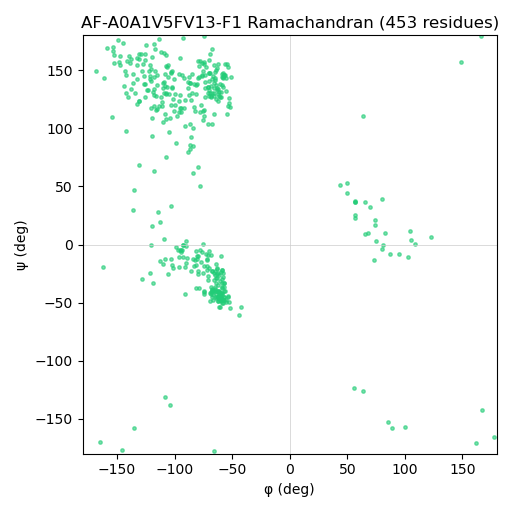6 ASP A C 1
ATOM 3006 O O . ASP A 1 386 ? -23.921 -4.413 16.130 1.00 88.50 386 ASP A O 1
ATOM 3010 N N . ASP A 1 387 ? -25.677 -5.067 14.843 1.00 87.25 387 ASP A N 1
ATOM 3011 C CA . ASP A 1 387 ? -24.954 -5.134 13.578 1.00 87.25 387 ASP A CA 1
ATOM 3012 C C . ASP A 1 387 ? -25.465 -4.163 12.484 1.00 87.25 387 ASP A C 1
ATOM 3014 O O . ASP A 1 387 ? -25.308 -4.432 11.304 1.00 87.25 387 ASP A O 1
ATOM 3018 N N . ARG A 1 388 ? -26.064 -3.016 12.823 1.00 91.06 388 ARG A N 1
ATOM 3019 C CA . ARG A 1 388 ? -26.440 -1.955 11.858 1.00 91.06 388 ARG A CA 1
ATOM 3020 C C . ARG A 1 388 ? -25.240 -1.181 11.324 1.00 91.06 388 ARG A C 1
ATOM 3022 O O . ARG A 1 388 ? -24.261 -1.027 12.037 1.00 91.06 388 ARG A O 1
ATOM 3029 N N . ASP A 1 389 ? -25.330 -0.628 10.117 1.00 93.19 389 ASP A N 1
ATOM 3030 C CA . ASP A 1 389 ? -24.256 0.175 9.508 1.00 93.19 389 ASP A CA 1
ATOM 3031 C C . ASP A 1 389 ? -23.767 1.331 10.396 1.00 93.19 389 ASP A C 1
ATOM 3033 O O . ASP A 1 389 ? -24.514 1.852 11.221 1.00 93.19 389 ASP A O 1
ATOM 3037 N N . ILE A 1 390 ? -22.503 1.742 10.218 1.00 94.69 390 ILE A N 1
ATOM 3038 C CA . ILE A 1 390 ? -21.832 2.746 11.069 1.00 94.69 390 ILE A CA 1
ATOM 3039 C C . ILE A 1 390 ? -22.636 4.048 11.168 1.00 94.69 390 ILE A C 1
ATOM 3041 O O . ILE A 1 390 ? -22.824 4.566 12.264 1.00 94.69 390 ILE A O 1
ATOM 3045 N N . GLU A 1 391 ? -23.159 4.544 10.047 1.00 92.69 391 GLU A N 1
ATOM 3046 C CA . GLU A 1 391 ? -24.008 5.744 9.997 1.00 92.69 391 GLU A CA 1
ATOM 3047 C C . GLU A 1 391 ? -25.278 5.600 10.853 1.00 92.69 391 GLU A C 1
ATOM 3049 O O . GLU A 1 391 ? -25.688 6.545 11.520 1.00 92.69 391 GLU A O 1
ATOM 3054 N N . ALA A 1 392 ? -25.873 4.405 10.904 1.00 94.81 392 ALA A N 1
ATOM 3055 C CA . ALA A 1 392 ? -27.087 4.135 11.675 1.00 94.81 392 ALA A CA 1
ATOM 3056 C C . ALA A 1 392 ? -26.840 4.015 13.192 1.00 94.81 392 ALA A C 1
ATOM 3058 O O . ALA A 1 392 ? -27.795 3.905 13.963 1.00 94.81 392 ALA A O 1
ATOM 3059 N N . LEU A 1 393 ? -25.574 4.038 13.628 1.00 95.62 393 LEU A N 1
ATOM 3060 C CA . LEU A 1 393 ? -25.202 4.178 15.039 1.00 95.62 393 LEU A CA 1
ATOM 3061 C C . LEU A 1 393 ? -25.278 5.632 15.519 1.00 95.62 393 LEU A C 1
ATOM 3063 O O . LEU A 1 393 ? -25.130 5.886 16.715 1.00 95.62 393 LEU A O 1
ATOM 3067 N N . ARG A 1 394 ? -25.461 6.594 14.610 1.00 95.25 394 ARG A N 1
ATOM 3068 C CA . ARG A 1 394 ? -25.559 8.009 14.956 1.00 95.25 394 ARG A CA 1
ATOM 3069 C C . ARG A 1 394 ? -26.849 8.261 15.726 1.00 95.25 394 ARG A C 1
ATOM 3071 O O . ARG A 1 394 ? -27.929 7.879 15.278 1.00 95.25 394 ARG A O 1
ATOM 3078 N N . SER A 1 395 ? -26.726 8.893 16.889 1.00 89.94 395 SER A N 1
ATOM 3079 C CA . SER A 1 395 ? -27.899 9.300 17.660 1.00 89.94 395 SER A CA 1
ATOM 3080 C C . SER A 1 395 ? -28.631 10.445 16.954 1.00 89.94 395 SER A C 1
ATOM 3082 O O . SER A 1 395 ? -28.012 11.273 16.281 1.00 89.94 395 SER A O 1
ATOM 3084 N N . GLU A 1 396 ? -29.955 10.494 17.087 1.00 90.62 396 GLU A N 1
ATOM 3085 C CA . GLU A 1 396 ? -30.778 11.499 16.416 1.00 90.62 396 GLU A CA 1
ATOM 3086 C C . GLU A 1 396 ? -30.374 12.917 16.851 1.00 90.62 396 GLU A C 1
ATOM 3088 O O . GLU A 1 396 ? -30.290 13.224 18.038 1.00 90.62 396 GLU A O 1
ATOM 3093 N N . GLY A 1 397 ? -30.088 13.783 15.874 1.00 91.88 397 GLY A N 1
ATOM 3094 C CA . GLY A 1 397 ? -29.673 15.168 16.119 1.00 91.88 397 GLY A CA 1
ATOM 3095 C C . GLY A 1 397 ? -28.235 15.352 16.623 1.00 91.88 397 GLY A C 1
ATOM 3096 O O . GLY A 1 397 ? -27.845 16.491 16.872 1.00 91.88 397 GLY A O 1
ATOM 3097 N N . LEU A 1 398 ? -27.443 14.280 16.745 1.00 94.06 398 LEU A N 1
ATOM 3098 C CA . LEU A 1 398 ? -26.068 14.315 17.255 1.00 94.06 398 LEU A CA 1
ATOM 3099 C C . LEU A 1 398 ? -25.057 13.806 16.219 1.00 94.06 398 LEU A C 1
ATOM 3101 O O . LEU A 1 398 ? -25.400 13.100 15.271 1.00 94.06 398 LEU A O 1
ATOM 3105 N N . GLN A 1 399 ? -23.779 14.138 16.405 1.00 94.69 399 GLN A N 1
ATOM 3106 C CA . GLN A 1 399 ? -22.669 13.544 15.660 1.00 94.69 399 GLN A CA 1
ATOM 3107 C C . GLN A 1 399 ? -22.078 12.312 16.343 1.00 94.69 399 GLN A C 1
ATOM 3109 O O . GLN A 1 399 ? -21.405 11.510 15.696 1.00 94.69 399 GLN A O 1
ATOM 3114 N N . THR A 1 400 ? -22.319 12.161 17.641 1.00 96.81 400 THR A N 1
ATOM 3115 C CA . THR A 1 400 ? -21.877 11.011 18.421 1.00 96.81 400 THR A CA 1
ATOM 3116 C C . THR A 1 400 ? -22.499 9.712 17.900 1.00 96.81 400 THR A C 1
ATOM 3118 O O . THR A 1 400 ? -23.722 9.583 17.781 1.00 96.81 400 THR A O 1
ATOM 3121 N N . LEU A 1 401 ? -21.640 8.723 17.635 1.00 97.56 401 LEU A N 1
ATOM 3122 C CA . LEU A 1 401 ? -22.046 7.347 17.367 1.00 97.56 401 LEU A CA 1
ATOM 3123 C C . LEU A 1 401 ? -22.142 6.579 18.684 1.00 97.56 401 LEU A C 1
ATOM 3125 O O . LEU A 1 401 ? -21.232 6.659 19.512 1.00 97.56 401 LEU A O 1
ATOM 3129 N N . ILE A 1 402 ? -23.221 5.818 18.858 1.00 97.38 402 ILE A N 1
ATOM 3130 C CA . ILE A 1 402 ? -23.510 5.046 20.066 1.00 97.38 402 ILE A CA 1
ATOM 3131 C C . ILE A 1 402 ? -23.747 3.588 19.679 1.00 97.38 402 ILE A C 1
ATOM 3133 O O . ILE A 1 402 ? -24.587 3.290 18.828 1.00 97.38 402 ILE A O 1
ATOM 3137 N N . ARG A 1 403 ? -23.032 2.660 20.324 1.00 97.50 403 ARG A N 1
ATOM 3138 C CA . ARG A 1 403 ? -23.198 1.222 20.080 1.00 97.50 403 ARG A CA 1
ATOM 3139 C C . ARG A 1 403 ? -23.344 0.425 21.376 1.00 97.50 403 ARG A C 1
ATOM 3141 O O . ARG A 1 403 ? -22.438 0.468 22.213 1.00 97.50 403 ARG A O 1
ATOM 3148 N N . PRO A 1 404 ? -24.438 -0.339 21.538 1.00 97.31 404 PRO A N 1
ATOM 3149 C CA . PRO A 1 404 ? -24.636 -1.190 22.701 1.00 97.31 404 PRO A CA 1
ATOM 3150 C C . PRO A 1 404 ? -23.854 -2.506 22.602 1.00 97.31 404 PRO A C 1
ATOM 3152 O O . PRO A 1 404 ? -23.757 -3.135 21.542 1.00 97.31 404 PRO A O 1
ATOM 3155 N N . PHE A 1 405 ? -23.356 -2.947 23.752 1.00 97.88 405 PHE A N 1
ATOM 3156 C CA . PHE A 1 405 ? -22.699 -4.228 23.987 1.00 97.88 405 PHE A CA 1
ATOM 3157 C C . PHE A 1 405 ? -23.383 -4.964 25.143 1.00 97.88 405 PHE A C 1
ATOM 3159 O O . PHE A 1 405 ? -24.133 -4.370 25.919 1.00 97.88 405 PHE A O 1
ATOM 3166 N N . SER A 1 406 ? -23.139 -6.270 25.276 1.00 97.31 406 SER A N 1
ATOM 3167 C CA . SER A 1 406 ? -23.818 -7.092 26.286 1.00 97.31 406 SER A CA 1
ATOM 3168 C C . SER A 1 406 ? -23.615 -6.583 27.717 1.00 97.31 406 SER A C 1
ATOM 3170 O O . SER A 1 406 ? -24.544 -6.669 28.518 1.00 97.31 406 SER A O 1
ATOM 3172 N N . ASN A 1 407 ? -22.450 -5.997 28.016 1.00 97.69 407 ASN A N 1
ATOM 3173 C CA . ASN A 1 407 ? -22.110 -5.478 29.342 1.00 97.69 407 ASN A CA 1
ATOM 3174 C C . ASN A 1 407 ? -21.815 -3.971 29.345 1.00 97.69 407 ASN A C 1
ATOM 3176 O O . ASN A 1 407 ? -21.252 -3.467 30.315 1.00 97.69 407 ASN A O 1
ATOM 3180 N N . GLY A 1 408 ? -22.180 -3.227 28.298 1.00 97.69 408 GLY A N 1
ATOM 3181 C CA . GLY A 1 408 ? -21.925 -1.790 28.293 1.00 97.69 408 GLY A CA 1
ATOM 3182 C C . GLY A 1 408 ? -22.327 -1.045 27.027 1.00 97.69 408 GLY A C 1
ATOM 3183 O O . GLY A 1 408 ? -23.081 -1.546 26.195 1.00 97.69 408 GLY A O 1
ATOM 3184 N N . LEU A 1 409 ? -21.835 0.183 26.913 1.00 98.06 409 LEU A N 1
ATOM 3185 C CA . LEU A 1 409 ? -22.160 1.132 25.857 1.00 98.06 409 LEU A CA 1
ATOM 3186 C C . LEU A 1 409 ? -20.883 1.836 25.398 1.00 98.06 409 LEU A C 1
ATOM 3188 O O . LEU A 1 409 ? -20.088 2.296 26.217 1.00 98.06 409 LEU A O 1
ATOM 3192 N N . VAL A 1 410 ? -20.692 1.929 24.086 1.00 98.19 410 VAL A N 1
ATOM 3193 C CA . VAL A 1 410 ? -19.571 2.651 23.480 1.00 98.19 410 VAL A CA 1
ATOM 3194 C C . VAL A 1 410 ? -20.100 3.907 22.814 1.00 98.19 410 VAL A C 1
ATOM 3196 O O . VAL A 1 410 ? -21.049 3.832 22.034 1.00 98.19 410 VAL A O 1
ATOM 3199 N N . LEU A 1 411 ? -19.464 5.040 23.100 1.00 98.19 411 LEU A N 1
ATOM 3200 C CA . LEU A 1 411 ? -19.749 6.322 22.472 1.00 98.19 411 LEU A CA 1
ATOM 3201 C C . LEU A 1 411 ? -18.464 6.870 21.864 1.00 98.19 411 LEU A C 1
ATOM 3203 O O . LEU A 1 411 ? -17.434 6.886 22.535 1.00 98.19 411 LEU A O 1
ATOM 3207 N N . ALA A 1 412 ? -18.506 7.343 20.623 1.00 97.88 412 ALA A N 1
ATOM 3208 C CA . ALA A 1 412 ? -17.391 8.084 20.042 1.00 97.88 412 ALA A CA 1
ATOM 3209 C C . ALA A 1 412 ? -17.903 9.187 19.125 1.00 97.88 412 ALA A C 1
ATOM 3211 O O . ALA A 1 412 ? -18.809 8.967 18.315 1.00 97.88 412 ALA A O 1
ATOM 3212 N N . ARG A 1 413 ? -17.294 10.366 19.236 1.00 96.19 413 ARG A N 1
ATOM 3213 C CA . ARG A 1 413 ? -17.617 11.505 18.388 1.00 96.19 413 ARG A CA 1
ATOM 3214 C C . ARG A 1 413 ? -16.452 11.811 17.453 1.00 96.19 413 ARG A C 1
ATOM 3216 O O . ARG A 1 413 ? -15.338 12.004 17.943 1.00 96.19 413 ARG A O 1
ATOM 3223 N N . PRO A 1 414 ? -16.679 11.900 16.131 1.00 93.06 414 PRO A N 1
ATOM 3224 C CA . PRO A 1 414 ? -15.609 12.202 15.190 1.00 93.06 414 PRO A CA 1
ATOM 3225 C C . PRO A 1 414 ? -14.867 13.496 15.543 1.00 93.06 414 PRO A C 1
ATOM 3227 O O . PRO A 1 414 ? -15.403 14.403 16.182 1.00 93.06 414 PRO A O 1
ATOM 3230 N N . GLY A 1 415 ? -13.618 13.594 15.088 1.00 87.56 415 GLY A N 1
ATOM 3231 C CA . GLY A 1 415 ? -12.890 14.858 15.098 1.00 87.5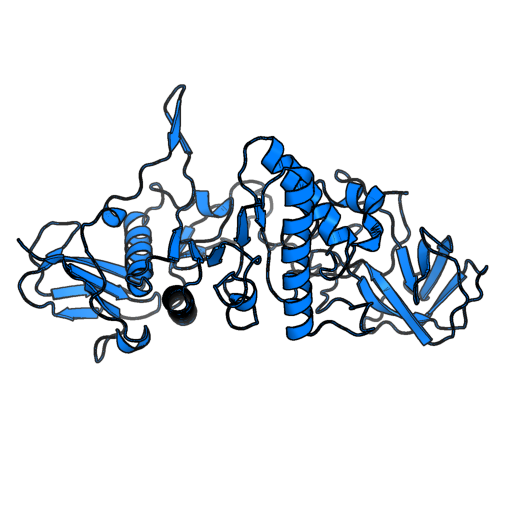6 415 GLY A CA 1
ATOM 3232 C C . GLY A 1 415 ? -13.497 15.875 14.138 1.00 87.56 415 GLY A C 1
ATOM 3233 O O . GLY A 1 415 ? -13.935 15.511 13.046 1.00 87.56 415 GLY A O 1
ATOM 3234 N N . GLY A 1 416 ? -13.459 17.154 14.506 1.00 84.50 416 GLY A N 1
ATOM 3235 C CA . GLY A 1 416 ? -13.985 18.236 13.679 1.00 84.50 416 GLY A CA 1
ATOM 3236 C C . GLY A 1 416 ? -14.236 19.515 14.469 1.00 84.50 416 GLY A C 1
ATOM 3237 O O . GLY A 1 416 ? -13.842 19.634 15.628 1.00 84.50 416 GLY A O 1
ATOM 3238 N N . GLU A 1 417 ? -14.890 20.472 13.817 1.00 82.12 417 GLU A N 1
ATOM 3239 C CA . GLU A 1 417 ? -15.398 21.685 14.459 1.00 82.12 417 GLU A CA 1
ATOM 3240 C C . GLU A 1 417 ? -16.775 21.419 15.083 1.00 82.12 417 GLU A C 1
ATOM 3242 O O . GLU A 1 417 ? -17.568 20.640 14.554 1.00 82.12 417 GLU A O 1
ATOM 3247 N N . GLY A 1 418 ? -17.075 22.083 16.200 1.00 85.19 418 GLY A N 1
ATOM 3248 C CA . GLY A 1 418 ? -18.378 22.001 16.855 1.00 85.19 418 GLY A CA 1
ATOM 3249 C C . GLY A 1 418 ? -18.291 22.168 18.368 1.00 85.19 418 GLY A C 1
ATOM 3250 O O . GLY A 1 418 ? -17.247 21.936 18.975 1.00 85.19 418 GLY A O 1
ATOM 3251 N N . ALA A 1 419 ? -19.406 22.567 18.980 1.00 90.56 419 ALA A N 1
ATOM 3252 C CA . ALA A 1 419 ? -19.551 22.555 20.434 1.00 90.56 419 ALA A CA 1
ATOM 3253 C C . ALA A 1 419 ? -19.642 21.113 20.947 1.00 90.56 419 ALA A C 1
ATOM 3255 O O . ALA A 1 419 ? -19.972 20.208 20.180 1.00 90.56 419 ALA A O 1
ATOM 3256 N N . GLU A 1 420 ? -19.352 20.893 22.226 1.00 95.25 420 GLU A N 1
ATOM 3257 C CA . GLU A 1 420 ? -19.549 19.603 22.893 1.00 95.25 420 GLU A CA 1
ATOM 3258 C C . GLU A 1 420 ? -21.014 19.142 22.798 1.00 95.25 420 GLU A C 1
ATOM 3260 O O . GLU A 1 420 ? -21.934 19.960 22.798 1.00 95.25 420 GLU A O 1
ATOM 3265 N N . GLU A 1 421 ? -21.229 17.832 22.695 1.00 95.88 421 GLU A N 1
ATOM 3266 C CA . GLU A 1 421 ? -22.565 17.237 22.615 1.00 95.88 421 GLU A CA 1
ATOM 3267 C C . GLU A 1 421 ? -22.967 16.646 23.957 1.00 95.88 421 GLU A C 1
ATOM 3269 O O . GLU A 1 421 ? -22.177 15.945 24.584 1.00 95.88 421 GLU A O 1
ATOM 3274 N N . ARG A 1 422 ? -24.206 16.901 24.375 1.00 97.00 422 ARG A N 1
ATOM 3275 C CA . ARG A 1 422 ? -24.799 16.318 25.580 1.00 97.00 422 ARG A CA 1
ATOM 3276 C C . ARG A 1 422 ? -25.581 15.074 25.173 1.00 97.00 422 ARG A C 1
ATOM 3278 O O . ARG A 1 422 ? -26.528 15.175 24.397 1.00 97.00 422 ARG A O 1
ATOM 3285 N N . VAL A 1 423 ? -25.167 13.917 25.672 1.00 96.56 423 VAL A N 1
ATOM 3286 C CA . VAL A 1 423 ? -25.777 12.621 25.367 1.00 96.56 423 VAL A CA 1
ATOM 3287 C C . VAL A 1 423 ? -26.474 12.099 26.612 1.00 96.56 423 VAL A C 1
ATOM 3289 O O . VAL A 1 423 ? -25.823 11.875 27.632 1.00 96.56 423 VAL A O 1
ATOM 3292 N N . GLU A 1 424 ? -27.786 11.894 26.532 1.00 96.69 424 GLU A N 1
ATOM 3293 C CA . GLU A 1 424 ? -28.551 11.242 27.596 1.00 96.69 424 GLU A CA 1
ATOM 3294 C C . GLU A 1 424 ? -28.254 9.737 27.613 1.00 96.69 424 GLU A C 1
ATOM 3296 O O . GLU A 1 424 ? -28.229 9.082 26.570 1.00 96.69 424 GLU A O 1
ATOM 3301 N N . ILE A 1 425 ? -28.019 9.190 28.806 1.00 96.88 425 ILE A N 1
ATOM 3302 C CA . ILE A 1 425 ? -27.683 7.782 29.021 1.00 96.88 425 ILE A CA 1
ATOM 3303 C C . ILE A 1 425 ? -28.758 7.154 29.900 1.00 96.88 425 ILE A C 1
ATOM 3305 O O . ILE A 1 425 ? -29.110 7.684 30.958 1.00 96.88 425 ILE A O 1
ATOM 3309 N N . GLU A 1 426 ? -29.271 6.000 29.474 1.00 95.06 426 GLU A N 1
ATOM 3310 C CA . GLU A 1 426 ? -30.228 5.238 30.272 1.00 95.06 426 GLU A CA 1
ATOM 3311 C C . GLU A 1 426 ? -29.648 4.909 31.663 1.00 95.06 426 GLU A C 1
ATOM 3313 O O . GLU A 1 426 ? -28.447 4.676 31.804 1.00 95.06 426 GLU A O 1
ATOM 3318 N N . PRO A 1 427 ? -30.468 4.862 32.725 1.00 95.19 427 PRO A N 1
ATOM 3319 C CA . PRO A 1 427 ? -29.989 4.451 34.038 1.00 95.19 427 PRO A CA 1
ATOM 3320 C C . PRO A 1 427 ? -29.364 3.048 34.020 1.00 95.19 427 PRO A C 1
ATOM 3322 O O . PRO A 1 427 ? -29.855 2.150 33.342 1.00 95.19 427 PRO A O 1
ATOM 3325 N N . GLY A 1 428 ? -28.334 2.841 34.845 1.00 96.56 428 GLY A N 1
ATOM 3326 C CA . GLY A 1 428 ? -27.695 1.531 35.015 1.00 96.56 428 GLY A CA 1
ATOM 3327 C C . GLY A 1 428 ? -26.339 1.385 34.330 1.00 96.56 428 GLY A C 1
ATOM 3328 O O . GLY A 1 428 ? -25.828 0.272 34.265 1.00 96.56 428 GLY A O 1
ATOM 3329 N N . TYR A 1 429 ? -25.739 2.480 33.857 1.00 98.06 429 TYR A N 1
ATOM 3330 C CA . TYR A 1 429 ? -24.357 2.497 33.380 1.00 98.06 429 TYR A CA 1
ATOM 3331 C C . TYR A 1 429 ? -23.427 3.252 34.338 1.00 98.06 429 TYR A C 1
ATOM 3333 O O . TYR A 1 429 ? -23.825 4.238 34.964 1.00 98.06 429 TYR A O 1
ATOM 3341 N N . ILE A 1 430 ? -22.180 2.795 34.423 1.00 98.06 430 ILE A N 1
ATOM 3342 C CA . ILE A 1 430 ? -21.056 3.472 35.070 1.00 98.06 430 ILE A CA 1
ATOM 3343 C C . ILE A 1 430 ? -19.995 3.824 34.030 1.00 98.06 430 ILE A C 1
ATOM 3345 O O . ILE A 1 430 ? -19.778 3.081 33.072 1.00 98.06 430 ILE A O 1
ATOM 3349 N N . ASP A 1 431 ? -19.317 4.945 34.226 1.00 97.25 431 ASP A N 1
ATOM 3350 C CA . ASP A 1 431 ? -18.143 5.303 33.438 1.00 97.25 431 ASP A CA 1
ATOM 3351 C C . ASP A 1 431 ? -16.964 4.393 33.810 1.00 97.25 431 ASP A C 1
ATOM 3353 O O . ASP A 1 431 ? -16.666 4.201 34.990 1.00 97.25 431 ASP A O 1
ATOM 3357 N N . TRP A 1 432 ? -16.301 3.806 32.810 1.00 96.06 432 TRP A N 1
ATOM 3358 C CA . TRP A 1 432 ? -15.205 2.859 33.037 1.00 96.06 432 TRP A CA 1
ATOM 3359 C C . TRP A 1 432 ? -14.008 3.471 33.771 1.00 96.06 432 TRP A C 1
ATOM 3361 O O . TRP A 1 432 ? -13.341 2.780 34.539 1.00 96.06 432 TRP A O 1
ATOM 3371 N N . GLU A 1 433 ? -13.708 4.745 33.529 1.00 93.44 433 GLU A N 1
ATOM 3372 C CA . GLU A 1 433 ? -12.513 5.390 34.071 1.00 93.44 433 GLU A CA 1
ATOM 3373 C C . GLU A 1 433 ? -12.725 5.842 35.517 1.00 93.44 433 GLU A C 1
ATOM 3375 O O . GLU A 1 433 ? -11.817 5.744 36.343 1.00 93.44 433 GLU A O 1
ATOM 3380 N N . THR A 1 434 ? -13.928 6.317 35.837 1.00 94.88 434 THR A N 1
ATOM 3381 C CA . THR A 1 434 ? -14.253 6.903 37.146 1.00 94.88 434 THR A CA 1
ATOM 3382 C C . THR A 1 434 ? -15.040 5.967 38.065 1.00 94.88 434 THR A C 1
ATOM 3384 O O . THR A 1 434 ? -15.125 6.213 39.273 1.00 94.88 434 THR A O 1
ATOM 3387 N N . GLY A 1 435 ? -15.653 4.917 37.513 1.00 95.94 435 GLY A N 1
ATOM 3388 C CA . GLY A 1 435 ? -16.566 4.016 38.218 1.00 95.94 435 GLY A CA 1
ATOM 3389 C C . GLY A 1 435 ? -17.868 4.679 38.681 1.00 95.94 435 GLY A C 1
ATOM 3390 O O . GLY A 1 435 ? -18.613 4.078 39.453 1.00 95.94 435 GLY A O 1
ATOM 3391 N N . GLN A 1 436 ? -18.142 5.921 38.266 1.00 97.12 436 GLN A N 1
ATOM 3392 C CA . GLN A 1 436 ? -19.316 6.669 38.710 1.00 97.12 436 GLN A CA 1
ATOM 3393 C C . GLN A 1 436 ? -20.533 6.381 37.824 1.00 97.12 436 GLN A C 1
ATOM 3395 O O . GLN A 1 436 ? -20.373 6.248 36.609 1.00 97.12 436 GLN A O 1
ATOM 3400 N N . PRO A 1 437 ? -21.755 6.329 38.389 1.00 97.38 437 PRO A N 1
ATOM 3401 C CA . PRO A 1 437 ? -22.979 6.239 37.602 1.00 97.38 437 PRO A CA 1
ATOM 3402 C C . PRO A 1 437 ? -23.122 7.409 36.627 1.00 97.38 437 PRO A C 1
ATOM 3404 O O . PRO A 1 437 ? -22.956 8.568 37.008 1.00 97.38 437 PRO A O 1
ATOM 3407 N N . VAL A 1 438 ? -23.508 7.105 35.391 1.00 97.25 438 VAL A N 1
ATOM 3408 C CA . VAL A 1 438 ? -23.712 8.093 34.327 1.00 97.25 438 VAL A CA 1
ATOM 3409 C C . VAL A 1 438 ? -25.180 8.099 33.924 1.00 97.25 438 VAL A C 1
ATOM 3411 O O . VAL A 1 438 ? -25.759 7.059 33.625 1.00 97.25 438 VAL A O 1
ATOM 3414 N N . ARG A 1 439 ? -25.787 9.286 33.918 1.00 96.19 439 ARG A N 1
ATOM 3415 C CA . ARG A 1 439 ? -27.102 9.539 33.295 1.00 96.19 439 ARG A CA 1
ATOM 3416 C C . ARG A 1 439 ? -27.005 10.448 32.081 1.00 96.19 439 ARG A C 1
ATOM 3418 O O . ARG A 1 439 ? -27.955 10.592 31.323 1.00 96.19 439 ARG A O 1
ATOM 3425 N N . GLU A 1 440 ? -25.860 11.089 31.934 1.00 96.62 440 GLU A N 1
ATOM 3426 C CA . GLU A 1 440 ? -25.594 12.051 30.894 1.00 96.62 440 GLU A CA 1
ATOM 3427 C C . GLU A 1 440 ? -24.090 12.222 30.750 1.00 96.62 440 GLU A C 1
ATOM 3429 O O . GLU A 1 440 ? -23.369 12.201 31.751 1.00 96.62 440 GLU A O 1
ATOM 3434 N N . LEU A 1 441 ? -23.632 12.405 29.517 1.00 96.19 441 LEU A N 1
ATOM 3435 C CA . LEU A 1 441 ? -22.227 12.609 29.217 1.00 96.19 441 LEU A CA 1
ATOM 3436 C C . LEU A 1 441 ? -22.057 13.738 28.201 1.00 96.19 441 LEU A C 1
ATOM 3438 O O . LEU A 1 441 ? -22.821 13.842 27.242 1.00 96.19 441 LEU A O 1
ATOM 3442 N N . THR A 1 442 ? -21.045 14.575 28.411 1.00 96.69 442 THR A N 1
ATOM 3443 C CA . THR A 1 442 ? -20.659 15.628 27.469 1.00 96.69 442 THR A CA 1
ATOM 3444 C C . THR A 1 442 ? -19.461 15.155 26.647 1.00 96.69 442 THR A C 1
ATOM 3446 O O . THR A 1 442 ? -18.421 14.842 27.220 1.00 96.69 442 THR A O 1
ATOM 3449 N N . ILE A 1 443 ? -19.596 15.081 25.318 1.00 96.94 443 ILE A N 1
ATOM 3450 C CA . ILE A 1 443 ? -18.557 14.570 24.407 1.00 96.94 443 ILE A CA 1
ATOM 3451 C C . ILE A 1 443 ? -18.067 15.677 23.470 1.00 96.94 443 ILE A C 1
ATOM 3453 O O . ILE A 1 443 ? -18.798 16.175 22.603 1.00 96.94 443 ILE A O 1
ATOM 3457 N N . ALA A 1 444 ? -16.793 16.037 23.608 1.00 9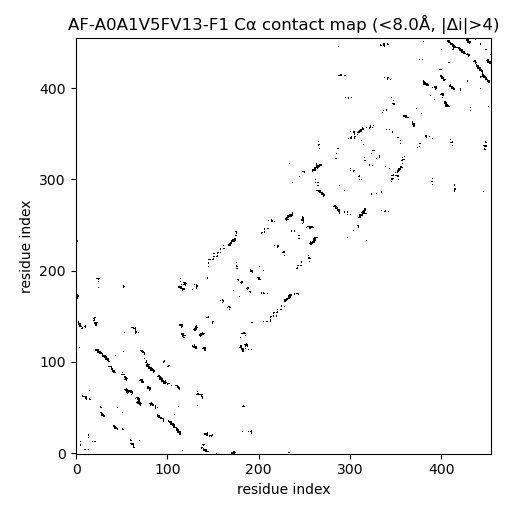6.50 444 ALA A N 1
ATOM 3458 C CA . ALA A 1 444 ? -16.102 16.945 22.698 1.00 96.50 444 ALA A CA 1
ATOM 3459 C C . ALA A 1 444 ? -15.762 16.267 21.351 1.00 96.50 444 ALA A C 1
ATOM 3461 O O . ALA A 1 444 ? -15.662 15.038 21.287 1.00 96.50 444 ALA A O 1
ATOM 3462 N N . PRO A 1 445 ? -15.557 17.030 20.257 1.00 95.81 445 PRO A N 1
ATOM 3463 C CA . PRO A 1 445 ? -15.059 16.464 19.004 1.00 95.81 445 PRO A CA 1
ATOM 3464 C C . PRO A 1 445 ? -13.737 15.709 19.211 1.00 95.81 445 PRO A C 1
ATOM 3466 O O . PRO A 1 445 ? -12.804 16.230 19.827 1.00 95.81 445 PRO A O 1
ATOM 3469 N N . GLY A 1 446 ? -13.636 14.492 18.672 1.00 95.88 446 GLY A N 1
ATOM 3470 C CA . GLY A 1 446 ? -12.446 13.649 18.822 1.00 95.88 446 GLY A CA 1
ATOM 3471 C C . GLY A 1 446 ? -12.271 13.025 20.209 1.00 95.88 446 GLY A C 1
ATOM 3472 O O . GLY A 1 446 ? -11.148 12.658 20.566 1.00 95.88 446 GLY A O 1
ATOM 3473 N N . ASP A 1 447 ? -13.348 12.924 20.987 1.00 97.06 447 ASP A N 1
ATOM 3474 C CA . ASP A 1 447 ? -13.389 12.201 22.258 1.00 97.06 447 ASP A CA 1
ATOM 3475 C C . ASP A 1 447 ? -14.378 11.027 22.199 1.00 97.06 447 ASP A C 1
ATOM 3477 O O . ASP A 1 447 ? -15.147 10.849 21.246 1.00 97.06 447 ASP A O 1
ATOM 3481 N N . ALA A 1 448 ? -14.313 10.175 23.212 1.00 98.12 448 ALA A N 1
ATOM 3482 C CA . ALA A 1 448 ? -15.123 8.978 23.328 1.00 98.12 448 ALA A CA 1
ATOM 3483 C C . ALA A 1 448 ? -15.326 8.595 24.792 1.00 98.12 448 ALA A C 1
ATOM 3485 O O . ALA A 1 448 ? -14.568 9.017 25.661 1.00 98.12 448 ALA A O 1
ATOM 3486 N N . ALA A 1 449 ? -16.310 7.739 25.044 1.00 98.19 449 ALA A N 1
ATOM 3487 C CA . ALA A 1 449 ? -16.567 7.157 26.352 1.00 98.19 449 ALA A CA 1
ATOM 3488 C C . ALA A 1 449 ? -16.852 5.656 26.226 1.00 98.19 449 ALA A C 1
ATOM 3490 O O . ALA A 1 449 ? -17.422 5.190 25.234 1.00 98.19 449 ALA A O 1
ATOM 3491 N N . LEU A 1 450 ? -16.444 4.905 27.247 1.00 98.44 450 LEU A N 1
ATOM 3492 C CA . LEU A 1 450 ? -16.789 3.500 27.424 1.00 98.44 450 LEU A CA 1
ATOM 3493 C C . LEU A 1 450 ? -17.519 3.376 28.753 1.00 98.44 450 LEU A C 1
ATOM 3495 O O . LEU A 1 450 ? -16.955 3.664 29.808 1.00 98.44 450 LEU A O 1
ATOM 3499 N N . LEU A 1 451 ? -18.775 2.954 28.689 1.00 98.44 451 LEU A N 1
ATOM 3500 C CA . LEU A 1 451 ? -19.614 2.765 29.860 1.00 98.44 451 LEU A CA 1
ATOM 3501 C C . LEU A 1 451 ? -19.850 1.273 30.071 1.00 98.44 451 LEU A C 1
ATOM 3503 O O . LEU A 1 451 ? -20.087 0.543 29.109 1.00 98.44 451 LEU A O 1
ATOM 3507 N N . LEU A 1 452 ? -19.815 0.817 31.318 1.00 98.19 452 LEU A N 1
ATOM 3508 C CA . LEU A 1 452 ? -20.181 -0.548 31.693 1.00 98.19 452 LEU A CA 1
ATOM 3509 C C . LEU A 1 452 ? -21.537 -0.560 32.379 1.00 98.19 452 LEU A C 1
ATOM 3511 O O . LEU A 1 452 ? -21.937 0.432 32.978 1.00 98.19 452 LEU A O 1
ATOM 3515 N N . ARG A 1 453 ? -22.245 -1.684 32.322 1.00 96.69 453 ARG A N 1
ATOM 3516 C CA . ARG A 1 453 ? -23.432 -1.875 33.158 1.00 96.69 453 ARG A CA 1
ATOM 3517 C C . ARG A 1 453 ? -23.020 -1.915 34.630 1.00 96.69 453 ARG A C 1
ATOM 3519 O O . ARG A 1 453 ? -22.043 -2.573 34.975 1.00 96.69 453 ARG A O 1
ATOM 3526 N N . ALA A 1 454 ? -23.760 -1.202 35.470 1.00 90.25 454 ALA A N 1
ATOM 3527 C CA . ALA A 1 454 ? -23.664 -1.328 36.916 1.00 90.25 454 ALA A CA 1
ATOM 3528 C C . ALA A 1 454 ? -24.135 -2.736 37.312 1.00 90.25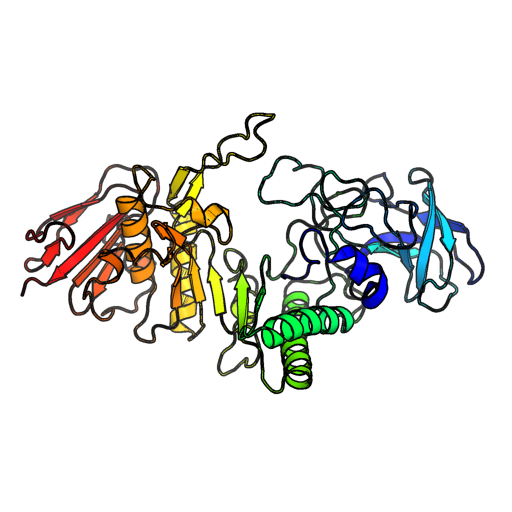 454 ALA A C 1
ATOM 3530 O O . ALA A 1 454 ? -25.211 -3.156 36.876 1.00 90.25 454 ALA A O 1
ATOM 3531 N N . GLU A 1 455 ? -23.315 -3.456 38.078 1.00 76.94 455 GLU A N 1
ATOM 3532 C CA . GLU A 1 455 ? -23.678 -4.760 38.653 1.00 76.94 455 GLU A CA 1
ATOM 3533 C C . GLU A 1 455 ? -24.754 -4.647 39.739 1.00 76.94 455 GLU A C 1
ATOM 3535 O O . GLU A 1 455 ? -24.746 -3.642 40.493 1.00 76.94 455 GLU A O 1
#

Mean predicted aligned error: 6.03 Å

Secondary structure (DSSP, 8-state):
--SBPPTTTHHHHHHHH-GGGB-EEEEEEESS-B-SS--EEEEE--TTSS------SSSS-BTTBTT----EEEETTEEEEEEEEETTTTEEEEESSTTS----B-TT-EEEEE-EE--TT-TT-TT---BSTT-SS---BBB-TT-HHHHHHHHHHHHHHHHTT-SEEEETT--SS-SSEE-TTS-B----EETTTTEE--HHHHHHHHHHHHHHHHHHHHHHHSS--EEEEE--TTTGGGTGGGGB--SSS-SSBSEEEETTSSEEEEEPPPPTT-TT---EEEEEPBHHHHHHHHHHHHHHHHTT--EEEESS-SSGGGGG-STTSTTHHHHHHHHHHHHHHH--TT--EEEE----EEEETTEEEEPPPPGGGG-----BS----GGGGBPTT-S-EEEEETTEEEEE--BSS-PPEEEEEEEEEEETTT--EEEEEEE-TT-EEEEEE--

Sequence (455 aa):
MGGYTTNQGGATQIDREYRRAVAMTDAATLAAPLDAVSTRVRIANSESGEFPFHASTADEADSGDNSKYCFWIRVGDERMKVVEADPQAGELTVVRGFESAAAAHEAGAMVFVPVYVGNRNDLNNPRHSNSWPGGPDYLRYALDPANSDTQRYKADLIAELMKTGYDGAWLDTFQVGTYNLCDPLGNRVAYYWDFRANQRYDLERMTAAIQDMLRGIRQLVKQSVGREPYLAANSVSGSYDRGGKNLMSDASRPNLLDGYCFEDSYLRPILGRREPGARGRLNASFDVVPEARWLKNLTNQRDCARDGLTAYCMIGPAGYVAAYINDSLPNYDRLIRFSWCSFLLAVTKEKNIQFGLPLMIERQGKGVGFKPLPAICRAPIGEPLDDRDIEALRSEGLQTLIRPFSNGLVLARPGGEGAEERVEIEPGYIDWETGQPVRELTIAPGDAALLLRAE

Solvent-accessible surface area (backbone atoms only — not comparable to full-atom values): 23967 Å² total; per-residue (Å²): 81,31,52,43,48,48,86,71,54,31,36,30,54,31,52,74,78,29,56,82,10,48,20,29,27,81,60,36,20,26,60,46,64,39,56,52,78,62,40,68,46,48,46,34,68,42,98,76,77,52,43,70,65,58,44,30,66,37,92,42,33,37,47,92,38,30,72,30,28,53,32,50,39,32,45,88,83,24,25,28,34,23,65,38,58,39,41,84,76,30,39,34,35,39,46,68,28,45,98,34,62,54,55,67,45,58,52,62,41,57,30,27,31,55,28,18,32,14,36,66,92,53,81,82,44,90,89,59,60,38,8,24,68,68,42,90,50,41,45,27,40,28,38,30,48,72,32,66,48,34,24,48,58,52,16,52,57,38,37,54,46,32,74,75,72,43,66,35,46,73,20,42,77,26,51,53,71,76,73,60,26,7,35,45,74,20,48,76,45,83,60,42,51,35,79,89,78,68,42,69,51,49,66,67,58,44,40,52,26,45,44,53,26,41,39,46,20,38,52,51,18,21,73,75,68,76,46,67,57,48,35,33,36,27,45,35,54,94,16,38,95,59,48,30,59,75,45,45,28,42,94,92,42,67,65,43,25,69,26,40,21,28,41,39,38,38,23,37,74,48,76,60,80,78,59,90,85,62,84,87,68,84,72,65,46,75,42,57,31,51,38,75,58,29,54,49,41,41,44,53,50,24,50,32,23,75,72,59,25,39,32,34,44,21,39,28,50,77,64,80,72,20,63,62,74,40,88,85,40,98,56,31,69,52,54,52,43,25,36,51,33,46,49,62,69,24,60,49,88,81,58,36,52,41,87,34,73,59,84,49,74,45,72,64,83,96,44,79,43,73,63,77,78,61,70,76,84,67,58,81,38,69,50,68,73,67,90,72,58,66,76,74,28,40,43,90,97,50,77,40,30,51,46,53,27,76,32,21,41,33,31,34,24,54,22,67,90,73,77,66,42,79,44,83,40,68,83,59,27,18,33,66,90,77,68,43,79,38,55,59,49,78,44,44,56,42,27,46,48,55,30,30,52,59,130

Foldseek 3Di:
DAQKADQLPRQQVCLVPNVVQFFKAFAFWFQFKDALPDQKTATDDGPVLWGLDDAAPESGFDSVDLQHHWWWKDFQFKIWTFHDDDRNRRMTGTHTRPVHHRHIDGGGTTIITTKWAAAPVPLQDPVGDHAARVTPGHHMGRGQLLDLSLLVVQLVVQLVVVVVPAQGDEAEPHAQFDDRMDGNVRHDDGFTADSVVRGTDDRVNSLVSNLVSQQSSQVSSCVSNVHGGQYEYEDCQVRLVSNSVVQFADPVRHRGHLEYEDACQFKEWPFDRPDVPPPPDGPTDMATDAPVSNLVSLQSLLVCQVRLTAYEYENHGPDDSLQVQDPVHPCNVQSLQQSLLSVVLRHAPSRRYHYHHDFHWDDDDPDTDTDDDPPVNVPPQAGWPDSDGQVVQADPPGQWGWTHHPFWIKIHHAADDDAWDKDADDWFKAWPVPRHTDGIDTGDHSGITIIGGHD

pLDDT: mean 90.16, std 10.88, range [42.31, 98.44]

Nearest PDB structures (foldseek):
  9in6-assembly1_Q  TM=6.746E-01  e=6.193E-03  Vibrio cholerae
  8t7z-assembly1_D  TM=4.184E-01  e=5.298E-05  Klebsiella aerogenes KCTC 2190
  8t7z-assembly1_B  TM=4.224E-01  e=1.597E-04  Klebsiella aerogenes KCTC 2190
  8t7z-assembly1_E  TM=3.244E-01  e=1.422E-04  Klebsiella aerogenes KCTC 2190
  3wmb-assembly1_A  TM=5.235E-01  e=8.446E-02  Ostrinia furnacalis

Radius of gyration: 25.81 Å; Cα contacts (8 Å, |Δi|>4): 1037; chains: 1; bounding box: 59×50×76 Å